Protein AF-0000000087538144 (afdb_homodimer)

Solvent-accessible surface area (backbone atoms only — not comparable to full-atom values): 20706 Å² total; per-residue (Å²): 132,79,60,41,32,42,17,38,38,58,40,60,42,31,46,41,68,61,26,48,51,53,46,23,69,74,68,68,32,46,71,41,39,55,68,50,50,49,52,52,27,51,76,72,69,47,42,82,84,35,46,52,56,60,66,37,35,56,66,58,67,66,58,47,47,51,61,67,60,55,84,59,80,84,60,66,57,67,59,54,50,52,52,50,53,56,56,67,72,45,36,27,34,35,54,37,78,58,40,38,71,72,38,64,86,40,91,45,40,50,22,33,33,27,26,48,50,67,68,57,15,31,54,45,38,22,67,75,68,70,44,91,43,69,66,58,33,45,50,51,35,52,51,53,40,49,30,40,34,47,24,34,32,74,74,70,67,42,67,62,65,35,35,87,80,29,44,30,31,41,40,36,65,69,41,52,57,67,53,52,36,50,52,52,52,50,48,51,53,53,49,56,58,58,76,105,134,81,60,41,31,42,17,36,39,58,41,62,39,29,47,40,67,60,26,47,53,52,44,22,68,74,69,69,33,45,72,41,40,57,68,50,48,48,52,51,27,51,74,70,70,46,41,82,82,33,46,51,56,58,65,37,35,55,66,59,64,65,58,47,47,52,62,67,61,55,86,59,80,82,60,65,58,67,60,55,51,52,53,49,53,55,56,70,71,46,36,26,36,35,54,38,78,58,39,39,71,72,39,63,86,40,91,44,38,50,21,34,34,28,27,46,48,67,69,56,16,33,54,44,36,22,66,75,68,70,43,90,43,71,66,60,33,45,50,51,35,52,50,52,40,49,30,41,34,48,24,35,30,72,75,70,68,43,67,62,64,36,35,86,79,29,44,32,30,41,41,37,65,69,41,52,57,67,53,52,36,51,52,54,52,50,49,50,52,52,50,56,58,58,74,105

Radius of gyration: 22.23 Å; Cα contacts (8 Å, |Δi|>4): 646; chains: 2; bounding box: 56×68×56 Å

pLDDT: mean 87.13, std 16.08, range [37.25, 98.94]

Secondary structure (DSSP, 8-state):
----EEEEEE-TTSSHHHHHHHHHHHH--EEE-HHHHHHHHHHHT-HHHHHHHHTT----HHHHHHHHH-SSS----HHHHHHHHHHHHS-EEEESTTHHHHTTT-TTEEEEEEE--HHHHHHHHHHHHT---HHHHHHHHHHHHHHHHHHHHHHHSPPTTBGGG-SEEEE-TTS-HHHHHHHHHHHHHHHHHHH-/----EEEEEE-TTSSHHHHHHHHHHHH--EEE-HHHHHHHHHHHT-HHHHHHHHTTPPP-HHHHHHHHH-SSS----HHHHHHHHHHHHS-EEEESTTHHHHTTT-TTEEEEEEE--HHHHHHHHHHHHT---HHHHHHHHHHHHHHHHHHHHHHHSPPTTBGGG-SEEEE-TTS-HHHHHHHHHHHHHHHHHHH-

Nearest PDB structures (foldseek):
  3hdt-assembly1_B  TM=8.682E-01  e=4.035E-13  [Clostridium] symbiosum ATCC 14940
  3fdi-assembly1_A  TM=9.093E-01  e=5.251E-12  Eubacterium ventriosum ATCC 27560
  3fdi-assembly1_B  TM=8.381E-01  e=1.819E-12  Eubacterium ventriosum ATCC 27560
  7l4a-assembly1_A  TM=6.113E-01  e=1.122E-06  Encephalitozoon cuniculi GB-M1
  3hpr-assembly2_B  TM=5.224E-01  e=5.620E-02  Escherichia coli K-12

Structure (mmCIF, N/CA/C/O backbone):
data_AF-0000000087538144-model_v1
#
loop_
_entity.id
_entity.type
_entity.pdbx_description
1 polymer 'Cytidylate kinase'
#
loop_
_atom_site.group_PDB
_atom_site.id
_atom_site.type_symbol
_atom_site.label_atom_id
_atom_site.label_alt_id
_atom_site.label_comp_id
_atom_site.label_asym_id
_atom_site.label_entity_id
_atom_site.label_seq_id
_atom_site.pdbx_PDB_ins_code
_atom_site.Cartn_x
_atom_site.Cartn_y
_atom_site.Cartn_z
_atom_site.occupancy
_atom_site.B_iso_or_equiv
_atom_site.auth_seq_id
_atom_site.auth_comp_id
_atom_site.auth_asym_id
_atom_site.auth_atom_id
_atom_site.pdbx_PDB_model_num
ATOM 1 N N . MET A 1 1 ? 9.414 -7.883 -25.781 1 41.5 1 MET A N 1
ATOM 2 C CA . MET A 1 1 ? 8.562 -7.406 -24.703 1 41.5 1 MET A CA 1
ATOM 3 C C . MET A 1 1 ? 8.922 -8.086 -23.391 1 41.5 1 MET A C 1
ATOM 5 O O . MET A 1 1 ? 8.953 -9.32 -23.312 1 41.5 1 MET A O 1
ATOM 9 N N . GLU A 1 2 ? 9.758 -7.48 -22.562 1 56.75 2 GLU A N 1
ATOM 10 C CA . GLU A 1 2 ? 10.492 -8.047 -21.438 1 56.75 2 GLU A CA 1
ATOM 11 C C . GLU A 1 2 ? 9.547 -8.734 -20.453 1 56.75 2 GLU A C 1
ATOM 13 O O . GLU A 1 2 ? 8.352 -8.438 -20.438 1 56.75 2 GLU A O 1
ATOM 18 N N . LYS A 1 3 ? 9.961 -9.961 -19.922 1 67.12 3 LYS A N 1
ATOM 19 C CA . LYS A 1 3 ? 9.266 -10.883 -19.031 1 67.12 3 LYS A CA 1
ATOM 20 C C . LYS A 1 3 ? 8.82 -10.188 -17.75 1 67.12 3 LYS A C 1
ATOM 22 O O . LYS A 1 3 ? 9.641 -9.633 -17.031 1 67.12 3 LYS A O 1
ATOM 27 N N . THR A 1 4 ? 7.484 -9.719 -17.812 1 91.44 4 THR A N 1
ATOM 28 C CA . THR A 1 4 ? 6.969 -9.07 -16.609 1 91.44 4 THR A CA 1
ATOM 29 C C . THR A 1 4 ? 6.129 -10.055 -15.789 1 91.44 4 THR A C 1
ATOM 31 O O . THR A 1 4 ? 5.332 -10.812 -16.344 1 91.44 4 THR A O 1
ATOM 34 N N . ILE A 1 5 ? 6.488 -10.203 -14.594 1 96.38 5 ILE A N 1
ATOM 35 C CA . ILE A 1 5 ? 5.727 -11 -13.633 1 96.38 5 ILE A CA 1
ATOM 36 C C . ILE A 1 5 ? 4.984 -10.07 -12.672 1 96.38 5 ILE A C 1
ATOM 38 O O . ILE A 1 5 ? 5.609 -9.281 -11.961 1 96.38 5 ILE A O 1
ATOM 42 N N . ILE A 1 6 ? 3.664 -10.18 -12.727 1 98 6 ILE A N 1
ATOM 43 C CA . ILE A 1 6 ? 2.846 -9.406 -11.805 1 98 6 ILE A CA 1
ATOM 44 C C . ILE A 1 6 ? 2.25 -10.328 -10.742 1 98 6 ILE A C 1
ATOM 46 O O . ILE A 1 6 ? 1.453 -11.219 -11.062 1 98 6 ILE A O 1
ATOM 50 N N . CYS A 1 7 ? 2.646 -10.156 -9.508 1 97.94 7 CYS A N 1
ATOM 51 C CA . CYS A 1 7 ? 2.141 -10.945 -8.391 1 97.94 7 CYS A CA 1
ATOM 52 C C . CYS A 1 7 ? 1.089 -10.172 -7.609 1 97.94 7 CYS A C 1
ATOM 54 O O . CYS A 1 7 ? 1.331 -9.031 -7.191 1 97.94 7 CYS A O 1
ATOM 56 N N . ILE A 1 8 ? -0.068 -10.805 -7.383 1 98.56 8 ILE A N 1
ATOM 57 C CA . ILE A 1 8 ? -1.158 -10.078 -6.734 1 98.56 8 ILE A CA 1
ATOM 58 C C . ILE A 1 8 ? -1.536 -10.773 -5.43 1 98.56 8 ILE A C 1
ATOM 60 O O . ILE A 1 8 ? -2.035 -11.906 -5.441 1 98.56 8 ILE A O 1
ATOM 64 N N . GLY A 1 9 ? -1.17 -10.156 -4.305 1 98.06 9 GLY A N 1
ATOM 65 C CA . GLY A 1 9 ? -1.832 -10.445 -3.045 1 98.06 9 GLY A CA 1
ATOM 66 C C . GLY A 1 9 ? -3.123 -9.672 -2.855 1 98.06 9 GLY A C 1
ATOM 67 O O . GLY A 1 9 ? -3.285 -8.578 -3.4 1 98.06 9 GLY A O 1
ATOM 68 N N . ARG A 1 10 ? -4.035 -10.273 -2.037 1 98.56 10 ARG A N 1
ATOM 69 C CA . ARG A 1 10 ? -5.328 -9.594 -1.997 1 98.56 10 ARG A CA 1
ATOM 70 C C . ARG A 1 10 ? -6.121 -10 -0.759 1 98.56 10 ARG A C 1
ATOM 72 O O . ARG A 1 10 ? -6.004 -11.133 -0.284 1 98.56 10 ARG A O 1
ATOM 79 N N . GLU A 1 11 ? -6.922 -9.125 -0.293 1 98.5 11 GLU A N 1
ATOM 80 C CA . GLU A 1 11 ? -7.98 -9.445 0.66 1 98.5 11 GLU A CA 1
ATOM 81 C C . GLU A 1 11 ? -9.156 -10.133 -0.032 1 98.5 11 GLU A C 1
ATOM 83 O O . GLU A 1 11 ? -9.508 -9.781 -1.161 1 98.5 11 GLU A O 1
ATOM 88 N N . TYR A 1 12 ? -9.75 -11.047 0.653 1 97.94 12 TYR A N 1
ATOM 89 C CA . TYR A 1 12 ? -10.914 -11.711 0.079 1 97.94 12 TYR A CA 1
ATOM 90 C C . TYR A 1 12 ? -12.055 -10.727 -0.152 1 97.94 12 TYR A C 1
ATOM 92 O O . TYR A 1 12 ? -12.43 -9.977 0.752 1 97.94 12 TYR A O 1
ATOM 100 N N . GLY A 1 13 ? -12.539 -10.641 -1.369 1 98.19 13 GLY A N 1
ATOM 101 C CA . GLY A 1 13 ? -13.641 -9.75 -1.702 1 98.19 13 GLY A CA 1
ATOM 102 C C . GLY A 1 13 ? -13.18 -8.398 -2.221 1 98.19 13 GLY A C 1
ATOM 103 O O . GLY A 1 13 ? -14 -7.566 -2.613 1 98.19 13 GLY A O 1
ATOM 104 N N . SER A 1 14 ? -11.859 -8.188 -2.291 1 98.62 14 SER A N 1
ATOM 105 C CA . SER A 1 14 ? -11.336 -6.887 -2.693 1 98.62 14 SER A CA 1
ATOM 106 C C . SER A 1 14 ? -11.305 -6.746 -4.211 1 98.62 14 SER A C 1
ATOM 108 O O . SER A 1 14 ? -11.133 -5.645 -4.738 1 98.62 14 SER A O 1
ATOM 110 N N . GLY A 1 15 ? -11.414 -7.859 -4.914 1 98.25 15 GLY A N 1
ATOM 111 C CA . GLY A 1 15 ? -11.422 -7.828 -6.367 1 98.25 15 GLY A CA 1
ATOM 112 C C . GLY A 1 15 ? -10.078 -8.188 -6.977 1 98.25 15 GLY A C 1
ATOM 113 O O . GLY A 1 15 ? -9.898 -8.086 -8.195 1 98.25 15 GLY A O 1
ATOM 114 N N . GLY A 1 16 ? -9.133 -8.672 -6.164 1 98.5 16 GLY A N 1
ATOM 115 C CA . GLY A 1 16 ? -7.801 -8.992 -6.656 1 98.5 16 GLY A CA 1
ATOM 116 C C . GLY A 1 16 ? -7.809 -10.008 -7.785 1 98.5 16 GLY A C 1
ATOM 117 O O . GLY A 1 16 ? -7.078 -9.859 -8.766 1 98.5 16 GLY A O 1
ATOM 118 N N . HIS A 1 17 ? -8.609 -11.008 -7.648 1 98.06 17 HIS A N 1
ATOM 119 C CA . HIS A 1 17 ? -8.703 -12.047 -8.672 1 98.06 17 HIS A CA 1
ATOM 120 C C . HIS A 1 17 ? -9.273 -11.484 -9.969 1 98.06 17 HIS A C 1
ATOM 122 O O . HIS A 1 17 ? -8.719 -11.727 -11.047 1 98.06 17 HIS A O 1
ATOM 128 N N . ALA A 1 18 ? -10.352 -10.711 -9.883 1 98.38 18 ALA A N 1
ATOM 129 C CA . ALA A 1 18 ? -10.969 -10.102 -11.055 1 98.38 18 ALA A CA 1
ATOM 130 C C . ALA A 1 18 ? -10.008 -9.148 -11.758 1 98.38 18 ALA A C 1
ATOM 132 O O . ALA A 1 18 ? -9.914 -9.148 -12.984 1 98.38 18 ALA A O 1
ATOM 133 N N . ILE A 1 19 ? -9.305 -8.375 -11 1 98.81 19 ILE A N 1
ATOM 134 C CA . ILE A 1 19 ? -8.328 -7.441 -11.547 1 98.81 19 ILE A CA 1
ATOM 135 C C . ILE A 1 19 ? -7.23 -8.219 -12.273 1 98.81 19 ILE A C 1
ATOM 137 O O . ILE A 1 19 ? -6.801 -7.82 -13.359 1 98.81 19 ILE A O 1
ATOM 141 N N . GLY A 1 20 ? -6.77 -9.352 -11.664 1 98.69 20 GLY A N 1
ATOM 142 C CA . GLY A 1 20 ? -5.805 -10.211 -12.336 1 98.69 20 GLY A CA 1
ATOM 143 C C . GLY A 1 20 ? -6.273 -10.688 -13.695 1 98.69 20 GLY A C 1
ATOM 144 O O . GLY A 1 20 ? -5.508 -10.688 -14.656 1 98.69 20 GLY A O 1
ATOM 145 N N . LYS A 1 21 ? -7.504 -11.047 -13.773 1 98.56 21 LYS A N 1
ATOM 146 C CA . LYS A 1 21 ? -8.078 -11.5 -15.039 1 98.56 21 LYS A CA 1
ATOM 147 C C . LYS A 1 21 ? -8.109 -10.367 -16.062 1 98.56 21 LYS A C 1
ATOM 149 O O . LYS A 1 21 ? -7.816 -10.586 -17.234 1 98.56 21 LYS A O 1
ATOM 154 N N . ILE A 1 22 ? -8.516 -9.219 -15.648 1 98.75 22 ILE A N 1
ATOM 155 C CA . ILE A 1 22 ? -8.547 -8.055 -16.516 1 98.75 22 ILE A CA 1
ATOM 156 C C . ILE A 1 22 ? -7.141 -7.781 -17.062 1 98.75 22 ILE A C 1
ATOM 158 O O . ILE A 1 22 ? -6.961 -7.559 -18.266 1 98.75 22 ILE A O 1
ATOM 162 N N . LEU A 1 23 ? -6.137 -7.836 -16.172 1 98.69 23 LEU A N 1
ATOM 163 C CA . LEU A 1 23 ? -4.754 -7.613 -16.578 1 98.69 23 LEU A CA 1
ATOM 164 C C . LEU A 1 23 ? -4.312 -8.641 -17.609 1 98.69 23 LEU A C 1
ATOM 166 O O . LEU A 1 23 ? -3.693 -8.297 -18.609 1 98.69 23 LEU A O 1
ATOM 170 N N . ALA A 1 24 ? -4.633 -9.898 -17.328 1 98.06 24 ALA A N 1
ATOM 171 C CA . ALA A 1 24 ? -4.258 -10.977 -18.234 1 98.06 24 ALA A CA 1
ATOM 172 C C . ALA A 1 24 ? -4.871 -10.773 -19.625 1 98.06 24 ALA A C 1
ATOM 174 O O . ALA A 1 24 ? -4.191 -10.914 -20.641 1 98.06 24 ALA A O 1
ATOM 175 N N . LYS A 1 25 ? -6.125 -10.406 -19.641 1 98.19 25 LYS A N 1
ATOM 176 C CA . LYS A 1 25 ? -6.836 -10.18 -20.906 1 98.19 25 LYS A CA 1
ATOM 177 C C . LYS A 1 25 ? -6.223 -9.008 -21.672 1 98.19 25 LYS A C 1
ATOM 179 O O . LYS A 1 25 ? -6.02 -9.094 -22.875 1 98.19 25 LYS A O 1
ATOM 184 N N . ARG A 1 26 ? -5.859 -8.016 -21 1 97.94 26 ARG A N 1
ATOM 185 C CA . ARG A 1 26 ? -5.383 -6.797 -21.656 1 97.94 26 ARG A CA 1
ATOM 186 C C . ARG A 1 26 ? -3.939 -6.957 -22.125 1 97.94 26 ARG A C 1
ATOM 188 O O . ARG A 1 26 ? -3.527 -6.328 -23.094 1 97.94 26 ARG A O 1
ATOM 195 N N . THR A 1 27 ? -3.176 -7.758 -21.469 1 97.25 27 THR A N 1
ATOM 196 C CA . THR A 1 27 ? -1.749 -7.84 -21.75 1 97.25 27 THR A CA 1
ATOM 197 C C . THR A 1 27 ? -1.432 -9.094 -22.562 1 97.25 27 THR A C 1
ATOM 199 O O . THR A 1 27 ? -0.364 -9.188 -23.172 1 97.25 27 THR A O 1
ATOM 202 N N . GLY A 1 28 ? -2.287 -10.047 -22.469 1 96.75 28 GLY A N 1
ATOM 203 C CA . GLY A 1 28 ? -2.006 -11.344 -23.078 1 96.75 28 GLY A CA 1
ATOM 204 C C . GLY A 1 28 ? -1.106 -12.211 -22.219 1 96.75 28 GLY A C 1
ATOM 205 O O . GLY A 1 28 ? -0.613 -13.242 -22.688 1 96.75 28 GLY A O 1
ATOM 206 N N . TYR A 1 29 ? -0.88 -11.844 -20.969 1 97.19 29 TYR A N 1
ATOM 207 C CA . TYR A 1 29 ? -0.028 -12.602 -20.062 1 97.19 29 TYR A CA 1
ATOM 208 C C . TYR A 1 29 ? -0.726 -13.875 -19.594 1 97.19 29 TYR A C 1
ATOM 210 O O . TYR A 1 29 ? -1.955 -13.922 -19.5 1 97.19 29 TYR A O 1
ATOM 218 N N . GLU A 1 30 ? 0.088 -14.867 -19.25 1 96.69 30 GLU A N 1
ATOM 219 C CA . GLU A 1 30 ? -0.471 -16.047 -18.609 1 96.69 30 GLU A CA 1
ATOM 220 C C . GLU A 1 30 ? -1.057 -15.703 -17.234 1 96.69 30 GLU A C 1
ATOM 222 O O . GLU A 1 30 ? -0.566 -14.797 -16.562 1 96.69 30 GLU A O 1
ATOM 227 N N . PHE A 1 31 ? -2.135 -16.438 -17 1 97.5 31 PHE A N 1
ATOM 228 C CA . PHE A 1 31 ? -2.826 -16.203 -15.734 1 97.5 31 PHE A CA 1
ATOM 229 C C . PHE A 1 31 ? -2.768 -17.438 -14.844 1 97.5 31 PHE A C 1
ATOM 231 O O . PHE A 1 31 ? -3.33 -18.469 -15.18 1 97.5 31 PHE A O 1
ATOM 238 N N . TYR A 1 32 ? -2.066 -17.312 -13.625 1 95.56 32 TYR A N 1
ATOM 239 C CA . TYR A 1 32 ? -1.903 -18.422 -12.703 1 95.56 32 TYR A CA 1
ATOM 240 C C . TYR A 1 32 ? -2.664 -18.172 -11.406 1 95.56 32 TYR A C 1
ATOM 242 O O . TYR A 1 32 ? -2.188 -17.453 -10.523 1 95.56 32 TYR A O 1
ATOM 250 N N . ASP A 1 33 ? -3.828 -18.797 -11.328 1 94.31 33 ASP A N 1
ATOM 251 C CA . ASP A 1 33 ? -4.59 -18.828 -10.086 1 94.31 33 ASP A CA 1
ATOM 252 C C . ASP A 1 33 ? -4.625 -20.219 -9.484 1 94.31 33 ASP A C 1
ATOM 254 O O . ASP A 1 33 ? -3.883 -21.109 -9.914 1 94.31 33 ASP A O 1
ATOM 258 N N . LYS A 1 34 ? -5.398 -20.359 -8.398 1 89.62 34 LYS A N 1
ATOM 259 C CA . LYS A 1 34 ? -5.496 -21.641 -7.703 1 89.62 34 LYS A CA 1
ATOM 260 C C . LYS A 1 34 ? -5.832 -22.766 -8.672 1 89.62 34 LYS A C 1
ATOM 262 O O . LYS A 1 34 ? -5.16 -23.797 -8.695 1 89.62 34 LYS A O 1
ATOM 267 N N . GLU A 1 35 ? -6.809 -22.547 -9.469 1 90.38 35 GLU A N 1
ATOM 268 C CA . GLU A 1 35 ? -7.289 -23.578 -10.391 1 90.38 35 GLU A CA 1
ATOM 269 C C . GLU A 1 35 ? -6.207 -23.984 -11.383 1 90.38 35 GLU A C 1
ATOM 271 O O . GLU A 1 35 ? -6.016 -25.172 -11.648 1 90.38 35 GLU A O 1
ATOM 276 N N . ARG A 1 36 ? -5.539 -22.984 -11.914 1 91.12 36 ARG A N 1
ATOM 277 C CA . ARG A 1 36 ? -4.488 -23.266 -12.883 1 91.12 36 ARG A CA 1
ATOM 278 C C . ARG A 1 36 ? -3.334 -24.031 -12.234 1 91.12 36 ARG A C 1
ATOM 280 O O . ARG A 1 36 ? -2.775 -24.953 -12.828 1 91.12 36 ARG A O 1
ATOM 287 N N . PHE A 1 37 ? -2.975 -23.656 -11.016 1 87 37 PHE A N 1
ATOM 288 C CA . PHE A 1 37 ? -1.899 -24.344 -10.305 1 87 37 PHE A CA 1
ATOM 289 C C . PHE A 1 37 ? -2.275 -25.781 -10.008 1 87 37 PHE A C 1
ATOM 291 O O . PHE A 1 37 ? -1.447 -26.688 -10.156 1 87 37 PHE A O 1
ATOM 298 N N . ILE A 1 38 ? -3.49 -26 -9.648 1 84.12 38 ILE A N 1
ATOM 299 C CA . ILE A 1 38 ? -3.973 -27.344 -9.367 1 84.12 38 ILE A CA 1
ATOM 300 C C . ILE A 1 38 ? -3.912 -28.188 -10.648 1 84.12 38 ILE A C 1
ATOM 302 O O . ILE A 1 38 ? -3.479 -29.328 -10.617 1 84.12 38 ILE A O 1
ATOM 306 N N . ALA A 1 39 ? -4.352 -27.609 -11.758 1 89 39 ALA A N 1
ATOM 307 C CA . ALA A 1 39 ? -4.336 -28.328 -13.039 1 89 39 ALA A CA 1
ATOM 308 C C . ALA A 1 39 ? -2.914 -28.719 -13.422 1 89 39 ALA A C 1
ATOM 310 O O . ALA A 1 39 ? -2.682 -29.844 -13.875 1 89 39 ALA A O 1
ATOM 311 N N . ILE A 1 40 ? -1.986 -27.828 -13.211 1 86.56 40 ILE A N 1
ATOM 312 C CA . ILE A 1 40 ? -0.589 -28.078 -13.547 1 86.56 40 ILE A CA 1
ATOM 313 C C . ILE A 1 40 ? -0.028 -29.156 -12.617 1 86.56 40 ILE A C 1
ATOM 315 O O . ILE A 1 40 ? 0.691 -30.047 -13.062 1 86.56 40 ILE A O 1
ATOM 319 N N . ALA A 1 41 ? -0.382 -29 -11.336 1 81.12 41 ALA A N 1
ATOM 320 C CA . ALA A 1 41 ? 0.061 -30 -10.359 1 81.12 41 ALA A CA 1
ATOM 321 C C . ALA A 1 41 ? -0.467 -31.391 -10.711 1 81.12 41 ALA A C 1
ATOM 323 O O . ALA A 1 41 ? 0.25 -32.375 -10.578 1 81.12 41 ALA A O 1
ATOM 324 N N . LYS A 1 42 ? -1.684 -31.484 -11.133 1 84.5 42 LYS A N 1
ATOM 325 C CA . LYS A 1 42 ? -2.295 -32.75 -11.555 1 84.5 42 LYS A CA 1
ATOM 326 C C . LYS A 1 42 ? -1.593 -33.312 -12.781 1 84.5 42 LYS A C 1
ATOM 328 O O . LYS A 1 42 ? -1.318 -34.531 -12.844 1 84.5 42 LYS A O 1
ATOM 333 N N . GLU A 1 43 ? -1.346 -32.438 -13.695 1 86.69 43 GLU A N 1
ATOM 334 C CA . GLU A 1 43 ? -0.66 -32.844 -14.914 1 86.69 43 GLU A CA 1
ATOM 335 C C . GLU A 1 43 ? 0.734 -33.375 -14.609 1 86.69 43 GLU A C 1
ATOM 337 O O . GLU A 1 43 ? 1.203 -34.312 -15.266 1 86.69 43 GLU A O 1
ATOM 342 N N . ARG A 1 44 ? 1.312 -32.844 -13.586 1 82.38 44 ARG A N 1
ATOM 343 C CA . ARG A 1 44 ? 2.682 -33.188 -13.242 1 82.38 44 ARG A CA 1
ATOM 344 C C . ARG A 1 44 ? 2.705 -34.312 -12.188 1 82.38 44 ARG A C 1
ATOM 346 O O . ARG A 1 44 ? 3.77 -34.812 -11.844 1 82.38 44 ARG A O 1
ATOM 353 N N . GLY A 1 45 ? 1.604 -34.656 -11.578 1 76 45 GLY A N 1
ATOM 354 C CA . GLY A 1 45 ? 1.479 -35.812 -10.688 1 76 45 GLY A CA 1
ATOM 355 C C . GLY A 1 45 ? 1.8 -35.469 -9.242 1 76 45 GLY A C 1
ATOM 356 O O . GLY A 1 45 ? 2.24 -36.344 -8.477 1 76 45 GLY A O 1
ATOM 357 N N . PHE A 1 46 ? 1.775 -34.219 -8.719 1 72.31 46 PHE A N 1
ATOM 358 C CA . PHE A 1 46 ? 2.125 -33.906 -7.344 1 72.31 46 PHE A CA 1
ATOM 359 C C . PHE A 1 46 ? 0.988 -33.156 -6.66 1 72.31 46 PHE A C 1
ATOM 361 O O . PHE A 1 46 ? 1.222 -32.344 -5.742 1 72.31 46 PHE A O 1
ATOM 368 N N . GLU A 1 47 ? -0.211 -33.375 -7.098 1 66.5 47 GLU A N 1
ATOM 369 C CA . GLU A 1 47 ? -1.373 -32.656 -6.586 1 66.5 47 GLU A CA 1
ATOM 370 C C . GLU A 1 47 ? -1.503 -32.812 -5.074 1 66.5 47 GLU A C 1
ATOM 372 O O . GLU A 1 47 ? -1.801 -31.859 -4.363 1 66.5 47 GLU A O 1
ATOM 377 N N . GLY A 1 48 ? -1.292 -33.969 -4.637 1 64.81 48 GLY A N 1
ATOM 378 C CA . GLY A 1 48 ? -1.46 -34.219 -3.215 1 64.81 48 GLY A CA 1
ATOM 379 C C . GLY A 1 48 ? -0.465 -33.469 -2.352 1 64.81 48 GLY A C 1
ATOM 380 O O . GLY A 1 48 ? -0.801 -33.031 -1.251 1 64.81 48 GLY A O 1
ATOM 381 N N . GLU A 1 49 ? 0.7 -33.219 -2.811 1 62.16 49 GLU A N 1
ATOM 382 C CA . GLU A 1 49 ? 1.797 -32.656 -2.043 1 62.16 49 GLU A CA 1
ATOM 383 C C . GLU A 1 49 ? 1.667 -31.125 -1.953 1 62.16 49 GLU A C 1
ATOM 385 O O . GLU A 1 49 ? 2.213 -30.5 -1.04 1 62.16 49 GLU A O 1
ATOM 390 N N . VAL A 1 50 ? 0.758 -30.609 -2.793 1 64.75 50 VAL A N 1
ATOM 391 C CA . VAL A 1 50 ? 0.83 -29.156 -2.912 1 64.75 50 VAL A CA 1
ATOM 392 C C . VAL A 1 50 ? -0.535 -28.547 -2.604 1 64.75 50 VAL A C 1
ATOM 394 O O . VAL A 1 50 ? -0.685 -27.312 -2.592 1 64.75 50 VAL A O 1
ATOM 397 N N . GLU A 1 51 ? -1.462 -29.328 -2.158 1 68.44 51 GLU A N 1
ATOM 398 C CA . GLU A 1 51 ? -2.842 -28.875 -2.043 1 68.44 51 GLU A CA 1
ATOM 399 C C . GLU A 1 51 ? -2.975 -27.781 -0.976 1 68.44 51 GLU A C 1
ATOM 401 O O . GLU A 1 51 ? -3.611 -26.75 -1.205 1 68.44 51 GLU A O 1
ATOM 406 N N . GLU A 1 52 ? -2.373 -28 0.12 1 67.94 52 GLU A N 1
ATOM 407 C CA . GLU A 1 52 ? -2.5 -27.047 1.211 1 67.94 52 GLU A CA 1
ATOM 408 C C . GLU A 1 52 ? -1.894 -25.688 0.831 1 67.94 52 GLU A C 1
ATOM 410 O O . GLU A 1 52 ? -2.467 -24.641 1.129 1 67.94 52 GLU A O 1
ATOM 415 N N . TYR A 1 53 ? -0.783 -25.844 0.199 1 71.12 53 TYR A N 1
ATOM 416 C CA . TYR A 1 53 ? -0.125 -24.625 -0.275 1 71.12 53 TYR A CA 1
ATOM 417 C C . TYR A 1 53 ? -0.988 -23.906 -1.303 1 71.12 53 TYR A C 1
ATOM 419 O O . TYR A 1 53 ? -1.166 -22.688 -1.228 1 71.12 53 TYR A O 1
ATOM 427 N N . LEU A 1 54 ? -1.604 -24.688 -2.057 1 71.38 54 LEU A N 1
ATOM 428 C CA . LEU A 1 54 ? -2.365 -24.109 -3.16 1 71.38 54 LEU A CA 1
ATOM 429 C C . LEU A 1 54 ? -3.656 -23.469 -2.654 1 71.38 54 LEU A C 1
ATOM 431 O O . LEU A 1 54 ? -4.172 -22.531 -3.27 1 71.38 54 LEU A O 1
ATOM 435 N N . GLU A 1 55 ? -4.027 -23.922 -1.499 1 74 55 GLU A N 1
ATOM 436 C CA . GLU A 1 55 ? -5.23 -23.359 -0.894 1 74 55 GLU A CA 1
ATOM 437 C C . GLU A 1 55 ? -4.895 -22.172 -0.004 1 74 55 GLU A C 1
ATOM 439 O O . GLU A 1 55 ? -5.793 -21.531 0.544 1 74 55 GLU A O 1
ATOM 444 N N . GLU A 1 56 ? -3.604 -21.797 0.012 1 76.12 56 GLU A N 1
ATOM 445 C CA . GLU A 1 56 ? -3.125 -20.734 0.88 1 76.12 56 GLU A CA 1
ATOM 446 C C . GLU A 1 56 ? -3.584 -20.938 2.32 1 76.12 56 GLU A C 1
ATOM 448 O O . GLU A 1 56 ? -4.086 -20.016 2.957 1 76.12 56 GLU A O 1
ATOM 453 N N . GLN A 1 57 ? -3.465 -22.203 2.742 1 75.88 57 GLN A N 1
ATOM 454 C CA . GLN A 1 57 ? -3.803 -22.594 4.105 1 75.88 57 GLN A CA 1
ATOM 455 C C . GLN A 1 57 ? -2.547 -22.844 4.938 1 75.88 57 GLN A C 1
ATOM 457 O O . GLN A 1 57 ? -1.518 -23.266 4.41 1 75.88 57 GLN A O 1
ATOM 462 N N . PRO A 1 58 ? -2.711 -22.422 6.238 1 72.06 58 PRO A N 1
ATOM 463 C CA . PRO A 1 58 ? -1.568 -22.719 7.105 1 72.06 58 PRO A CA 1
ATOM 464 C C . PRO A 1 58 ? -1.187 -24.188 7.09 1 72.06 58 PRO A C 1
ATOM 466 O O . PRO A 1 58 ? -2.039 -25.047 6.852 1 72.06 58 PRO A O 1
ATOM 469 N N . MET A 1 59 ? 0.121 -24.422 6.918 1 60.09 59 MET A N 1
ATOM 470 C CA . MET A 1 59 ? 0.59 -25.797 6.957 1 60.09 59 MET A CA 1
ATOM 471 C C . MET A 1 59 ? 0.308 -26.438 8.32 1 60.09 59 MET A C 1
ATOM 473 O O . MET A 1 59 ? 0.373 -25.75 9.344 1 60.09 59 MET A O 1
ATOM 477 N N . ASN A 1 60 ? -0.337 -27.469 8.281 1 57 60 ASN A N 1
ATOM 478 C CA . ASN A 1 60 ? -0.301 -28.234 9.523 1 57 60 ASN A CA 1
ATOM 479 C C . ASN A 1 60 ? 1.12 -28.344 10.07 1 57 60 ASN A C 1
ATOM 481 O O . ASN A 1 60 ? 2.082 -28.406 9.305 1 57 60 ASN A O 1
ATOM 485 N N . SER A 1 61 ? 1.42 -27.734 11.281 1 51.62 61 SER A N 1
ATOM 486 C CA . SER A 1 61 ? 2.693 -27.672 11.992 1 51.62 61 SER A CA 1
ATOM 487 C C . SER A 1 61 ? 3.59 -28.859 11.625 1 51.62 61 SER A C 1
ATOM 489 O O . SER A 1 61 ? 4.801 -28.688 11.453 1 51.62 61 SER A O 1
ATOM 491 N N . LEU A 1 62 ? 3.027 -29.938 11.633 1 48.44 62 LEU A N 1
ATOM 492 C CA . LEU A 1 62 ? 3.814 -31.156 11.477 1 48.44 62 LEU A CA 1
ATOM 493 C C . LEU A 1 62 ? 4.445 -31.219 10.086 1 48.44 62 LEU A C 1
ATOM 495 O O . LEU A 1 62 ? 5.621 -31.562 9.953 1 48.44 62 LEU A O 1
ATOM 499 N N . LEU A 1 63 ? 3.732 -30.891 9.172 1 48.91 63 LEU A N 1
ATOM 500 C CA . LEU A 1 63 ? 4.219 -31 7.805 1 48.91 63 LEU A CA 1
ATOM 501 C C . LEU A 1 63 ? 5.242 -29.922 7.496 1 48.91 63 LEU A C 1
ATOM 503 O O . LEU A 1 63 ? 6.223 -30.156 6.789 1 48.91 63 LEU A O 1
ATOM 507 N N . TYR A 1 64 ? 4.977 -28.734 8.094 1 50.97 64 TYR A N 1
ATOM 508 C CA . TYR A 1 64 ? 5.96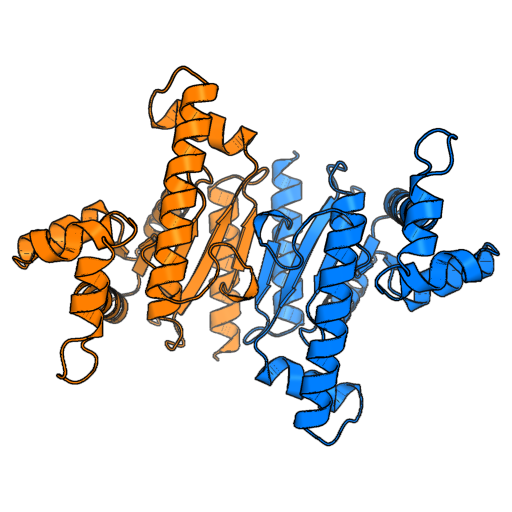1 -27.656 7.98 1 50.97 64 TYR A CA 1
ATOM 509 C C . TYR A 1 64 ? 7.301 -28.094 8.57 1 50.97 64 TYR A C 1
ATOM 511 O O . TYR A 1 64 ? 8.352 -27.844 7.977 1 50.97 64 TYR A O 1
ATOM 519 N N . SER A 1 65 ? 7.203 -28.625 9.797 1 47.53 65 SER A N 1
ATOM 520 C CA . SER A 1 65 ? 8.398 -29.141 10.461 1 47.53 65 SER A CA 1
ATOM 521 C C . SER A 1 65 ? 9.102 -30.188 9.602 1 47.53 65 SER A C 1
ATOM 523 O O . SER A 1 65 ? 10.328 -30.234 9.547 1 47.53 65 SER A O 1
ATOM 525 N N . ILE A 1 66 ? 8.414 -31.016 9.07 1 45.34 66 ILE A N 1
ATOM 526 C CA . ILE A 1 66 ? 8.984 -32.062 8.234 1 45.34 66 ILE A CA 1
ATOM 527 C C . ILE A 1 66 ? 9.617 -31.438 6.992 1 45.34 66 ILE A C 1
ATOM 529 O O . ILE A 1 66 ? 10.711 -31.828 6.582 1 45.34 66 ILE A O 1
ATOM 533 N N . ALA A 1 67 ? 8.945 -30.5 6.418 1 45.88 67 ALA A N 1
ATOM 534 C CA . ALA A 1 67 ? 9.453 -29.828 5.227 1 45.88 67 ALA A CA 1
ATOM 535 C C . ALA A 1 67 ? 10.719 -29.031 5.539 1 45.88 67 ALA A C 1
ATOM 537 O O . ALA A 1 67 ? 11.648 -28.984 4.73 1 45.88 67 ALA A O 1
ATOM 538 N N . MET A 1 68 ? 10.734 -28.391 6.742 1 47.78 68 MET A N 1
ATOM 539 C CA . MET A 1 68 ? 11.898 -27.609 7.156 1 47.78 68 MET A CA 1
ATOM 540 C C . MET A 1 68 ? 13.008 -28.516 7.676 1 47.78 68 MET A C 1
ATOM 542 O O . MET A 1 68 ? 14.18 -28.141 7.676 1 47.78 68 MET A O 1
ATOM 546 N N . ASN A 1 69 ? 12.758 -29.594 8.523 1 41.97 69 ASN A N 1
ATOM 547 C CA . ASN A 1 69 ? 13.773 -30.406 9.188 1 41.97 69 ASN A CA 1
ATOM 548 C C . ASN A 1 69 ? 14.477 -31.328 8.203 1 41.97 69 ASN A C 1
ATOM 550 O O . ASN A 1 69 ? 15.336 -32.125 8.594 1 41.97 69 ASN A O 1
ATOM 554 N N . TYR A 1 70 ? 13.914 -31.938 7.141 1 37.72 70 TYR A N 1
ATOM 555 C CA . TYR A 1 70 ? 14.797 -32.906 6.496 1 37.72 70 TYR A CA 1
ATOM 556 C C . TYR A 1 70 ? 16.141 -32.281 6.133 1 37.72 70 TYR A C 1
ATOM 558 O O . TYR A 1 70 ? 16.188 -31.109 5.754 1 37.72 70 TYR A O 1
ATOM 566 N N . SER A 1 71 ? 17.344 -32.781 6.602 1 38.03 71 SER A N 1
ATOM 567 C CA . SER A 1 71 ? 18.797 -32.688 6.457 1 38.03 71 SER A CA 1
ATOM 568 C C . SER A 1 71 ? 19.188 -32.281 5.043 1 38.03 71 SER A C 1
ATOM 570 O O . SER A 1 71 ? 20.359 -32.281 4.691 1 38.03 71 SER A O 1
ATOM 572 N N . ARG A 1 72 ? 18.469 -32.781 3.945 1 39.69 72 ARG A N 1
ATOM 573 C CA . ARG A 1 72 ? 19.016 -32.438 2.646 1 39.69 72 ARG A CA 1
ATOM 574 C C . ARG A 1 72 ? 19 -30.906 2.459 1 39.69 72 ARG A C 1
ATOM 576 O O . ARG A 1 72 ? 18.203 -30.203 3.078 1 39.69 72 ARG A O 1
ATOM 583 N N . PRO A 1 73 ? 19.984 -30.25 1.784 1 40.78 73 PRO A N 1
ATOM 584 C CA . PRO A 1 73 ? 19.969 -28.828 1.44 1 40.78 73 PRO A CA 1
ATOM 585 C C . PRO A 1 73 ? 18.547 -28.266 1.348 1 40.78 73 PRO A C 1
ATOM 587 O O . PRO A 1 73 ? 17.609 -29.016 1.052 1 40.78 73 PRO A O 1
ATOM 590 N N . LYS A 1 74 ? 18.031 -27.281 2.166 1 45.38 74 LYS A N 1
ATOM 591 C CA . LYS A 1 74 ? 16.75 -26.594 2.354 1 45.38 74 LYS A CA 1
ATOM 592 C C . LYS A 1 74 ? 15.914 -26.641 1.082 1 45.38 74 LYS A C 1
ATOM 594 O O . LYS A 1 74 ? 16.109 -25.844 0.168 1 45.38 74 LYS A O 1
ATOM 599 N N . LYS A 1 75 ? 15.562 -27.75 0.633 1 47.25 75 LYS A N 1
ATOM 600 C CA . LYS A 1 75 ? 14.688 -27.891 -0.526 1 47.25 75 LYS A CA 1
ATOM 601 C C . LYS A 1 75 ? 13.484 -26.953 -0.423 1 47.25 75 LYS A C 1
ATOM 603 O O . LYS A 1 75 ? 12.797 -26.938 0.601 1 47.25 75 LYS A O 1
ATOM 608 N N . LYS A 1 76 ? 13.508 -25.875 -1.136 1 57.25 76 LYS A N 1
ATOM 609 C CA . LYS A 1 76 ? 12.312 -25.062 -1.329 1 57.25 76 LYS A CA 1
ATOM 610 C C . LYS A 1 76 ? 11.062 -25.938 -1.449 1 57.25 76 LYS A C 1
ATOM 612 O O . LYS A 1 76 ? 11.086 -26.969 -2.133 1 57.25 76 LYS A O 1
ATOM 617 N N . PRO A 1 77 ? 10.117 -25.781 -0.48 1 63.38 77 PRO A N 1
ATOM 618 C CA . PRO A 1 77 ? 8.898 -26.547 -0.706 1 63.38 77 PRO A CA 1
ATOM 619 C C . PRO A 1 77 ? 8.484 -26.594 -2.176 1 63.38 77 PRO A C 1
ATOM 621 O O . PRO A 1 77 ? 8.695 -25.625 -2.906 1 63.38 77 PRO A O 1
ATOM 624 N N . PHE A 1 78 ? 8.219 -27.812 -2.66 1 64.12 78 PHE A N 1
ATOM 625 C CA . PHE A 1 78 ? 7.852 -28.109 -4.039 1 64.12 78 PHE A CA 1
ATOM 626 C C . PHE A 1 78 ? 6.941 -27.016 -4.605 1 64.12 78 PHE A C 1
ATOM 628 O O . PHE A 1 78 ? 7.156 -26.547 -5.723 1 64.12 78 PHE A O 1
ATOM 635 N N . PRO A 1 79 ? 6.043 -26.484 -3.791 1 72.12 79 PRO A N 1
ATOM 636 C CA . PRO A 1 79 ? 5.152 -25.469 -4.363 1 72.12 79 PRO A CA 1
ATOM 637 C C . PRO A 1 79 ? 5.879 -24.156 -4.703 1 72.12 79 PRO A C 1
ATOM 639 O O . PRO A 1 79 ? 5.547 -23.5 -5.688 1 72.12 79 PRO A O 1
ATOM 642 N N . PHE A 1 80 ? 6.875 -23.875 -4.059 1 78.88 80 PHE A N 1
ATOM 643 C CA . PHE A 1 80 ? 7.648 -22.672 -4.34 1 78.88 80 PHE A CA 1
ATOM 644 C C . PHE A 1 80 ? 8.406 -22.812 -5.656 1 78.88 80 PHE A C 1
ATOM 646 O O . PHE A 1 80 ? 8.438 -21.875 -6.461 1 78.88 80 PHE A O 1
ATOM 653 N N . GLU A 1 81 ? 8.867 -24.016 -5.836 1 80 81 GLU A N 1
ATOM 654 C CA . GLU A 1 81 ? 9.594 -24.281 -7.07 1 80 81 GLU A CA 1
ATOM 655 C C . GLU A 1 81 ? 8.68 -24.172 -8.289 1 80 81 GLU A C 1
ATOM 657 O O . GLU A 1 81 ? 9.094 -23.672 -9.336 1 80 81 GLU A O 1
ATOM 662 N N . LEU A 1 82 ? 7.527 -24.641 -8.109 1 81.25 82 LEU A N 1
ATOM 663 C CA . LEU A 1 82 ? 6.562 -24.578 -9.203 1 81.25 82 LEU A CA 1
ATOM 664 C C . LEU A 1 82 ? 6.25 -23.125 -9.57 1 81.25 82 LEU A C 1
ATOM 666 O O . LEU A 1 82 ? 6.246 -22.781 -10.75 1 81.25 82 LEU A O 1
ATOM 670 N N . VAL A 1 83 ? 6.035 -22.266 -8.609 1 85 83 VAL A N 1
ATOM 671 C CA . VAL A 1 83 ? 5.727 -20.859 -8.836 1 85 83 VAL A CA 1
ATOM 672 C C . VAL A 1 83 ? 6.898 -20.188 -9.539 1 85 83 VAL A C 1
ATOM 674 O O . VAL A 1 83 ? 6.715 -19.484 -10.531 1 85 83 VAL A O 1
ATOM 677 N N . GLU A 1 84 ? 8.039 -20.453 -9.078 1 87 84 GLU A N 1
ATOM 678 C CA . GLU A 1 84 ? 9.242 -19.844 -9.633 1 87 84 GLU A CA 1
ATOM 679 C C . GLU A 1 84 ? 9.469 -20.297 -11.078 1 87 84 GLU A C 1
ATOM 681 O O . GLU A 1 84 ? 9.836 -19.484 -11.938 1 87 84 GLU A O 1
ATOM 686 N N . GLU A 1 85 ? 9.242 -21.594 -11.281 1 86.12 85 GLU A N 1
ATOM 687 C CA . GLU A 1 85 ? 9.414 -22.156 -12.617 1 86.12 85 GLU A CA 1
ATOM 688 C C . GLU A 1 85 ? 8.445 -21.516 -13.609 1 86.12 85 GLU A C 1
ATOM 690 O O . GLU A 1 85 ? 8.852 -21.094 -14.695 1 86.12 85 GLU A O 1
ATOM 695 N N . LEU A 1 86 ? 7.246 -21.453 -13.242 1 85.81 86 LEU A N 1
ATOM 696 C CA . LEU A 1 86 ? 6.215 -20.922 -14.133 1 85.81 86 LEU A CA 1
ATOM 697 C C . LEU A 1 86 ? 6.418 -19.422 -14.367 1 85.81 86 LEU A C 1
ATOM 699 O O . LEU A 1 86 ? 6.223 -18.938 -15.484 1 85.81 86 LEU A O 1
ATOM 703 N N . ALA A 1 87 ? 6.824 -18.734 -13.32 1 88 87 ALA A N 1
ATOM 704 C CA . ALA A 1 87 ? 7.074 -17.297 -13.414 1 88 87 ALA A CA 1
ATOM 705 C C . ALA A 1 87 ? 8.234 -17 -14.359 1 88 87 ALA A C 1
ATOM 707 O O . ALA A 1 87 ? 8.297 -15.93 -14.969 1 88 87 ALA A O 1
ATOM 708 N N . ALA A 1 88 ? 9.109 -17.938 -14.562 1 87.25 88 ALA A N 1
ATOM 709 C CA . ALA A 1 88 ? 10.32 -17.75 -15.359 1 87.25 88 ALA A CA 1
ATOM 710 C C . ALA A 1 88 ? 10.062 -18.047 -16.828 1 87.25 88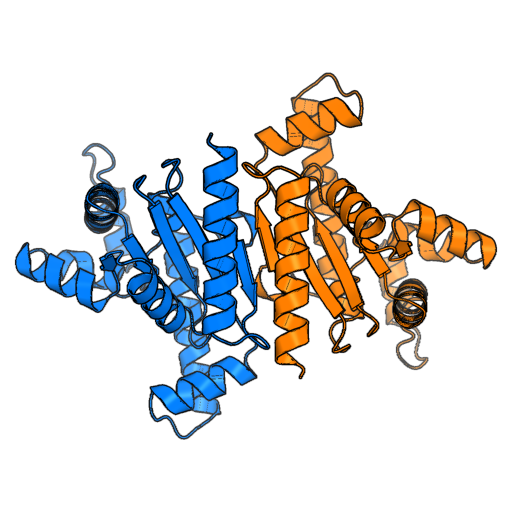 ALA A C 1
ATOM 712 O O . ALA A 1 88 ? 10.852 -17.672 -17.703 1 87.25 88 ALA A O 1
ATOM 713 N N . GLU A 1 89 ? 8.992 -18.688 -17.141 1 87.56 89 GLU A N 1
ATOM 714 C CA . GLU A 1 89 ? 8.758 -19.203 -18.484 1 87.56 89 GLU A CA 1
ATOM 715 C C . GLU A 1 89 ? 8.219 -18.109 -19.406 1 87.56 89 GLU A C 1
ATOM 717 O O . GLU A 1 89 ? 8.672 -17.953 -20.531 1 87.56 89 GLU A O 1
ATOM 722 N N . LYS A 1 90 ? 7.195 -17.359 -19 1 90.94 90 LYS A N 1
ATOM 723 C CA . LYS A 1 90 ? 6.508 -16.328 -19.781 1 90.94 90 LYS A CA 1
ATOM 724 C C . LYS A 1 90 ? 5.98 -15.219 -18.891 1 90.94 90 LYS A C 1
ATOM 726 O O . LYS A 1 90 ? 5.828 -15.406 -17.672 1 90.94 90 LYS A O 1
ATOM 731 N N . PRO A 1 91 ? 5.789 -14.055 -19.547 1 95.5 91 PRO A N 1
ATOM 732 C CA . PRO A 1 91 ? 5.09 -13.031 -18.766 1 95.5 91 PRO A CA 1
ATOM 733 C C . PRO A 1 91 ? 3.773 -13.539 -18.172 1 95.5 91 PRO A C 1
ATOM 735 O O . PRO A 1 91 ? 3.023 -14.25 -18.844 1 95.5 91 PRO A O 1
ATOM 738 N N . CYS A 1 92 ? 3.568 -13.188 -16.906 1 97.06 92 CYS A N 1
ATOM 739 C CA . CYS A 1 92 ? 2.41 -13.82 -16.281 1 97.06 92 CYS A CA 1
ATOM 740 C C . CYS A 1 92 ? 1.906 -12.984 -15.117 1 97.06 92 CYS A C 1
ATOM 742 O O . CYS A 1 92 ? 2.59 -12.062 -14.664 1 97.06 92 CYS A O 1
ATOM 744 N N . ILE A 1 93 ? 0.668 -13.234 -14.773 1 98.06 93 ILE A N 1
ATOM 745 C CA . ILE A 1 93 ? 0.015 -12.766 -13.562 1 98.06 93 ILE A CA 1
ATOM 746 C C . ILE A 1 93 ? -0.191 -13.93 -12.594 1 98.06 93 ILE A C 1
ATOM 748 O O . ILE A 1 93 ? -0.78 -14.945 -12.961 1 98.06 93 ILE A O 1
ATOM 752 N N . ILE A 1 94 ? 0.331 -13.797 -11.391 1 96.94 94 ILE A N 1
ATOM 753 C CA . ILE A 1 94 ? 0.193 -14.844 -10.391 1 96.94 94 ILE A CA 1
ATOM 754 C C . ILE A 1 94 ? -0.644 -14.336 -9.219 1 96.94 94 ILE A C 1
ATOM 756 O O . ILE A 1 94 ? -0.348 -13.289 -8.648 1 96.94 94 ILE A O 1
ATOM 760 N N . ILE A 1 95 ? -1.703 -15.07 -8.883 1 97.25 95 ILE A N 1
ATOM 761 C CA . ILE A 1 95 ? -2.586 -14.695 -7.781 1 97.25 95 ILE A CA 1
ATOM 762 C C . ILE A 1 95 ? -2.168 -15.422 -6.508 1 97.25 95 ILE A C 1
ATOM 764 O O . ILE A 1 95 ? -2.258 -16.656 -6.434 1 97.25 95 ILE A O 1
ATOM 768 N N . GLY A 1 96 ? -1.776 -14.648 -5.562 1 94.56 96 GLY A N 1
ATOM 769 C CA . GLY A 1 96 ? -1.53 -15.195 -4.238 1 94.56 96 GLY A CA 1
ATOM 770 C C . GLY A 1 96 ? -0.323 -16.109 -4.191 1 94.56 96 GLY A C 1
ATOM 771 O O . GLY A 1 96 ? 0.672 -15.875 -4.879 1 94.56 96 GLY A O 1
ATOM 772 N N . ARG A 1 97 ? -0.235 -16.891 -2.99 1 89.12 97 ARG A N 1
ATOM 773 C CA . ARG A 1 97 ? 0.715 -17.984 -2.814 1 89.12 97 ARG A CA 1
ATOM 774 C C . ARG A 1 97 ? 2.131 -17.453 -2.621 1 89.12 97 ARG A C 1
ATOM 776 O O . ARG A 1 97 ? 3.096 -18.047 -3.107 1 89.12 97 ARG A O 1
ATOM 783 N N . CYS A 1 98 ? 2.219 -16.281 -2.098 1 89.88 98 CYS A N 1
ATOM 784 C CA . CYS A 1 98 ? 3.482 -15.641 -1.747 1 89.88 98 CYS A CA 1
ATOM 785 C C . CYS A 1 98 ? 4.344 -15.422 -2.984 1 89.88 98 CYS A C 1
ATOM 787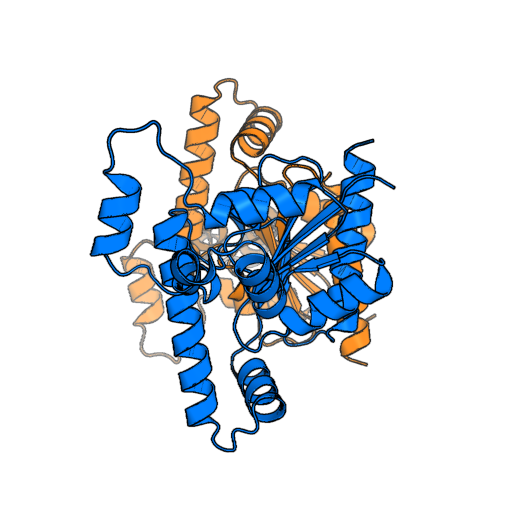 O O . CYS A 1 98 ? 5.574 -15.422 -2.896 1 89.88 98 CYS A O 1
ATOM 789 N N . ALA A 1 99 ? 3.684 -15.297 -4.074 1 92.5 99 ALA A N 1
ATOM 790 C CA . ALA A 1 99 ? 4.402 -15.18 -5.34 1 92.5 99 ALA A CA 1
ATOM 791 C C . ALA A 1 99 ? 5.324 -13.961 -5.34 1 92.5 99 ALA A C 1
ATOM 793 O O . ALA A 1 99 ? 6.434 -14.016 -5.871 1 92.5 99 ALA A O 1
ATOM 794 N N . GLY A 1 100 ? 4.836 -12.875 -4.781 1 93.25 100 GLY A N 1
ATOM 795 C CA . GLY A 1 100 ? 5.68 -11.695 -4.699 1 93.25 100 GLY A CA 1
ATOM 796 C C . GLY A 1 100 ? 6.973 -11.938 -3.939 1 93.25 100 GLY A C 1
ATOM 797 O O . GLY A 1 100 ? 8.023 -11.414 -4.312 1 93.25 100 GLY A O 1
ATOM 798 N N . TYR A 1 101 ? 6.859 -12.664 -2.863 1 93.38 101 TYR A N 1
ATOM 799 C CA . TYR A 1 101 ? 8.039 -13.031 -2.08 1 93.38 101 TYR A CA 1
ATOM 800 C C . TYR A 1 101 ? 8.961 -13.938 -2.883 1 93.38 101 TYR A C 1
ATOM 802 O O . TYR A 1 101 ? 10.18 -13.742 -2.883 1 93.38 101 TYR A O 1
ATOM 810 N N . LEU A 1 102 ? 8.398 -14.859 -3.59 1 91.19 102 LEU A N 1
ATOM 811 C CA . LEU A 1 102 ? 9.164 -15.867 -4.316 1 91.19 102 LEU A CA 1
ATOM 812 C C . LEU A 1 102 ? 9.867 -15.242 -5.52 1 91.19 102 LEU A C 1
ATOM 814 O O . LEU A 1 102 ? 10.922 -15.719 -5.941 1 91.19 102 LEU A O 1
ATOM 818 N N . THR A 1 103 ? 9.344 -14.18 -6.066 1 92.69 103 THR A N 1
ATOM 819 C CA . THR A 1 103 ? 9.891 -13.578 -7.281 1 92.69 103 THR A CA 1
ATOM 820 C C . THR A 1 103 ? 10.609 -12.273 -6.961 1 92.69 103 THR A C 1
ATOM 822 O O . THR A 1 103 ? 10.969 -11.516 -7.867 1 92.69 103 THR A O 1
ATOM 825 N N . ARG A 1 104 ? 10.898 -11.969 -5.703 1 90.56 104 ARG A N 1
ATOM 826 C CA . ARG A 1 104 ? 11.328 -10.648 -5.246 1 90.56 104 ARG A CA 1
ATOM 827 C C . ARG A 1 104 ? 12.727 -10.312 -5.77 1 90.56 104 ARG A C 1
ATOM 829 O O . ARG A 1 104 ? 13.109 -9.148 -5.82 1 90.56 104 ARG A O 1
ATOM 836 N N . GLU A 1 105 ? 13.445 -11.328 -6.203 1 87.5 105 GLU A N 1
ATOM 837 C CA . GLU A 1 105 ? 14.805 -11.102 -6.68 1 87.5 105 GLU A CA 1
ATOM 838 C C . GLU A 1 105 ? 14.844 -10.93 -8.195 1 87.5 105 GLU A C 1
ATOM 840 O O . GLU A 1 105 ? 15.898 -10.68 -8.773 1 87.5 105 GLU A O 1
ATOM 845 N N . GLN A 1 106 ? 13.711 -11.062 -8.781 1 88.5 106 GLN A N 1
ATOM 846 C CA . GLN A 1 106 ? 13.633 -10.875 -10.227 1 88.5 106 GLN A CA 1
ATOM 847 C C . GLN A 1 106 ? 13.328 -9.422 -10.578 1 88.5 106 GLN A C 1
ATOM 849 O O . GLN A 1 106 ? 12.32 -8.867 -10.141 1 88.5 106 GLN A O 1
ATOM 854 N N . ASP A 1 107 ? 14.094 -8.875 -11.406 1 86.62 107 ASP A N 1
ATOM 855 C CA . ASP A 1 107 ? 14 -7.461 -11.758 1 86.62 107 ASP A CA 1
ATOM 856 C C . ASP A 1 107 ? 12.734 -7.172 -12.555 1 86.62 107 ASP A C 1
ATOM 858 O O . ASP A 1 107 ? 12.273 -6.031 -12.602 1 86.62 107 ASP A O 1
ATOM 862 N N . ASN A 1 108 ? 12.195 -8.211 -13.133 1 91.88 108 ASN A N 1
ATOM 863 C CA . ASN A 1 108 ? 11.023 -8.023 -13.984 1 91.88 108 ASN A CA 1
ATOM 864 C C . ASN A 1 108 ? 9.734 -8.414 -13.266 1 91.88 108 ASN A C 1
ATOM 866 O O . ASN A 1 108 ? 8.719 -8.68 -13.906 1 91.88 108 ASN A O 1
ATOM 870 N N . ALA A 1 109 ? 9.828 -8.531 -12.008 1 95.06 109 ALA A N 1
ATOM 871 C CA . ALA A 1 109 ? 8.656 -8.891 -11.211 1 95.06 109 ALA A CA 1
ATOM 872 C C . ALA A 1 109 ? 8.273 -7.77 -10.25 1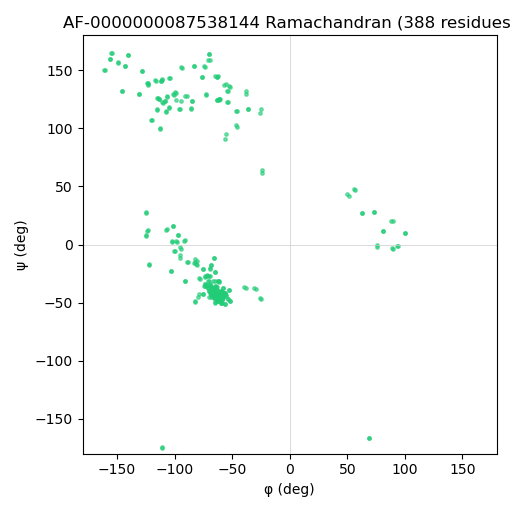 95.06 109 ALA A C 1
ATOM 874 O O . ALA A 1 109 ? 9.141 -7.07 -9.727 1 95.06 109 ALA A O 1
ATOM 875 N N . PHE A 1 110 ? 7.008 -7.578 -10.109 1 96.62 110 PHE A N 1
ATOM 876 C CA . PHE A 1 110 ? 6.562 -6.703 -9.031 1 96.62 110 PHE A CA 1
ATOM 877 C C . PHE A 1 110 ? 5.273 -7.227 -8.406 1 96.62 110 PHE A C 1
ATOM 879 O O . PHE A 1 110 ? 4.547 -8.008 -9.031 1 96.62 110 PHE A O 1
ATOM 886 N N . SER A 1 111 ? 5.102 -6.871 -7.18 1 97.69 111 SER A N 1
ATOM 887 C CA . SER A 1 111 ? 3.967 -7.352 -6.398 1 97.69 111 SER A CA 1
ATOM 888 C C . SER A 1 111 ? 2.992 -6.223 -6.086 1 97.69 111 SER A C 1
ATOM 890 O O . SER A 1 111 ? 3.408 -5.09 -5.828 1 97.69 111 SER A O 1
ATOM 892 N N . VAL A 1 112 ? 1.732 -6.547 -6.156 1 98.69 112 VAL A N 1
ATOM 893 C CA . VAL A 1 112 ? 0.637 -5.633 -5.852 1 98.69 112 VAL A CA 1
ATOM 894 C C . VAL A 1 112 ? -0.25 -6.238 -4.766 1 98.69 112 VAL A C 1
ATOM 896 O O . VAL A 1 112 ? -0.51 -7.441 -4.766 1 98.69 112 VAL A O 1
ATOM 899 N N . PHE A 1 113 ? -0.692 -5.414 -3.816 1 98.88 113 PHE A N 1
ATOM 900 C CA . PHE A 1 113 ? -1.67 -5.844 -2.824 1 98.88 113 PHE A CA 1
ATOM 901 C C . PHE A 1 113 ? -2.986 -5.098 -3.004 1 98.88 113 PHE A C 1
ATOM 903 O O . PHE A 1 113 ? -3.01 -3.865 -3.018 1 98.88 113 PHE A O 1
ATOM 910 N N . ILE A 1 114 ? -4.055 -5.855 -3.145 1 98.94 114 ILE A N 1
ATOM 911 C CA . ILE A 1 114 ? -5.375 -5.281 -3.363 1 98.94 114 ILE A CA 1
ATOM 912 C C . ILE A 1 114 ? -6.219 -5.422 -2.098 1 98.94 114 ILE A C 1
ATOM 914 O O . ILE A 1 114 ? -6.32 -6.516 -1.534 1 98.94 114 ILE A O 1
ATOM 918 N N . HIS A 1 115 ? -6.766 -4.324 -1.631 1 98.88 115 HIS A N 1
ATOM 919 C CA . HIS A 1 115 ? -7.613 -4.34 -0.444 1 98.88 115 HIS A CA 1
ATOM 920 C C . HIS A 1 115 ? -8.812 -3.406 -0.609 1 98.88 115 HIS A C 1
ATOM 922 O O . HIS A 1 115 ? -8.852 -2.6 -1.54 1 98.88 115 HIS A O 1
ATOM 928 N N . ALA A 1 116 ? -9.812 -3.57 0.217 1 98.69 116 ALA A N 1
ATOM 929 C CA . ALA A 1 116 ? -11.016 -2.734 0.23 1 98.69 116 ALA A CA 1
ATOM 930 C C . ALA A 1 116 ? -11.672 -2.748 1.605 1 98.69 116 ALA A C 1
ATOM 932 O O . ALA A 1 116 ? -11.367 -3.598 2.443 1 98.69 116 ALA A O 1
ATOM 933 N N . ASP A 1 117 ? -12.555 -1.812 1.824 1 97.75 117 ASP A N 1
ATOM 934 C CA . ASP A 1 117 ? -13.25 -1.817 3.105 1 97.75 117 ASP A CA 1
ATOM 935 C C . ASP A 1 117 ? -14.219 -2.996 3.201 1 97.75 117 ASP A C 1
ATOM 937 O O . ASP A 1 117 ? -14.508 -3.652 2.197 1 97.75 117 ASP A O 1
ATOM 941 N N . MET A 1 118 ? -14.625 -3.26 4.387 1 98.12 118 MET A N 1
ATOM 942 C CA . MET A 1 118 ? -15.398 -4.465 4.668 1 98.12 118 MET A CA 1
ATOM 943 C C . MET A 1 118 ? -16.734 -4.43 3.943 1 98.12 118 MET A C 1
ATOM 945 O O . MET A 1 118 ? -17.188 -5.449 3.42 1 98.12 118 MET A O 1
ATOM 949 N N . ASP A 1 119 ? -17.406 -3.316 3.838 1 97.88 119 ASP A N 1
ATOM 950 C CA . ASP A 1 119 ? -18.703 -3.227 3.189 1 97.88 119 ASP A CA 1
ATOM 951 C C . ASP A 1 119 ? -18.609 -3.59 1.71 1 97.88 119 ASP A C 1
ATOM 953 O O . ASP A 1 119 ? -19.438 -4.352 1.2 1 97.88 119 ASP A O 1
ATOM 957 N N . LYS A 1 120 ? -17.641 -3.008 1.032 1 97.56 120 LYS A N 1
ATOM 958 C CA . LYS A 1 120 ? -17.422 -3.332 -0.373 1 97.56 120 LYS A CA 1
ATOM 959 C C . LYS A 1 120 ? -17.125 -4.816 -0.552 1 97.56 120 LYS A C 1
ATOM 961 O O . LYS A 1 120 ? -17.625 -5.449 -1.481 1 97.56 120 LYS A O 1
ATOM 966 N N . ARG A 1 121 ? -16.359 -5.387 0.305 1 98.5 121 ARG A N 1
ATOM 967 C CA . ARG A 1 121 ? -15.961 -6.789 0.211 1 98.5 121 ARG A CA 1
ATOM 968 C C . ARG A 1 121 ? -17.141 -7.711 0.461 1 98.5 121 ARG A C 1
ATOM 970 O O . ARG A 1 121 ? -17.328 -8.695 -0.256 1 98.5 121 ARG A O 1
ATOM 977 N N . I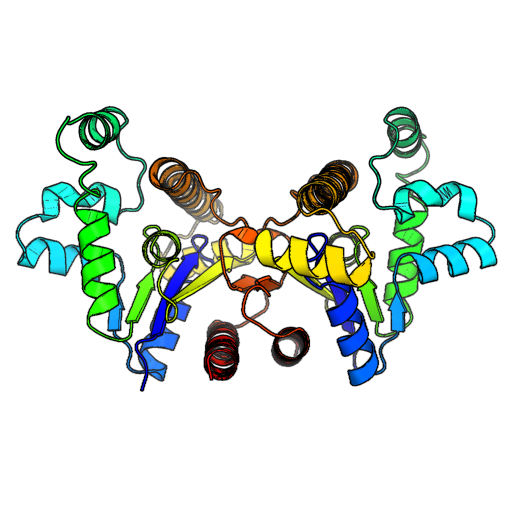LE A 1 122 ? -17.938 -7.359 1.449 1 98.5 122 ILE A N 1
ATOM 978 C CA . ILE A 1 122 ? -19.125 -8.148 1.751 1 98.5 122 ILE A CA 1
ATOM 979 C C . ILE A 1 122 ? -20.062 -8.156 0.545 1 98.5 122 ILE A C 1
ATOM 981 O O . ILE A 1 122 ? -20.547 -9.211 0.132 1 98.5 122 ILE A O 1
ATOM 985 N N . ALA A 1 123 ? -20.281 -7 -0.002 1 97.69 123 ALA A N 1
ATOM 986 C CA . ALA A 1 123 ? -21.156 -6.895 -1.166 1 97.69 123 ALA A CA 1
ATOM 987 C C . ALA A 1 123 ? -20.641 -7.746 -2.32 1 97.69 123 ALA A C 1
ATOM 989 O O . ALA A 1 123 ? -21.406 -8.453 -2.975 1 97.69 123 ALA A O 1
ATOM 990 N N . ALA A 1 124 ? -19.375 -7.68 -2.604 1 97.62 124 ALA A N 1
ATOM 991 C CA . ALA A 1 124 ? -18.766 -8.438 -3.688 1 97.62 124 ALA A CA 1
ATOM 992 C C . ALA A 1 124 ? -18.906 -9.945 -3.453 1 97.62 124 ALA A C 1
ATOM 994 O O . ALA A 1 124 ? -19.25 -10.688 -4.371 1 97.62 124 ALA A O 1
ATOM 995 N N . VAL A 1 125 ? -18.656 -10.391 -2.209 1 97.44 125 VAL A N 1
ATOM 996 C CA . VAL A 1 125 ? -18.656 -11.812 -1.861 1 97.44 125 VAL A CA 1
ATOM 997 C C . VAL A 1 125 ? -20.094 -12.344 -1.911 1 97.44 125 VAL A C 1
ATOM 999 O O . VAL A 1 125 ? -20.328 -13.453 -2.389 1 97.44 125 VAL A O 1
ATOM 1002 N N . MET A 1 126 ? -21.016 -11.523 -1.431 1 97.62 126 MET A N 1
ATOM 1003 C CA . MET A 1 126 ? -22.422 -11.938 -1.493 1 97.62 126 MET A CA 1
ATOM 1004 C C . MET A 1 126 ? -22.859 -12.141 -2.938 1 97.62 126 MET A C 1
ATOM 1006 O O . MET A 1 126 ? -23.531 -13.133 -3.25 1 97.62 126 MET A O 1
ATOM 1010 N N . ALA A 1 127 ? -22.484 -11.258 -3.787 1 96.06 127 ALA A N 1
ATOM 1011 C CA . ALA A 1 127 ? -22.859 -11.328 -5.195 1 96.06 127 ALA A CA 1
ATOM 1012 C C . ALA A 1 127 ? -22.188 -12.5 -5.895 1 96.06 127 ALA A C 1
ATOM 1014 O O . ALA A 1 127 ? -22.828 -13.273 -6.605 1 96.06 127 ALA A O 1
ATOM 1015 N N . ARG A 1 128 ? -20.922 -12.711 -5.684 1 92.88 128 ARG A N 1
ATOM 1016 C CA . ARG A 1 128 ? -20.109 -13.695 -6.391 1 92.88 128 ARG A CA 1
ATOM 1017 C C . ARG A 1 128 ? -20.406 -15.109 -5.895 1 92.88 128 ARG A C 1
ATOM 1019 O O . ARG A 1 128 ? -20.516 -16.047 -6.691 1 92.88 128 ARG A O 1
ATOM 1026 N N . ASP A 1 129 ? -20.531 -15.195 -4.555 1 90.81 129 ASP A N 1
ATOM 1027 C CA . ASP A 1 129 ? -20.641 -16.516 -3.957 1 90.81 129 ASP A CA 1
ATOM 1028 C C . ASP A 1 129 ? -22.094 -16.875 -3.672 1 90.81 129 ASP A C 1
ATOM 1030 O O . ASP A 1 129 ? -22.375 -17.938 -3.098 1 90.81 129 ASP A O 1
ATOM 1034 N N . HIS A 1 130 ? -22.984 -16.031 -4.027 1 92.81 130 HIS A N 1
ATOM 1035 C CA . HIS A 1 130 ? -24.422 -16.234 -3.84 1 92.81 130 HIS A CA 1
ATOM 1036 C C . HIS A 1 130 ? -24.75 -16.5 -2.375 1 92.81 130 HIS A C 1
ATOM 1038 O O . HIS A 1 130 ? -25.438 -17.469 -2.057 1 92.81 130 HIS A O 1
ATOM 1044 N N . ILE A 1 131 ? -24.219 -15.695 -1.544 1 93.19 131 ILE A N 1
ATOM 1045 C CA . ILE A 1 131 ? -24.5 -15.719 -0.111 1 93.19 131 ILE A CA 1
ATOM 1046 C C . ILE A 1 131 ? -25.531 -14.648 0.239 1 93.19 131 ILE A C 1
ATOM 1048 O O . ILE A 1 131 ? -25.359 -13.484 -0.119 1 93.19 131 ILE A O 1
ATOM 1052 N N . ASN A 1 132 ? -26.531 -14.992 0.945 1 92.69 132 ASN A N 1
ATOM 1053 C CA . ASN A 1 132 ? -27.625 -14.07 1.186 1 92.69 132 ASN A CA 1
ATOM 1054 C C . ASN A 1 132 ? -27.516 -13.414 2.559 1 92.69 132 ASN A C 1
ATOM 1056 O O . ASN A 1 132 ? -28.328 -12.539 2.896 1 92.69 132 ASN A O 1
ATOM 1060 N N . SER A 1 133 ? -26.578 -13.836 3.318 1 96.25 133 SER A N 1
ATOM 1061 C CA . SER A 1 133 ? -26.391 -13.289 4.66 1 96.25 133 SER A CA 1
ATOM 1062 C C . SER A 1 133 ? -25.125 -12.453 4.75 1 96.25 133 SER A C 1
ATOM 1064 O O . SER A 1 133 ? -24.031 -12.953 4.5 1 96.25 133 SER A O 1
ATOM 1066 N N . ARG A 1 134 ? -25.344 -11.203 5.133 1 96.94 134 ARG A N 1
ATOM 1067 C CA . ARG A 1 134 ? -24.203 -10.312 5.32 1 96.94 134 ARG A CA 1
ATOM 1068 C C . ARG A 1 134 ? -23.234 -10.875 6.355 1 96.94 134 ARG A C 1
ATOM 1070 O O . ARG A 1 134 ? -22.016 -10.82 6.172 1 96.94 134 ARG A O 1
ATOM 1077 N N . LEU A 1 135 ? -23.781 -11.383 7.359 1 97.44 135 LEU A N 1
ATOM 1078 C CA . LEU A 1 135 ? -22.984 -11.938 8.445 1 97.44 135 LEU A CA 1
ATOM 1079 C C . LEU A 1 135 ? -22.172 -13.141 7.965 1 97.44 135 LEU A C 1
ATOM 1081 O O . LEU A 1 135 ? -21 -13.281 8.312 1 97.44 135 LEU A O 1
ATOM 1085 N N . LYS A 1 136 ? -22.812 -13.984 7.223 1 97 136 LYS A N 1
ATOM 1086 C CA . LYS A 1 136 ? -22.109 -15.148 6.688 1 97 136 LYS A CA 1
ATOM 1087 C C . LYS A 1 136 ? -20.984 -14.734 5.75 1 97 136 LYS A C 1
ATOM 1089 O O . LYS A 1 136 ? -19.891 -15.305 5.789 1 97 136 LYS A O 1
ATOM 1094 N N . ALA A 1 137 ? -21.234 -13.789 4.957 1 97.75 137 ALA A N 1
ATOM 1095 C CA . ALA A 1 137 ? -20.203 -13.266 4.051 1 97.75 137 ALA A CA 1
ATOM 1096 C C . ALA A 1 137 ? -19.031 -12.688 4.824 1 97.75 137 ALA A C 1
ATOM 1098 O O . ALA A 1 137 ? -17.875 -12.961 4.5 1 97.75 137 ALA A O 1
ATOM 1099 N N . LYS A 1 138 ? -19.328 -11.898 5.809 1 98.19 138 LYS A N 1
ATOM 1100 C CA . LYS A 1 138 ? -18.297 -11.297 6.641 1 98.19 138 LYS A CA 1
ATOM 1101 C C . LYS A 1 138 ? -17.438 -12.367 7.301 1 98.19 138 LYS A C 1
ATOM 1103 O O . LYS A 1 138 ? -16.203 -12.258 7.312 1 98.19 138 LYS A O 1
ATOM 1108 N N . ARG A 1 139 ? -18.031 -13.375 7.805 1 97.31 139 ARG A N 1
ATOM 1109 C CA . ARG A 1 139 ? -17.312 -14.461 8.461 1 97.31 139 ARG A CA 1
ATOM 1110 C C . ARG A 1 139 ? -16.406 -15.188 7.477 1 97.31 139 ARG A C 1
ATOM 1112 O O . ARG A 1 139 ? -15.266 -15.516 7.809 1 97.31 139 ARG A O 1
ATOM 1119 N N . LYS A 1 140 ? -16.938 -15.43 6.328 1 96.88 140 LYS A N 1
ATOM 1120 C CA . LYS A 1 140 ? -16.141 -16.078 5.289 1 96.88 140 LYS A CA 1
ATOM 1121 C C . LYS A 1 140 ? -14.906 -15.25 4.934 1 96.88 140 LYS A C 1
ATOM 1123 O O . LYS A 1 140 ? -13.805 -15.773 4.82 1 96.88 140 LYS A O 1
ATOM 1128 N N . ILE A 1 141 ? -15.086 -13.945 4.793 1 98 141 ILE A N 1
ATOM 1129 C CA . ILE A 1 141 ? -14.008 -13.016 4.484 1 98 141 ILE A CA 1
ATOM 1130 C C . ILE A 1 141 ? -12.945 -13.078 5.578 1 98 141 ILE A C 1
ATOM 1132 O O . ILE A 1 141 ? -11.758 -13.25 5.293 1 98 141 ILE A O 1
ATOM 1136 N N . GLU A 1 142 ? -13.375 -12.984 6.793 1 97.88 142 GLU A N 1
ATOM 1137 C CA . GLU A 1 142 ? -12.461 -12.977 7.93 1 97.88 142 GLU A CA 1
ATOM 1138 C C . GLU A 1 142 ? -11.695 -14.289 8.031 1 97.88 142 GLU A C 1
ATOM 1140 O O . GLU A 1 142 ? -10.492 -14.289 8.32 1 97.88 142 GLU A O 1
ATOM 1145 N N . GLU A 1 143 ? -12.359 -15.352 7.777 1 96.25 143 GLU A N 1
ATOM 1146 C CA . GLU A 1 143 ? -11.734 -16.672 7.836 1 96.25 143 GLU A CA 1
ATOM 1147 C C . GLU A 1 143 ? -10.656 -16.812 6.762 1 96.25 143 GLU A C 1
ATOM 1149 O O . GLU A 1 143 ? -9.539 -17.234 7.055 1 96.25 143 GLU A O 1
ATOM 1154 N N . ILE A 1 144 ? -10.992 -16.484 5.566 1 95.75 144 ILE A N 1
ATOM 1155 C CA . ILE A 1 144 ? -10.062 -16.625 4.453 1 95.75 144 ILE A CA 1
ATOM 1156 C C . ILE A 1 144 ? -8.875 -15.688 4.656 1 95.75 144 ILE A C 1
ATOM 1158 O O . ILE A 1 144 ? -7.719 -16.078 4.461 1 95.75 144 ILE A O 1
ATOM 1162 N N . ASP A 1 145 ? -9.156 -14.445 5.047 1 97.19 145 ASP A N 1
ATOM 1163 C CA . ASP A 1 145 ? -8.086 -13.484 5.289 1 97.19 145 ASP A CA 1
ATOM 1164 C C . ASP A 1 145 ? -7.148 -13.961 6.391 1 97.19 145 ASP A C 1
ATOM 1166 O O . ASP A 1 145 ? -5.93 -13.797 6.293 1 97.19 145 ASP A O 1
ATOM 1170 N N . GLU A 1 146 ? -7.719 -14.508 7.43 1 96.38 146 GLU A N 1
ATOM 1171 C CA . GLU A 1 146 ? -6.902 -15.039 8.516 1 96.38 146 GLU A CA 1
ATOM 1172 C C . GLU A 1 146 ? -6.004 -16.172 8.039 1 96.38 146 GLU A C 1
ATOM 1174 O O . GLU A 1 146 ? -4.832 -16.25 8.414 1 96.38 146 GLU A O 1
ATOM 1179 N N . LYS A 1 147 ? -6.523 -17.047 7.285 1 92.94 147 LYS A N 1
ATOM 1180 C CA . LYS A 1 147 ? -5.75 -18.156 6.727 1 92.94 147 LYS A CA 1
ATOM 1181 C C . LYS A 1 147 ? -4.617 -17.641 5.844 1 92.94 147 LYS A C 1
ATOM 1183 O O . LYS A 1 147 ? -3.482 -18.109 5.941 1 92.94 147 LYS A O 1
ATOM 1188 N N . ARG A 1 148 ? -4.898 -16.625 5.02 1 94.31 148 ARG A N 1
ATOM 1189 C CA . ARG A 1 148 ? -3.889 -16.047 4.148 1 94.31 148 ARG A CA 1
ATOM 1190 C C . ARG A 1 148 ? -2.803 -15.344 4.957 1 94.31 148 ARG A C 1
ATOM 1192 O O . ARG A 1 148 ? -1.619 -15.43 4.625 1 94.31 148 ARG A O 1
ATOM 1199 N N . SER A 1 149 ? -3.262 -14.648 5.953 1 95.69 149 SER A N 1
ATOM 1200 C CA . SER A 1 149 ? -2.316 -13.969 6.836 1 95.69 149 SER A CA 1
ATOM 1201 C C . SER A 1 149 ? -1.388 -14.969 7.52 1 95.69 149 SER A C 1
ATOM 1203 O O . SER A 1 149 ? -0.167 -14.797 7.512 1 95.69 149 SER A O 1
ATOM 1205 N N . THR A 1 150 ? -1.929 -16.016 8.07 1 92.38 150 THR A N 1
ATOM 1206 C CA . THR A 1 150 ? -1.155 -17.047 8.75 1 92.38 150 THR A CA 1
ATOM 1207 C C . THR A 1 150 ? -0.229 -17.766 7.766 1 92.38 150 THR A C 1
ATOM 1209 O O . THR A 1 150 ? 0.944 -18 8.062 1 92.38 150 THR A O 1
ATOM 1212 N N . PHE A 1 151 ? -0.765 -18.047 6.641 1 88.12 151 PHE A N 1
ATOM 1213 C CA . PHE A 1 151 ? -0.006 -18.688 5.57 1 88.12 151 PHE A CA 1
ATOM 1214 C C . PHE A 1 151 ? 1.229 -17.859 5.223 1 88.12 151 PHE A C 1
ATOM 1216 O O . PHE A 1 151 ? 2.342 -18.391 5.184 1 88.12 151 PHE A O 1
ATOM 1223 N N . ARG A 1 152 ? 1.024 -16.625 4.984 1 90.19 152 ARG A N 1
ATOM 1224 C CA . ARG A 1 152 ? 2.125 -15.742 4.621 1 90.19 152 ARG A CA 1
ATOM 1225 C C . ARG A 1 152 ? 3.166 -15.68 5.73 1 90.19 152 ARG A C 1
ATOM 1227 O O . ARG A 1 152 ? 4.367 -15.742 5.465 1 90.19 152 ARG A O 1
ATOM 1234 N N . LYS A 1 153 ? 2.703 -15.508 6.922 1 91.31 153 LYS A N 1
ATOM 1235 C CA . LYS A 1 153 ? 3.607 -15.422 8.062 1 91.31 153 LYS A CA 1
ATOM 1236 C C . LYS A 1 153 ? 4.434 -16.703 8.203 1 91.31 153 LYS A C 1
ATOM 1238 O O . LYS A 1 153 ? 5.648 -16.641 8.414 1 91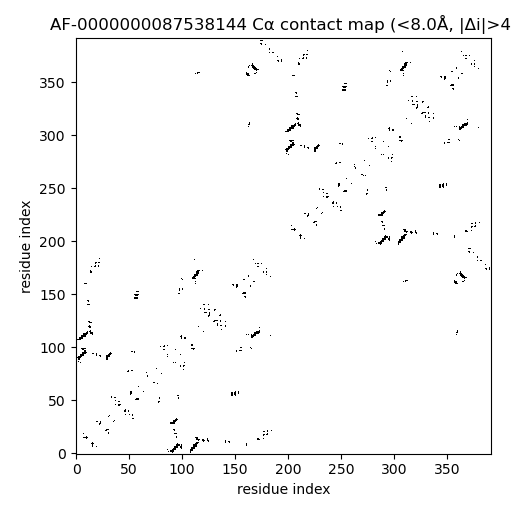.31 153 LYS A O 1
ATOM 1243 N N . GLU A 1 154 ? 3.854 -17.781 8.102 1 86 154 GLU A N 1
ATOM 1244 C CA . GLU A 1 154 ? 4.508 -19.078 8.273 1 86 154 GLU A CA 1
ATOM 1245 C C . GLU A 1 154 ? 5.531 -19.328 7.172 1 86 154 GLU A C 1
ATOM 1247 O O . GLU A 1 154 ? 6.617 -19.859 7.434 1 86 154 GLU A O 1
ATOM 1252 N N . PHE A 1 155 ? 5.215 -18.922 5.992 1 85.06 155 PHE A N 1
ATOM 1253 C CA . PHE A 1 155 ? 6.035 -19.297 4.848 1 85.06 155 PHE A CA 1
ATOM 1254 C C . PHE A 1 155 ? 7.121 -18.266 4.594 1 85.06 155 PHE A C 1
ATOM 1256 O O . PHE A 1 155 ? 8.211 -18.594 4.129 1 85.06 155 PHE A O 1
ATOM 1263 N N . THR A 1 156 ? 6.863 -17.016 4.891 1 89.12 156 THR A N 1
ATOM 1264 C CA . THR A 1 156 ? 7.793 -15.969 4.492 1 89.12 156 THR A CA 1
ATOM 1265 C C . THR A 1 156 ? 8.273 -15.18 5.711 1 89.12 156 THR A C 1
ATOM 1267 O O . THR A 1 156 ? 9.281 -14.469 5.637 1 89.12 156 THR A O 1
ATOM 1270 N N . GLY A 1 157 ? 7.555 -15.305 6.828 1 91.5 157 GLY A N 1
ATOM 1271 C CA . GLY A 1 157 ? 7.852 -14.469 7.98 1 91.5 157 GLY A CA 1
ATOM 1272 C C . GLY A 1 157 ? 7.355 -13.047 7.828 1 91.5 157 GLY A C 1
ATOM 1273 O O . GLY A 1 157 ? 7.508 -12.227 8.734 1 91.5 157 GLY A O 1
ATOM 1274 N N . GLU A 1 158 ? 6.777 -12.727 6.719 1 94.44 158 GLU A N 1
ATOM 1275 C CA . GLU A 1 158 ? 6.305 -11.375 6.438 1 94.44 158 GLU A CA 1
ATOM 1276 C C . GLU A 1 158 ? 4.836 -11.211 6.82 1 94.44 158 GLU A C 1
ATOM 1278 O O . GLU A 1 158 ? 4.074 -12.18 6.805 1 94.44 158 GLU A O 1
ATOM 1283 N N . GLU A 1 159 ? 4.473 -10.016 7.145 1 95.62 159 GLU A N 1
ATOM 1284 C CA . GLU A 1 159 ? 3.09 -9.711 7.492 1 95.62 159 GLU A CA 1
ATOM 1285 C C . GLU A 1 159 ? 2.254 -9.438 6.246 1 95.62 159 GLU A C 1
ATOM 1287 O O . GLU A 1 159 ? 2.582 -8.555 5.449 1 95.62 159 GLU A O 1
ATOM 1292 N N . TRP A 1 160 ? 1.194 -10.211 6.129 1 96.69 160 TRP A N 1
ATOM 1293 C CA . TRP A 1 160 ? 0.264 -10.086 5.012 1 96.69 160 TRP A CA 1
ATOM 1294 C C . TRP A 1 160 ? -0.378 -8.703 4.992 1 96.69 160 TRP A C 1
ATOM 1296 O O . TRP A 1 160 ? -0.854 -8.211 6.02 1 96.69 160 TRP A O 1
ATOM 1306 N N . GLY A 1 161 ? -0.275 -7.977 3.854 1 97.81 161 GLY A N 1
ATOM 1307 C CA . GLY A 1 161 ? -0.955 -6.699 3.701 1 97.81 161 GLY A CA 1
ATOM 1308 C C . GLY A 1 161 ? -0.126 -5.523 4.18 1 97.81 161 GLY A C 1
ATOM 1309 O O . GLY A 1 161 ? -0.547 -4.371 4.055 1 97.81 161 GLY A O 1
ATOM 1310 N N . GLN A 1 162 ? 1.064 -5.797 4.734 1 98.19 162 GLN A N 1
ATOM 1311 C CA . GLN A 1 162 ? 1.972 -4.711 5.094 1 98.19 162 GLN A CA 1
ATOM 1312 C C . GLN A 1 162 ? 2.6 -4.086 3.854 1 98.19 162 GLN A C 1
ATOM 1314 O O . GLN A 1 162 ? 3.213 -4.781 3.043 1 98.19 162 GLN A O 1
ATOM 1319 N N . SER A 1 163 ? 2.543 -2.783 3.713 1 98.31 163 SER A N 1
ATOM 1320 C CA . SER A 1 163 ? 2.906 -2.076 2.49 1 98.31 163 SER A CA 1
ATOM 1321 C C . SER A 1 163 ? 4.344 -2.373 2.084 1 98.31 163 SER A C 1
ATOM 1323 O O . SER A 1 163 ? 4.645 -2.521 0.897 1 98.31 163 SER A O 1
ATOM 1325 N N . LYS A 1 164 ? 5.223 -2.494 3.051 1 97.5 164 LYS A N 1
ATOM 1326 C CA . LYS A 1 164 ? 6.652 -2.568 2.775 1 97.5 164 LYS A CA 1
ATOM 1327 C C . LYS A 1 164 ? 7 -3.844 2.012 1 97.5 164 LYS A C 1
ATOM 1329 O O . LYS A 1 164 ? 8.102 -3.975 1.48 1 97.5 164 LYS A O 1
ATOM 1334 N N . TYR A 1 165 ? 6.07 -4.766 1.93 1 97.38 165 TYR A N 1
ATOM 1335 C CA . TYR A 1 165 ? 6.375 -6.039 1.283 1 97.38 165 TYR A CA 1
ATOM 1336 C C . TYR A 1 165 ? 5.805 -6.082 -0.129 1 97.38 165 TYR A C 1
ATOM 1338 O O . TYR A 1 165 ? 5.898 -7.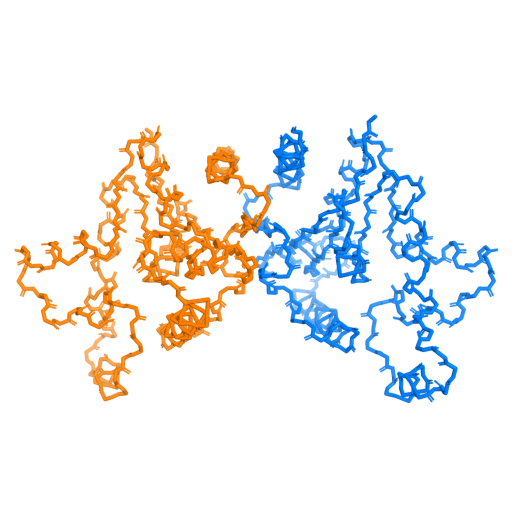105 -0.812 1 97.38 165 TYR A O 1
ATOM 1346 N N . TYR A 1 166 ? 5.199 -5.031 -0.595 1 98.06 166 TYR A N 1
ATOM 1347 C CA . TYR A 1 166 ? 4.605 -4.941 -1.924 1 98.06 166 TYR A CA 1
ATOM 1348 C C . TYR A 1 166 ? 5.094 -3.695 -2.656 1 98.06 166 TYR A C 1
ATOM 1350 O O . TYR A 1 166 ? 5.363 -2.666 -2.031 1 98.06 166 TYR A O 1
ATOM 1358 N N . ASN A 1 167 ? 5.168 -3.781 -3.947 1 97.94 167 ASN A N 1
ATOM 1359 C CA . ASN A 1 167 ? 5.574 -2.621 -4.734 1 97.94 167 ASN A CA 1
ATOM 1360 C C . ASN A 1 167 ? 4.461 -1.578 -4.809 1 97.94 167 ASN A C 1
ATOM 1362 O O . ASN A 1 167 ? 4.734 -0.378 -4.871 1 97.94 167 ASN A O 1
ATOM 1366 N N . LEU A 1 168 ? 3.307 -2.09 -4.824 1 98.62 168 LEU A N 1
ATOM 1367 C CA . LEU A 1 168 ? 2.111 -1.267 -4.957 1 98.62 168 LEU A CA 1
ATOM 1368 C C . LEU A 1 168 ? 0.95 -1.861 -4.168 1 98.62 168 LEU A C 1
ATOM 1370 O O . LEU A 1 168 ? 0.734 -3.076 -4.191 1 98.62 168 LEU A O 1
ATOM 1374 N N . SER A 1 169 ? 0.259 -1.06 -3.396 1 98.88 169 SER A N 1
ATOM 1375 C CA . SER A 1 169 ? -0.996 -1.464 -2.768 1 98.88 169 SER A CA 1
ATOM 1376 C C . SER A 1 169 ? -2.133 -0.523 -3.15 1 98.88 169 SER A C 1
ATOM 1378 O O . SER A 1 169 ? -1.95 0.695 -3.195 1 98.88 169 SER A O 1
ATOM 1380 N N . ILE A 1 170 ? -3.301 -1.061 -3.439 1 98.88 170 ILE A N 1
ATOM 1381 C CA . ILE A 1 170 ? -4.406 -0.275 -3.982 1 98.88 170 ILE A CA 1
ATOM 1382 C C . ILE A 1 170 ? -5.68 -0.565 -3.193 1 98.88 170 ILE A C 1
ATOM 1384 O O . ILE A 1 170 ? -6.035 -1.728 -2.979 1 98.88 170 ILE A O 1
ATOM 1388 N N . ASP A 1 171 ? -6.301 0.491 -2.771 1 98.56 171 ASP A N 1
ATOM 1389 C CA . ASP A 1 171 ? -7.641 0.421 -2.197 1 98.56 171 ASP A CA 1
ATOM 1390 C C . ASP A 1 171 ? -8.711 0.471 -3.289 1 98.56 171 ASP A C 1
ATOM 1392 O O . ASP A 1 171 ? -8.859 1.487 -3.969 1 98.56 171 ASP A O 1
ATOM 1396 N N . THR A 1 172 ? -9.477 -0.551 -3.422 1 98.31 172 THR A N 1
ATOM 1397 C CA . THR A 1 172 ? -10.453 -0.61 -4.5 1 98.31 172 THR A CA 1
ATOM 1398 C C . THR A 1 172 ? -11.828 -0.184 -4.008 1 98.31 172 THR A C 1
ATOM 1400 O O . THR A 1 172 ? -12.828 -0.354 -4.711 1 98.31 172 THR A O 1
ATOM 1403 N N . THR A 1 173 ? -11.93 0.329 -2.785 1 97.06 173 THR A N 1
ATOM 1404 C CA . THR A 1 173 ? -13.211 0.703 -2.199 1 97.06 173 THR A CA 1
ATOM 1405 C C . THR A 1 173 ? -13.977 1.64 -3.127 1 97.06 173 THR A C 1
ATOM 1407 O O . THR A 1 173 ? -15.18 1.475 -3.326 1 97.06 173 THR A O 1
ATOM 1410 N N . HIS A 1 174 ? -13.234 2.561 -3.756 1 94 174 HIS A N 1
ATOM 1411 C CA . HIS A 1 174 ? -13.922 3.555 -4.574 1 94 174 HIS A CA 1
ATOM 1412 C C . HIS A 1 174 ? -13.414 3.535 -6.012 1 94 174 HIS A C 1
ATOM 1414 O O . HIS A 1 174 ? -13.641 4.48 -6.766 1 94 174 HIS A O 1
ATOM 1420 N N . LEU A 1 175 ? -12.68 2.551 -6.363 1 96.69 175 LEU A N 1
ATOM 1421 C CA . LEU A 1 175 ? -12.188 2.355 -7.723 1 96.69 175 LEU A CA 1
ATOM 1422 C C . LEU A 1 175 ? -12.852 1.144 -8.367 1 96.69 175 LEU A C 1
ATOM 1424 O O . LEU A 1 175 ? -13.07 0.124 -7.711 1 96.69 175 LEU A O 1
ATOM 1428 N N . SER A 1 176 ? -13.148 1.257 -9.656 1 97.44 176 SER A N 1
ATOM 1429 C CA . SER A 1 176 ? -13.531 0.062 -10.398 1 97.44 176 SER A CA 1
ATOM 1430 C C . SER A 1 176 ? -12.344 -0.868 -10.609 1 97.44 176 SER A C 1
ATOM 1432 O O . SER A 1 176 ? -11.188 -0.443 -10.5 1 97.44 176 SER A O 1
ATOM 1434 N N . TYR A 1 177 ? -12.688 -2.104 -10.859 1 98.31 177 TYR A N 1
ATOM 1435 C CA . TYR A 1 177 ? -11.625 -3.066 -11.125 1 98.31 177 TYR A CA 1
ATOM 1436 C C . TYR A 1 177 ? -10.836 -2.674 -12.367 1 98.31 177 TYR A C 1
ATOM 1438 O O . TYR A 1 177 ? -9.625 -2.9 -12.438 1 98.31 177 TYR A O 1
ATOM 1446 N N . GLN A 1 178 ? -11.516 -2.031 -13.344 1 98.5 178 GLN A N 1
ATOM 1447 C CA . GLN A 1 178 ? -10.844 -1.536 -14.539 1 98.5 178 GLN A CA 1
ATOM 1448 C C . GLN A 1 178 ? -9.859 -0.426 -14.203 1 98.5 178 GLN A C 1
ATOM 1450 O O . GLN A 1 178 ? -8.734 -0.411 -14.711 1 98.5 178 GLN A O 1
ATOM 1455 N N . GLN A 1 179 ? -10.25 0.416 -13.328 1 98.31 179 GLN A N 1
ATOM 1456 C CA . GLN A 1 179 ? -9.391 1.519 -12.914 1 98.31 179 GLN A CA 1
ATOM 1457 C C . GLN A 1 179 ? -8.18 1.008 -12.133 1 98.31 179 GLN A C 1
ATOM 1459 O O . GLN A 1 179 ? -7.066 1.512 -12.305 1 98.31 179 GLN A O 1
ATOM 1464 N N . ALA A 1 180 ? -8.43 0.057 -11.266 1 98.69 180 ALA A N 1
ATOM 1465 C CA . ALA A 1 180 ? -7.309 -0.544 -10.555 1 98.69 180 ALA A CA 1
ATOM 1466 C C . ALA A 1 180 ? -6.316 -1.181 -11.523 1 98.69 180 ALA A C 1
ATOM 1468 O O . ALA A 1 180 ? -5.102 -1.038 -11.359 1 98.69 180 ALA A O 1
ATOM 1469 N N . ALA A 1 181 ? -6.828 -1.86 -12.555 1 98.81 181 ALA A N 1
ATOM 1470 C CA . ALA A 1 181 ? -5.969 -2.449 -13.578 1 98.81 181 ALA A CA 1
ATOM 1471 C C . ALA A 1 181 ? -5.188 -1.373 -14.32 1 98.81 181 ALA A C 1
ATOM 1473 O O . ALA A 1 181 ? -4.008 -1.557 -14.633 1 98.81 181 ALA A O 1
ATOM 1474 N N . ASP A 1 182 ? -5.859 -0.245 -14.602 1 98.56 182 ASP A N 1
ATOM 1475 C CA . ASP A 1 182 ? -5.184 0.884 -15.227 1 98.56 182 ASP A CA 1
ATOM 1476 C C . ASP A 1 182 ? -3.988 1.342 -14.398 1 98.56 182 ASP A C 1
ATOM 1478 O O . ASP A 1 182 ? -2.91 1.6 -14.938 1 98.56 182 ASP A O 1
ATOM 1482 N N . LEU A 1 183 ? -4.195 1.414 -13.156 1 98.44 183 LEU A N 1
ATOM 1483 C CA . LEU A 1 183 ? -3.15 1.871 -12.25 1 98.44 183 LEU A CA 1
ATOM 1484 C C . LEU A 1 183 ? -1.974 0.901 -12.242 1 98.44 183 LEU A C 1
ATOM 1486 O O . LEU A 1 183 ? -0.815 1.322 -12.281 1 98.44 183 LEU A O 1
ATOM 1490 N N . ILE A 1 184 ? -2.232 -0.375 -12.203 1 98.56 184 ILE A N 1
ATOM 1491 C CA . ILE A 1 184 ? -1.192 -1.398 -12.18 1 98.56 184 ILE A CA 1
ATOM 1492 C C . ILE A 1 184 ? -0.394 -1.354 -13.477 1 98.56 184 ILE A C 1
ATOM 1494 O O . ILE A 1 184 ? 0.837 -1.426 -13.461 1 98.56 184 ILE A O 1
ATOM 1498 N N . LEU A 1 185 ? -1.072 -1.196 -14.57 1 98.12 185 LEU A N 1
ATOM 1499 C CA . LEU A 1 185 ? -0.39 -1.146 -15.859 1 98.12 185 LEU A CA 1
ATOM 1500 C C . LEU A 1 185 ? 0.433 0.132 -15.984 1 98.12 185 LEU A C 1
ATOM 1502 O O . LEU A 1 185 ? 1.497 0.131 -16.609 1 98.12 185 LEU A O 1
ATOM 1506 N N . TYR A 1 186 ? -0.071 1.224 -15.445 1 98 186 TYR A N 1
ATOM 1507 C CA . TYR A 1 186 ? 0.711 2.455 -15.43 1 98 186 TYR A CA 1
ATOM 1508 C C . TYR A 1 186 ? 1.978 2.285 -14.602 1 98 186 TYR A C 1
ATOM 1510 O O . TYR A 1 186 ? 3.057 2.727 -15 1 98 186 TYR A O 1
ATOM 1518 N N . TYR A 1 187 ? 1.843 1.624 -13.453 1 97.75 187 TYR A N 1
ATOM 1519 C CA . TYR A 1 187 ? 3.021 1.315 -12.648 1 97.75 187 TYR A CA 1
ATOM 1520 C C . TYR A 1 187 ? 4.02 0.483 -13.445 1 97.75 187 TYR A C 1
ATOM 1522 O O . TYR A 1 187 ? 5.227 0.742 -13.406 1 97.75 187 TYR A O 1
ATOM 1530 N N . LYS A 1 188 ? 3.494 -0.513 -14.078 1 96.62 188 LYS A N 1
ATOM 1531 C CA . LYS A 1 188 ? 4.348 -1.361 -14.906 1 96.62 188 LYS A CA 1
ATOM 1532 C C . LYS A 1 188 ? 5.145 -0.53 -15.906 1 96.62 188 LYS A C 1
ATOM 1534 O O . LYS A 1 188 ? 6.352 -0.737 -16.078 1 96.62 188 LYS A O 1
ATOM 1539 N N . LYS A 1 189 ? 4.465 0.362 -16.562 1 95.81 189 LYS A N 1
ATOM 1540 C CA . LYS A 1 189 ? 5.109 1.223 -17.547 1 95.81 189 LYS A CA 1
ATOM 1541 C C . LYS A 1 189 ? 6.227 2.049 -16.906 1 95.81 189 LYS A C 1
ATOM 1543 O O . LYS A 1 189 ? 7.324 2.146 -17.453 1 95.81 189 LYS A O 1
ATOM 1548 N N . LEU A 1 190 ? 5.969 2.635 -15.766 1 95 190 LEU A N 1
ATOM 1549 C CA . LEU A 1 190 ? 6.953 3.453 -15.062 1 95 190 LEU A CA 1
ATOM 1550 C C . LEU A 1 190 ? 8.156 2.619 -14.648 1 95 190 LEU A C 1
ATOM 1552 O O . LEU A 1 190 ? 9.305 3.066 -14.781 1 95 190 LEU A O 1
ATOM 1556 N N . ALA A 1 191 ? 7.871 1.4 -14.148 1 91.5 191 ALA A N 1
ATOM 1557 C CA . ALA A 1 191 ? 8.938 0.508 -13.695 1 91.5 191 ALA A CA 1
ATOM 1558 C C . ALA A 1 191 ? 9.836 0.089 -14.859 1 91.5 191 ALA A C 1
ATOM 1560 O O . ALA A 1 191 ? 11.047 -0.06 -14.688 1 91.5 191 ALA A O 1
ATOM 1561 N N . GLU A 1 192 ? 9.242 -0.099 -16.031 1 90.5 192 GLU A N 1
ATOM 1562 C CA . GLU A 1 192 ? 10 -0.472 -17.219 1 90.5 192 GLU A CA 1
ATOM 1563 C C . GLU A 1 192 ? 10.891 0.679 -17.688 1 90.5 192 GLU A C 1
ATOM 1565 O O . GLU A 1 192 ? 12 0.455 -18.172 1 90.5 192 GLU A O 1
ATOM 1570 N N . GLU A 1 193 ? 10.398 1.863 -17.516 1 88.25 193 GLU A N 1
ATOM 1571 C CA . GLU A 1 193 ? 11.164 3.047 -17.891 1 88.25 193 GLU A CA 1
ATOM 1572 C C . GLU A 1 193 ? 12.352 3.26 -16.953 1 88.25 193 GLU A C 1
ATOM 1574 O O . GLU A 1 193 ? 13.391 3.771 -17.375 1 88.25 193 GLU A O 1
ATOM 1579 N N . ALA A 1 194 ? 12.188 2.863 -15.719 1 83 194 ALA A N 1
ATOM 1580 C CA . ALA A 1 194 ? 13.234 3.039 -14.711 1 83 194 ALA A CA 1
ATOM 1581 C C . ALA A 1 194 ? 14.383 2.057 -14.93 1 83 194 ALA A C 1
ATOM 1583 O O . ALA A 1 194 ? 15.516 2.322 -14.539 1 83 194 ALA A O 1
ATOM 1584 N N . GLN A 1 195 ? 14.133 0.925 -15.508 1 76 195 GLN A N 1
ATOM 1585 C CA . GLN A 1 195 ? 15.141 -0.1 -15.766 1 76 195 GLN A CA 1
ATOM 1586 C C . GLN A 1 195 ? 15.945 0.217 -17.016 1 76 195 GLN A C 1
ATOM 1588 O O . GLN A 1 195 ? 17.016 -0.358 -17.25 1 76 195 GLN A O 1
ATOM 1593 N N . LYS A 1 196 ? 15.43 1.082 -17.844 1 70.5 196 LYS A N 1
ATOM 1594 C CA . LYS A 1 196 ? 16.172 1.488 -19.047 1 70.5 196 LYS A CA 1
ATOM 1595 C C . LYS A 1 196 ? 17.125 2.631 -18.734 1 70.5 196 LYS A C 1
ATOM 1597 O O . LYS A 1 196 ? 18.219 2.697 -19.297 1 70.5 196 LYS A O 1
ATOM 1602 N N . MET B 1 1 ? -12.492 23.312 -9.797 1 40.81 1 MET B N 1
ATOM 1603 C CA . MET B 1 1 ? -11.461 22.281 -9.633 1 40.81 1 MET B CA 1
ATOM 1604 C C . MET B 1 1 ? -11.461 21.719 -8.219 1 40.81 1 MET B C 1
ATOM 1606 O O . MET B 1 1 ? -11.344 22.484 -7.25 1 40.81 1 MET B O 1
ATOM 1610 N N . GLU B 1 2 ? -12.195 20.625 -7.941 1 56.16 2 GLU B N 1
ATOM 1611 C CA . GLU B 1 2 ? -12.688 20.094 -6.672 1 56.16 2 GLU B CA 1
ATOM 1612 C C . GLU B 1 2 ? -11.547 19.844 -5.691 1 56.16 2 GLU B C 1
ATOM 1614 O O . GLU B 1 2 ? -10.391 19.719 -6.098 1 56.16 2 GLU B O 1
ATOM 1619 N N . LYS B 1 3 ? -11.75 20.234 -4.332 1 67.31 3 LYS B N 1
ATOM 1620 C CA . LYS B 1 3 ? -10.859 20.25 -3.178 1 67.31 3 LYS B CA 1
ATOM 1621 C C . LYS B 1 3 ? -10.266 18.859 -2.922 1 67.31 3 LYS B C 1
ATOM 1623 O O . LYS B 1 3 ? -10.992 17.922 -2.633 1 67.31 3 LYS B O 1
ATOM 1628 N N . THR B 1 4 ? -9.039 18.672 -3.594 1 91.38 4 THR B N 1
ATOM 1629 C CA . THR B 1 4 ? -8.383 17.391 -3.371 1 91.38 4 THR B CA 1
ATOM 1630 C C . THR B 1 4 ? -7.367 17.484 -2.24 1 91.38 4 THR B C 1
ATOM 1632 O O . THR B 1 4 ? -6.621 18.469 -2.156 1 91.38 4 THR B O 1
ATOM 1635 N N . ILE B 1 5 ? -7.52 16.688 -1.288 1 96.38 5 ILE B N 1
ATOM 1636 C CA . ILE B 1 5 ? -6.566 16.562 -0.191 1 96.38 5 ILE B CA 1
ATOM 1637 C C . ILE B 1 5 ? -5.754 15.273 -0.356 1 96.38 5 ILE B C 1
ATOM 1639 O O . ILE B 1 5 ? -6.312 14.172 -0.385 1 96.38 5 ILE B O 1
ATOM 1643 N N . ILE B 1 6 ? -4.445 15.484 -0.512 1 98 6 ILE B N 1
ATOM 1644 C CA . ILE B 1 6 ? -3.549 14.336 -0.602 1 98 6 ILE B CA 1
ATOM 1645 C C . ILE B 1 6 ? -2.74 14.219 0.688 1 98 6 ILE B C 1
ATOM 1647 O O . ILE B 1 6 ? -1.946 15.102 1.017 1 98 6 ILE B O 1
ATOM 1651 N N . CYS B 1 7 ? -2.963 13.156 1.42 1 97.94 7 CYS B N 1
ATOM 1652 C CA . CYS B 1 7 ? -2.238 12.898 2.658 1 97.94 7 CYS B CA 1
ATOM 1653 C C . CYS B 1 7 ? -1.135 11.867 2.438 1 97.94 7 CYS B C 1
ATOM 1655 O O . CYS B 1 7 ? -1.387 10.789 1.905 1 97.94 7 CYS B O 1
ATOM 1657 N N . ILE B 1 8 ? 0.083 12.203 2.879 1 98.56 8 ILE B N 1
ATOM 1658 C CA . ILE B 1 8 ? 1.207 11.312 2.602 1 98.56 8 ILE B CA 1
ATOM 1659 C C . ILE B 1 8 ? 1.828 10.844 3.914 1 98.56 8 ILE B C 1
ATOM 1661 O O . ILE B 1 8 ? 2.398 11.641 4.66 1 98.56 8 ILE B O 1
ATOM 1665 N N . GLY B 1 9 ? 1.597 9.578 4.246 1 98 9 GLY B N 1
ATOM 1666 C CA . GLY B 1 9 ? 2.461 8.883 5.188 1 98 9 GLY B CA 1
ATOM 1667 C C . GLY B 1 9 ? 3.709 8.312 4.543 1 98 9 GLY B C 1
ATOM 1668 O O . GLY B 1 9 ? 3.709 7.996 3.352 1 98 9 GLY B O 1
ATOM 1669 N N . ARG B 1 10 ? 4.781 8.164 5.387 1 98.5 10 ARG B N 1
ATOM 1670 C CA . ARG B 1 10 ? 6.012 7.766 4.715 1 98.5 10 ARG B CA 1
ATOM 1671 C C . ARG B 1 10 ? 7.012 7.18 5.707 1 98.5 10 ARG B C 1
ATOM 1673 O O . ARG B 1 10 ? 7.055 7.586 6.867 1 98.5 10 ARG B O 1
ATOM 1680 N N . GLU B 1 11 ? 7.805 6.305 5.246 1 98.56 11 GLU B N 1
ATOM 1681 C CA . GLU B 1 11 ? 9.016 5.887 5.949 1 98.56 11 GLU B CA 1
ATOM 1682 C C . GLU B 1 11 ? 10.117 6.938 5.816 1 98.56 11 GLU B C 1
ATOM 1684 O O . GLU B 1 11 ? 10.266 7.562 4.766 1 98.56 11 GLU B O 1
ATOM 1689 N N . TYR B 1 12 ? 10.875 7.094 6.852 1 97.88 12 TYR B N 1
ATOM 1690 C CA . TYR B 1 12 ? 11.977 8.047 6.789 1 97.88 12 TYR B CA 1
ATOM 1691 C C . TYR B 1 12 ? 12.992 7.637 5.734 1 97.88 12 TYR B C 1
ATOM 1693 O O . TYR B 1 12 ? 13.453 6.488 5.719 1 97.88 12 TYR B O 1
ATOM 1701 N N . GLY B 1 13 ? 13.289 8.508 4.801 1 98.19 13 GLY B N 1
ATOM 1702 C CA . GLY B 1 13 ? 14.258 8.234 3.756 1 98.19 13 GLY B CA 1
ATOM 1703 C C . GLY B 1 13 ? 13.633 7.68 2.49 1 98.19 13 GLY B C 1
ATOM 1704 O O . GLY B 1 13 ? 14.32 7.477 1.487 1 98.19 13 GLY B O 1
ATOM 1705 N N . SER B 1 14 ? 12.312 7.48 2.486 1 98.62 14 SER B N 1
ATOM 1706 C CA . SER B 1 14 ? 11.641 6.875 1.34 1 98.62 14 SER B CA 1
ATOM 1707 C C . SER B 1 14 ? 11.375 7.902 0.248 1 98.62 14 SER B C 1
ATOM 1709 O O . SER B 1 14 ? 11.055 7.543 -0.886 1 98.62 14 SER B O 1
ATOM 1711 N N . GLY B 1 15 ? 11.445 9.172 0.592 1 98.31 15 GLY B N 1
ATOM 1712 C CA . GLY B 1 15 ? 11.234 10.227 -0.385 1 98.31 15 GLY B CA 1
ATOM 1713 C C . GLY B 1 15 ? 9.844 10.828 -0.316 1 98.31 15 GLY B C 1
ATOM 1714 O O . GLY B 1 15 ? 9.469 11.648 -1.16 1 98.31 15 GLY B O 1
ATOM 1715 N N . GLY B 1 16 ? 9.07 10.484 0.722 1 98.5 16 GLY B N 1
ATOM 1716 C CA . GLY B 1 16 ? 7.703 10.977 0.835 1 98.5 16 GLY B CA 1
ATOM 1717 C C . GLY B 1 16 ? 7.609 12.484 0.846 1 98.5 16 GLY B C 1
ATOM 1718 O O . GLY B 1 16 ? 6.73 13.062 0.201 1 98.5 16 GLY B O 1
ATOM 1719 N N . HIS B 1 17 ? 8.484 13.109 1.558 1 98 17 HIS B N 1
ATOM 1720 C CA . HIS B 1 17 ? 8.492 14.562 1.639 1 98 17 HIS B CA 1
ATOM 1721 C C . HIS B 1 17 ? 8.812 15.195 0.287 1 98 17 HIS B C 1
ATOM 1723 O O . HIS B 1 17 ? 8.125 16.109 -0.158 1 98 17 HIS B O 1
ATOM 1729 N N . ALA B 1 18 ? 9.844 14.688 -0.387 1 98.38 18 ALA B N 1
ATOM 1730 C CA . ALA B 1 18 ? 10.242 15.18 -1.701 1 98.38 18 ALA B CA 1
ATOM 1731 C C . ALA B 1 18 ? 9.117 15 -2.721 1 98.38 18 ALA B C 1
ATOM 1733 O O . ALA B 1 18 ? 8.844 15.898 -3.516 1 98.38 18 ALA B O 1
ATOM 1734 N N . ILE B 1 19 ? 8.484 13.867 -2.686 1 98.81 19 ILE B N 1
ATOM 1735 C CA . ILE B 1 19 ? 7.371 13.578 -3.584 1 98.81 19 ILE B CA 1
ATOM 1736 C C . ILE B 1 19 ? 6.234 14.562 -3.328 1 98.81 19 ILE B C 1
ATOM 1738 O O . ILE B 1 19 ? 5.617 15.07 -4.27 1 98.81 19 ILE B O 1
ATOM 1742 N N . GLY B 1 20 ? 5.945 14.844 -2.025 1 98.69 20 GLY B N 1
ATOM 1743 C CA . GLY B 1 20 ? 4.949 15.844 -1.683 1 98.69 20 GLY B CA 1
ATOM 1744 C C . GLY B 1 20 ? 5.242 17.203 -2.289 1 98.69 20 GLY B C 1
ATOM 1745 O O . GLY B 1 20 ? 4.34 17.859 -2.809 1 98.69 20 GLY B O 1
ATOM 1746 N N . LYS B 1 21 ? 6.469 17.594 -2.264 1 98.56 21 LYS B N 1
ATOM 1747 C CA . LYS B 1 21 ? 6.871 18.875 -2.84 1 98.56 21 LYS B CA 1
ATOM 1748 C C . LYS B 1 21 ? 6.676 18.875 -4.355 1 98.56 21 LYS B C 1
ATOM 1750 O O . LYS B 1 21 ? 6.223 19.875 -4.926 1 98.56 21 LYS B O 1
ATOM 1755 N N . ILE B 1 22 ? 7.059 17.812 -4.996 1 98.75 22 ILE B N 1
ATOM 1756 C CA . ILE B 1 22 ? 6.875 17.688 -6.438 1 98.75 22 ILE B CA 1
ATOM 1757 C C . ILE B 1 22 ? 5.395 17.812 -6.781 1 98.75 22 ILE B C 1
ATOM 1759 O O . ILE B 1 22 ? 5.02 18.531 -7.707 1 98.75 22 ILE B O 1
ATOM 1763 N N . LEU B 1 23 ? 4.539 17.125 -6.004 1 98.69 23 LEU B N 1
ATOM 1764 C CA . LEU B 1 23 ? 3.1 17.172 -6.223 1 98.69 23 LEU B CA 1
ATOM 1765 C C . LEU B 1 23 ? 2.578 18.594 -6.07 1 98.69 23 LEU B C 1
ATOM 1767 O O . LEU B 1 23 ? 1.792 19.062 -6.895 1 98.69 23 LEU B O 1
ATOM 1771 N N . ALA B 1 24 ? 3.023 19.25 -5.02 1 98.06 24 ALA B N 1
ATOM 1772 C CA . ALA B 1 24 ? 2.586 20.625 -4.758 1 98.06 24 ALA B CA 1
ATOM 1773 C C . ALA B 1 24 ? 2.969 21.547 -5.91 1 98.06 24 ALA B C 1
ATOM 1775 O O . ALA B 1 24 ? 2.15 22.359 -6.371 1 98.06 24 ALA B O 1
ATOM 1776 N N . LYS B 1 25 ? 4.18 21.406 -6.383 1 98.19 25 LYS B N 1
ATOM 1777 C CA . LYS B 1 25 ? 4.672 22.234 -7.484 1 98.19 25 LYS B CA 1
ATOM 1778 C C . LYS B 1 25 ? 3.875 21.984 -8.758 1 98.19 25 LYS B C 1
ATOM 1780 O O . LYS B 1 25 ? 3.496 22.922 -9.461 1 98.19 25 LYS B O 1
ATOM 1785 N N . ARG B 1 26 ? 3.547 20.797 -9.008 1 97.94 26 ARG B N 1
ATOM 1786 C CA . ARG B 1 26 ? 2.895 20.422 -10.258 1 97.94 26 ARG B CA 1
ATOM 1787 C C . ARG B 1 26 ? 1.412 20.781 -10.234 1 97.94 26 ARG B C 1
ATOM 1789 O O . ARG B 1 26 ? 0.816 21.062 -11.273 1 97.94 26 ARG B O 1
ATOM 1796 N N . THR B 1 27 ? 0.814 20.781 -9.094 1 97.25 27 THR B N 1
ATOM 1797 C CA . THR B 1 27 ? -0.632 20.953 -9.008 1 97.25 27 THR B CA 1
ATOM 1798 C C . THR B 1 27 ? -0.984 22.375 -8.562 1 97.25 27 THR B C 1
ATOM 1800 O O . THR B 1 27 ? -2.123 22.812 -8.727 1 97.25 27 THR B O 1
ATOM 1803 N N . GLY B 1 28 ? -0.059 23.016 -7.922 1 96.69 28 GLY B N 1
ATOM 1804 C CA . GLY B 1 28 ? -0.339 24.297 -7.32 1 96.69 28 GLY B CA 1
ATOM 1805 C C . GLY B 1 28 ? -1.038 24.188 -5.977 1 96.69 28 GLY B C 1
ATOM 1806 O O . GLY B 1 28 ? -1.52 25.188 -5.438 1 96.69 28 GLY B O 1
ATOM 1807 N N . TYR B 1 29 ? -1.099 22.984 -5.395 1 97.12 29 TYR B N 1
ATOM 1808 C CA . TYR B 1 29 ? -1.75 22.766 -4.105 1 97.12 29 TYR B CA 1
ATOM 1809 C C . TYR B 1 29 ? -0.905 23.312 -2.965 1 97.12 29 TYR B C 1
ATOM 1811 O O . TYR B 1 29 ? 0.324 23.375 -3.062 1 97.12 29 TYR B O 1
ATOM 1819 N N . GLU B 1 30 ? -1.595 23.688 -1.889 1 96.62 30 GLU B N 1
ATOM 1820 C CA . GLU B 1 30 ? -0.866 24.031 -0.673 1 96.62 30 GLU B CA 1
ATOM 1821 C C . GLU B 1 30 ? -0.105 22.844 -0.12 1 96.62 30 GLU B C 1
ATOM 1823 O O . GLU B 1 30 ? -0.549 21.703 -0.261 1 96.62 30 GLU B O 1
ATOM 1828 N N . PHE B 1 31 ? 1.049 23.219 0.417 1 97.38 31 PHE B N 1
ATOM 1829 C CA . PHE B 1 31 ? 1.905 22.172 0.966 1 97.38 31 PHE B CA 1
ATOM 1830 C C . PHE B 1 31 ? 2.064 22.344 2.473 1 97.38 31 PHE B C 1
ATOM 1832 O O . PHE B 1 31 ? 2.631 23.328 2.936 1 97.38 31 PHE B O 1
ATOM 1839 N N . TYR B 1 32 ? 1.55 21.312 3.289 1 95.44 32 TYR B N 1
ATOM 1840 C CA . TYR B 1 32 ? 1.602 21.359 4.746 1 95.44 32 TYR B CA 1
ATOM 1841 C C . TYR B 1 32 ? 2.531 20.297 5.301 1 95.44 32 TYR B C 1
ATOM 1843 O O . TYR B 1 32 ? 2.145 19.125 5.414 1 95.44 32 TYR B O 1
ATOM 1851 N N . ASP B 1 33 ? 3.732 20.734 5.633 1 94.25 33 ASP B N 1
ATOM 1852 C CA . ASP B 1 33 ? 4.672 19.875 6.348 1 94.25 33 ASP B CA 1
ATOM 1853 C C . ASP B 1 33 ? 4.895 20.375 7.773 1 94.25 33 ASP B C 1
ATOM 1855 O O . ASP B 1 33 ? 4.16 21.234 8.258 1 94.25 33 ASP B O 1
ATOM 1859 N N . LYS B 1 34 ? 5.832 19.719 8.469 1 89.62 34 LYS B N 1
ATOM 1860 C CA . LYS B 1 34 ? 6.121 20.062 9.852 1 89.62 34 LYS B CA 1
ATOM 1861 C C . LYS B 1 34 ? 6.383 21.562 10 1 89.62 34 LYS B C 1
ATOM 1863 O O . LYS B 1 34 ? 5.785 22.219 10.852 1 89.62 34 LYS B O 1
ATOM 1868 N N . GLU B 1 35 ? 7.207 22.078 9.164 1 90.31 35 GLU B N 1
ATOM 1869 C CA . GLU B 1 35 ? 7.617 23.484 9.25 1 90.31 35 GLU B CA 1
ATOM 1870 C C . GLU B 1 35 ? 6.426 24.406 9.07 1 90.31 35 GLU B C 1
ATOM 1872 O O . GLU B 1 35 ? 6.277 25.391 9.805 1 90.31 35 GLU B O 1
ATOM 1877 N N . ARG B 1 36 ? 5.617 24.094 8.086 1 90.94 36 ARG B N 1
ATOM 1878 C CA . ARG B 1 36 ? 4.449 24.922 7.824 1 90.94 36 ARG B CA 1
ATOM 1879 C C . ARG B 1 36 ? 3.467 24.875 8.984 1 90.94 36 ARG B C 1
ATOM 1881 O O . ARG B 1 36 ? 2.887 25.891 9.367 1 90.94 36 ARG B O 1
ATOM 1888 N N . PHE B 1 37 ? 3.27 23.703 9.562 1 86.94 37 PHE B N 1
ATOM 1889 C CA . PHE B 1 37 ? 2.369 23.547 10.703 1 86.94 37 PHE B CA 1
ATOM 1890 C C . PHE B 1 37 ? 2.885 24.328 11.906 1 86.94 37 PHE B C 1
ATOM 1892 O O . PHE B 1 37 ? 2.109 24.984 12.609 1 86.94 37 PHE B O 1
ATOM 1899 N N . ILE B 1 38 ? 4.156 24.281 12.117 1 84.06 38 ILE B N 1
ATOM 1900 C CA . ILE B 1 38 ? 4.766 25.016 13.219 1 84.06 38 ILE B CA 1
ATOM 1901 C C . ILE B 1 38 ? 4.57 26.516 13.008 1 84.06 38 ILE B C 1
ATOM 1903 O O . ILE B 1 38 ? 4.227 27.25 13.945 1 84.06 38 ILE B O 1
ATOM 1907 N N . ALA B 1 39 ? 4.789 26.984 11.797 1 88.88 39 ALA B N 1
ATOM 1908 C CA . ALA B 1 39 ? 4.625 28.406 11.477 1 88.88 39 ALA B CA 1
ATOM 1909 C C . ALA B 1 39 ? 3.193 28.859 11.742 1 88.88 39 ALA B C 1
ATOM 1911 O O . ALA B 1 39 ? 2.973 29.938 12.312 1 88.88 39 ALA B O 1
ATOM 1912 N N . ILE B 1 40 ? 2.25 28.031 11.352 1 86.38 40 ILE B N 1
ATOM 1913 C CA . ILE B 1 40 ? 0.839 28.359 11.539 1 86.38 40 ILE B CA 1
ATOM 1914 C C . ILE B 1 40 ? 0.502 28.359 13.031 1 86.38 40 ILE B C 1
ATOM 1916 O O . ILE B 1 40 ? -0.216 29.234 13.516 1 86.38 40 ILE B O 1
ATOM 1920 N N . ALA B 1 41 ? 1.042 27.344 13.703 1 81.06 41 ALA B N 1
ATOM 1921 C CA . ALA B 1 41 ? 0.825 27.25 15.141 1 81.06 41 ALA B CA 1
ATOM 1922 C C . ALA B 1 41 ? 1.387 28.484 15.859 1 81.06 41 ALA B C 1
ATOM 1924 O O . ALA B 1 41 ? 0.771 29 16.797 1 81.06 41 ALA B O 1
ATOM 1925 N N . LYS B 1 42 ? 2.533 28.953 15.469 1 84.5 42 LYS B N 1
ATOM 1926 C CA . LYS B 1 42 ? 3.16 30.141 16.031 1 84.5 42 LYS B CA 1
ATOM 1927 C C . LYS B 1 42 ? 2.32 31.391 15.75 1 84.5 42 LYS B C 1
ATOM 1929 O O . LYS B 1 42 ? 2.123 32.219 16.641 1 84.5 42 LYS B O 1
ATOM 1934 N N . GLU B 1 43 ? 1.87 31.438 14.539 1 86.56 43 GLU B N 1
ATOM 1935 C CA . GLU B 1 43 ? 1.034 32.562 14.148 1 86.56 43 GLU B CA 1
ATOM 1936 C C . GLU B 1 43 ? -0.253 32.625 14.969 1 86.56 43 GLU B C 1
ATOM 1938 O O . GLU B 1 43 ? -0.751 33.688 15.297 1 86.56 43 GLU B O 1
ATOM 1943 N N . ARG B 1 44 ? -0.706 31.438 15.328 1 82.25 44 ARG B N 1
ATOM 1944 C CA . ARG B 1 44 ? -1.977 31.344 16.031 1 82.25 44 ARG B CA 1
ATOM 1945 C C . ARG B 1 44 ? -1.758 31.297 17.547 1 82.25 44 ARG B C 1
ATOM 1947 O O . ARG B 1 44 ? -2.719 31.328 18.312 1 82.25 44 ARG B O 1
ATOM 1954 N N . GLY B 1 45 ? -0.562 31.172 18.031 1 75.94 45 GLY B N 1
ATOM 1955 C CA . GLY B 1 45 ? -0.219 31.281 19.438 1 75.94 45 GLY B CA 1
ATOM 1956 C C . GLY B 1 45 ? -0.338 29.969 20.188 1 75.94 45 GLY B C 1
ATOM 1957 O O . GLY B 1 45 ? -0.595 29.953 21.391 1 75.94 45 GLY B O 1
ATOM 1958 N N . PHE B 1 46 ? -0.326 28.75 19.594 1 72.06 46 PHE B N 1
ATOM 1959 C CA . PHE B 1 46 ? -0.48 27.484 20.312 1 72.06 46 PHE B CA 1
ATOM 1960 C C . PHE B 1 46 ? 0.688 26.547 20.016 1 72.06 46 PHE B C 1
ATOM 1962 O O . PHE B 1 46 ? 0.541 25.328 20.078 1 72.06 46 PHE B O 1
ATOM 1969 N N . GLU B 1 47 ? 1.817 27.125 19.719 1 66.25 47 GLU B N 1
ATOM 1970 C CA . GLU B 1 47 ? 2.988 26.344 19.344 1 66.25 47 GLU B CA 1
ATOM 1971 C C . GLU B 1 47 ? 3.357 25.344 20.438 1 66.25 47 GLU B C 1
ATOM 1973 O O . GLU B 1 47 ? 3.688 24.188 20.141 1 66.25 47 GLU B O 1
ATOM 1978 N N . GLY B 1 48 ? 3.291 25.75 21.594 1 64.62 48 GLY B N 1
ATOM 1979 C CA . GLY B 1 48 ? 3.693 24.875 22.688 1 64.62 48 GLY B CA 1
ATOM 1980 C C . GLY B 1 48 ? 2.791 23.672 22.859 1 64.62 48 GLY B C 1
ATOM 1981 O O . GLY B 1 48 ? 3.258 22.578 23.188 1 64.62 48 GLY B O 1
ATOM 1982 N N . GLU B 1 49 ? 1.554 23.766 22.562 1 61.91 49 GLU B N 1
ATOM 1983 C CA . GLU B 1 49 ? 0.547 22.75 22.797 1 61.91 49 GLU B CA 1
ATOM 1984 C C . GLU B 1 49 ? 0.58 21.672 21.719 1 61.91 49 GLU B C 1
ATOM 1986 O O . GLU B 1 49 ? 0.137 20.547 21.953 1 61.91 49 GLU B O 1
ATOM 1991 N N . VAL B 1 50 ? 1.294 22 20.641 1 64.5 50 VAL B N 1
ATOM 1992 C CA . VAL B 1 50 ? 1.11 21.109 19.516 1 64.5 50 VAL B CA 1
ATOM 1993 C C . VAL B 1 50 ? 2.463 20.562 19.047 1 64.5 50 VAL B C 1
ATOM 1995 O O . VAL B 1 50 ? 2.535 19.766 18.109 1 64.5 50 VAL B O 1
ATOM 1998 N N . GLU B 1 51 ? 3.5 20.828 19.797 1 67.81 51 GLU B N 1
ATOM 1999 C CA . GLU B 1 51 ? 4.848 20.531 19.328 1 67.81 51 GLU B CA 1
ATOM 2000 C C . GLU B 1 51 ? 5.07 19.031 19.203 1 67.81 51 GLU B C 1
ATOM 2002 O O . GLU B 1 51 ? 5.594 18.562 18.188 1 67.81 51 GLU B O 1
ATOM 2007 N N . GLU B 1 52 ? 4.656 18.312 20.156 1 67.75 52 GLU B N 1
ATOM 2008 C CA . GLU B 1 52 ? 4.879 16.875 20.141 1 67.75 52 GLU B CA 1
ATOM 2009 C C . GLU B 1 52 ? 4.133 16.219 18.984 1 67.75 52 GLU B C 1
ATOM 2011 O O . GLU B 1 52 ? 4.668 15.336 18.312 1 67.75 52 GLU B O 1
ATOM 2016 N N . TYR B 1 53 ? 2.957 16.734 18.844 1 70.88 53 TYR B N 1
ATOM 2017 C CA . TYR B 1 53 ? 2.154 16.219 17.734 1 70.88 53 TYR B CA 1
ATOM 2018 C C . TYR B 1 53 ? 2.805 16.562 16.406 1 70.88 53 TYR B C 1
ATOM 2020 O O . TYR B 1 53 ? 2.904 15.703 15.523 1 70.88 53 TYR B O 1
ATOM 2028 N N . LEU B 1 54 ? 3.354 17.672 16.391 1 71.19 54 LEU B N 1
ATOM 2029 C CA . LEU B 1 54 ? 3.904 18.156 15.117 1 71.19 54 LEU B CA 1
ATOM 2030 C C . LEU B 1 54 ? 5.211 17.438 14.789 1 71.19 54 LEU B C 1
ATOM 2032 O O . LEU B 1 54 ? 5.57 17.312 13.617 1 71.19 54 LEU B O 1
ATOM 2036 N N . GLU B 1 55 ? 5.777 16.906 15.836 1 73.56 55 GLU B N 1
ATOM 2037 C CA . GLU B 1 55 ? 7.02 16.172 15.641 1 73.56 55 GLU B CA 1
ATOM 2038 C C . GLU B 1 55 ? 6.742 14.688 15.398 1 73.56 55 GLU B C 1
ATOM 2040 O O . GLU B 1 55 ? 7.668 13.906 15.156 1 73.56 55 GLU B O 1
ATOM 2045 N N . GLU B 1 56 ? 5.441 14.344 15.336 1 75.69 56 GLU B N 1
ATOM 2046 C CA . GLU B 1 56 ? 5.031 12.945 15.18 1 75.69 56 GLU B CA 1
ATOM 2047 C C . GLU B 1 56 ? 5.711 12.055 16.219 1 75.69 56 GLU B C 1
ATOM 2049 O O . GLU B 1 56 ? 6.238 10.992 15.875 1 75.69 56 GLU B O 1
ATOM 2054 N N . GLN B 1 57 ? 5.754 12.586 17.438 1 75.62 57 GLN B N 1
ATOM 2055 C CA . GLN B 1 57 ? 6.316 11.859 18.578 1 75.62 57 GLN B CA 1
ATOM 2056 C C . GLN B 1 57 ? 5.211 11.32 19.484 1 75.62 57 GLN B C 1
ATOM 2058 O O . GLN B 1 57 ? 4.148 11.93 19.609 1 75.62 57 GLN B O 1
ATOM 2063 N N . PRO B 1 58 ? 5.543 10.086 20 1 71.88 58 PRO B N 1
ATOM 2064 C CA . PRO B 1 58 ? 4.566 9.578 20.969 1 71.88 58 PRO B CA 1
ATOM 2065 C C . PRO B 1 58 ? 4.285 10.555 22.094 1 71.88 58 PRO B C 1
ATOM 2067 O O . PRO B 1 58 ? 5.148 11.359 22.453 1 71.88 58 PRO B O 1
ATOM 2070 N N . MET B 1 59 ? 2.984 10.75 22.344 1 60.06 59 MET B N 1
ATOM 2071 C CA . MET B 1 59 ? 2.621 11.617 23.469 1 60.06 59 MET B CA 1
ATOM 2072 C C . MET B 1 59 ? 3.154 11.062 24.781 1 60.06 59 MET B C 1
ATOM 2074 O O . MET B 1 59 ? 3.199 9.844 24.969 1 60.06 59 MET B O 1
ATOM 2078 N N . ASN B 1 60 ? 3.844 11.828 25.422 1 57.09 60 ASN B N 1
ATOM 2079 C CA . ASN B 1 60 ? 4.047 11.422 26.812 1 57.09 60 ASN B CA 1
ATOM 2080 C C . ASN B 1 60 ? 2.738 11 27.469 1 57.09 60 ASN B C 1
ATOM 2082 O O . ASN B 1 60 ? 1.677 11.539 27.156 1 57.09 60 ASN B O 1
ATOM 2086 N N . SER B 1 61 ? 2.58 9.672 27.859 1 51.75 61 SER B N 1
ATOM 2087 C CA . SER B 1 61 ? 1.426 9.016 28.469 1 51.75 61 SER B CA 1
ATOM 2088 C C . SER B 1 61 ? 0.557 10.016 29.219 1 51.75 61 SER B C 1
ATOM 2090 O O . SER B 1 61 ? -0.672 9.945 29.172 1 51.75 61 SER B O 1
ATOM 2092 N N . LEU B 1 62 ? 1.169 10.773 29.953 1 48.66 62 LEU B N 1
ATOM 2093 C CA . LEU B 1 62 ? 0.435 11.641 30.859 1 48.66 62 LEU B CA 1
ATOM 2094 C C . LEU B 1 62 ? -0.397 12.656 30.094 1 48.66 62 LEU B C 1
ATOM 2096 O O . LEU B 1 62 ? -1.562 12.891 30.422 1 48.66 62 LEU B O 1
ATOM 2100 N N . LEU B 1 63 ? 0.169 13.156 29.125 1 49.09 63 LEU B N 1
ATOM 2101 C CA . LEU B 1 63 ? -0.518 14.211 28.391 1 49.09 63 LEU B CA 1
ATOM 2102 C C . LEU B 1 63 ? -1.635 13.633 27.531 1 49.09 63 LEU B C 1
ATOM 2104 O O . LEU B 1 63 ? -2.697 14.25 27.391 1 49.09 63 LEU B O 1
ATOM 2108 N N . TYR B 1 64 ? -1.354 12.422 27 1 51.16 64 TYR B N 1
ATOM 2109 C CA . TYR B 1 64 ? -2.404 11.711 26.281 1 51.16 64 TYR B CA 1
ATOM 2110 C C . TYR B 1 64 ? -3.611 11.461 27.188 1 51.16 64 TYR B C 1
ATOM 2112 O O . TYR B 1 64 ? -4.754 11.656 26.766 1 51.16 64 TYR B O 1
ATOM 2120 N N . SER B 1 65 ? -3.291 10.914 28.375 1 47.75 65 SER B N 1
ATOM 2121 C CA . SER B 1 65 ? -4.34 10.68 29.359 1 47.75 65 SER B CA 1
ATOM 2122 C C . SER B 1 65 ? -5.105 11.961 29.672 1 47.75 65 SER B C 1
ATOM 2124 O O . SER B 1 65 ? -6.324 11.938 29.844 1 47.75 65 SER B O 1
ATOM 2126 N N . ILE B 1 66 ? -4.453 12.961 29.828 1 45.31 66 ILE B N 1
ATOM 2127 C CA . ILE B 1 66 ? -5.09 14.242 30.125 1 45.31 66 ILE B CA 1
ATOM 2128 C C . ILE B 1 66 ? -5.945 14.68 28.953 1 45.31 66 ILE B C 1
ATOM 2130 O O . ILE B 1 66 ? -7.062 15.164 29.125 1 45.31 66 ILE B O 1
ATOM 2134 N N . ALA B 1 67 ? -5.426 14.516 27.766 1 46 67 ALA B N 1
ATOM 2135 C CA . ALA B 1 67 ? -6.148 14.891 26.547 1 46 67 ALA B CA 1
ATOM 2136 C C . ALA B 1 67 ? -7.395 14.031 26.359 1 46 67 ALA B C 1
ATOM 2138 O O . ALA B 1 67 ? -8.438 14.523 25.938 1 46 67 ALA B O 1
ATOM 2139 N N . MET B 1 68 ? -7.262 12.727 26.688 1 48.25 68 MET B N 1
ATOM 2140 C CA . MET B 1 68 ? -8.383 11.805 26.547 1 48.25 68 MET B CA 1
ATOM 2141 C C . MET B 1 68 ? -9.352 11.945 27.719 1 48.25 68 MET B C 1
ATOM 2143 O O . MET B 1 68 ? -10.531 11.609 27.609 1 48.25 68 MET B O 1
ATOM 2147 N N . ASN B 1 69 ? -8.922 12.023 29.031 1 42.22 69 ASN B N 1
ATOM 2148 C CA . ASN B 1 69 ? -9.781 11.992 30.219 1 42.22 69 ASN B CA 1
ATOM 2149 C C . ASN B 1 69 ? -10.57 13.289 30.359 1 42.22 69 ASN B C 1
ATOM 2151 O O . ASN B 1 69 ? -11.281 13.477 31.344 1 42.22 69 ASN B O 1
ATOM 2155 N N . TYR B 1 70 ? -10.164 14.531 30.031 1 37.25 70 TYR B N 1
ATOM 2156 C CA . TYR B 1 70 ? -11.078 15.578 30.453 1 37.25 70 TYR B CA 1
ATOM 2157 C C . TYR B 1 70 ? -12.484 15.328 29.938 1 37.25 70 TYR B C 1
ATOM 2159 O O . TYR B 1 70 ? -12.656 14.836 28.812 1 37.25 70 TYR B O 1
ATOM 2167 N N . SER B 1 71 ? -13.602 15.227 30.797 1 38.06 71 SER B N 1
ATOM 2168 C CA . SER B 1 71 ? -15.062 15.148 30.828 1 38.06 71 SER B CA 1
ATOM 2169 C C . SER B 1 71 ? -15.688 15.891 29.672 1 38.06 71 SER B C 1
ATOM 2171 O O . SER B 1 71 ? -16.906 16.047 29.594 1 38.06 71 SER B O 1
ATOM 2173 N N . ARG B 1 72 ? -15.125 17.078 29.234 1 39.34 72 ARG B N 1
ATOM 2174 C CA . ARG B 1 72 ? -15.891 17.781 28.203 1 39.34 72 ARG B CA 1
ATOM 2175 C C . ARG B 1 72 ? -15.984 16.953 26.922 1 39.34 72 ARG B C 1
ATOM 2177 O O . ARG B 1 72 ? -15.133 16.094 26.672 1 39.34 72 ARG B O 1
ATOM 2184 N N . PRO B 1 73 ? -17.094 16.938 26.125 1 41.47 73 PRO B N 1
ATOM 2185 C CA . PRO B 1 73 ? -17.188 16.266 24.844 1 41.47 73 PRO B CA 1
ATOM 2186 C C . PRO B 1 73 ? -15.836 16.094 24.156 1 41.47 73 PRO B C 1
ATOM 2188 O O . PRO B 1 73 ? -14.945 16.922 24.328 1 41.47 73 PRO B O 1
ATOM 2191 N N . LYS B 1 74 ? -15.227 14.883 23.938 1 46.06 74 LYS B N 1
ATOM 2192 C CA . LYS B 1 74 ? -13.953 14.398 23.406 1 46.06 74 LYS B CA 1
ATOM 2193 C C . LYS B 1 74 ? -13.32 15.43 22.469 1 46.06 74 LYS B C 1
ATOM 2195 O O . LYS B 1 74 ? -13.695 15.531 21.297 1 46.06 74 LYS B O 1
ATOM 2200 N N . LYS B 1 75 ? -12.969 16.547 22.938 1 47.53 75 LYS B N 1
ATOM 2201 C CA . LYS B 1 75 ? -12.273 17.562 22.156 1 47.53 75 LYS B CA 1
ATOM 2202 C C . LYS B 1 75 ? -11.133 16.953 21.344 1 47.53 75 LYS B C 1
ATOM 2204 O O . LYS B 1 75 ? -10.305 16.219 21.891 1 47.53 75 LYS B O 1
ATOM 2209 N N . LYS B 1 76 ? -11.352 16.75 20.125 1 57.47 76 LYS B N 1
ATOM 2210 C CA . LYS B 1 76 ? -10.258 16.438 19.219 1 57.47 76 LYS B CA 1
ATOM 2211 C C . LYS B 1 76 ? -8.992 17.203 19.594 1 57.47 76 LYS B C 1
ATOM 2213 O O . LYS B 1 76 ? -9.047 18.391 19.906 1 57.47 76 LYS B O 1
ATOM 2218 N N . PRO B 1 77 ? -7.914 16.422 19.984 1 63.38 77 PRO B N 1
ATOM 2219 C CA . PRO B 1 77 ? -6.695 17.203 20.234 1 63.38 77 PRO B CA 1
ATOM 2220 C C . PRO B 1 77 ? -6.508 18.344 19.25 1 63.38 77 PRO B C 1
ATOM 2222 O O . PRO B 1 77 ? -6.883 18.219 18.078 1 63.38 77 PRO B O 1
ATOM 2225 N N . PHE B 1 78 ? -6.215 19.531 19.797 1 64.25 78 PHE B N 1
ATOM 2226 C CA . PHE B 1 78 ? -6.051 20.781 19.062 1 64.25 78 PHE B CA 1
ATOM 2227 C C . PHE B 1 78 ? -5.316 20.547 17.75 1 64.25 78 PHE B C 1
ATOM 2229 O O . PHE B 1 78 ? -5.734 21.031 16.703 1 64.25 78 PHE B O 1
ATOM 2236 N N . PRO B 1 79 ? -4.332 19.625 17.734 1 71.94 79 PRO B N 1
ATOM 2237 C CA . PRO B 1 79 ? -3.613 19.438 16.484 1 71.94 79 PRO B CA 1
ATOM 2238 C C . PRO B 1 79 ? -4.469 18.766 15.406 1 71.94 79 PRO B C 1
ATOM 2240 O O . PRO B 1 79 ? -4.332 19.078 14.219 1 71.94 79 PRO B O 1
ATOM 2243 N N . PHE B 1 80 ? -5.375 18.031 15.766 1 78.75 80 PHE B N 1
ATOM 2244 C CA . PHE B 1 80 ? -6.262 17.375 14.812 1 78.75 80 PHE B CA 1
ATOM 2245 C C . PHE B 1 80 ? -7.203 18.391 14.164 1 78.75 80 PHE B C 1
ATOM 2247 O O . PHE B 1 80 ? -7.422 18.359 12.953 1 78.75 80 PHE B O 1
ATOM 2254 N N . GLU B 1 81 ? -7.602 19.297 15 1 79.5 81 GLU B N 1
ATOM 2255 C CA . GLU B 1 81 ? -8.492 20.344 14.5 1 79.5 81 GLU B CA 1
ATOM 2256 C C . GLU B 1 81 ? -7.781 21.234 13.484 1 79.5 81 GLU B C 1
ATOM 2258 O O . GLU B 1 81 ? -8.383 21.641 12.484 1 79.5 81 GLU B O 1
ATOM 2263 N N . LEU B 1 82 ? -6.578 21.484 13.773 1 81 82 LEU B N 1
ATOM 2264 C CA . LEU B 1 82 ? -5.793 22.328 12.875 1 81 82 LEU B CA 1
ATOM 2265 C C . LEU B 1 82 ? -5.641 21.656 11.508 1 81 82 LEU B C 1
ATOM 2267 O O . LEU B 1 82 ? -5.844 22.297 10.477 1 81 82 LEU B O 1
ATOM 2271 N N . VAL B 1 83 ? -5.34 20.375 11.469 1 84.88 83 VAL B N 1
ATOM 2272 C CA . VAL B 1 83 ? -5.164 19.625 10.234 1 84.88 83 VAL B CA 1
ATOM 2273 C C . VAL B 1 83 ? -6.473 19.609 9.445 1 84.88 83 VAL B C 1
ATOM 2275 O O . VAL B 1 83 ? -6.492 19.875 8.25 1 84.88 83 VAL B O 1
ATOM 2278 N N . GLU B 1 84 ? -7.512 19.375 10.133 1 86.94 84 GLU B N 1
ATOM 2279 C CA . GLU B 1 84 ? -8.82 19.297 9.5 1 86.94 84 GLU B CA 1
ATOM 2280 C C . GLU B 1 84 ? -9.234 20.641 8.914 1 86.94 84 GLU B C 1
ATOM 2282 O O . GLU B 1 84 ? -9.773 20.703 7.809 1 86.94 84 GLU B O 1
ATOM 2287 N N . GLU B 1 85 ? -8.953 21.672 9.703 1 85.94 85 GLU B N 1
ATOM 2288 C CA . GLU B 1 85 ? -9.289 23.031 9.266 1 85.94 85 GLU B CA 1
ATOM 2289 C C . GLU B 1 85 ? -8.523 23.406 8 1 85.94 85 GLU B C 1
ATOM 2291 O O . GLU B 1 85 ? -9.117 23.891 7.031 1 85.94 85 GLU B O 1
ATOM 2296 N N . LEU B 1 86 ? -7.289 23.172 8.023 1 85.62 86 LEU B N 1
ATOM 2297 C CA . LEU B 1 86 ? -6.441 23.547 6.891 1 85.62 86 LEU B CA 1
ATOM 2298 C C . LEU B 1 86 ? -6.781 22.703 5.66 1 85.62 86 LEU B C 1
ATOM 2300 O O . LEU B 1 86 ? -6.789 23.219 4.539 1 85.62 86 LEU B O 1
ATOM 2304 N N . ALA B 1 87 ? -7.07 21.438 5.891 1 87.94 87 ALA B N 1
ATOM 2305 C CA . ALA B 1 87 ? -7.426 20.531 4.801 1 87.94 87 ALA B CA 1
ATOM 2306 C C . ALA B 1 87 ? -8.734 20.953 4.141 1 87.94 87 ALA B C 1
ATOM 2308 O O . ALA B 1 87 ? -8.961 20.688 2.959 1 87.94 87 ALA B O 1
ATOM 2309 N N . ALA B 1 88 ? -9.562 21.672 4.828 1 87.06 88 ALA B N 1
ATOM 2310 C CA . ALA B 1 88 ? -10.891 22.047 4.344 1 87.06 88 ALA B CA 1
ATOM 2311 C C . ALA B 1 88 ? -10.844 23.359 3.562 1 87.06 88 ALA B C 1
ATOM 2313 O O . ALA B 1 88 ? -11.789 23.703 2.844 1 87.06 88 ALA B O 1
ATOM 2314 N N . GLU B 1 89 ? -9.789 24.078 3.674 1 87.38 89 GLU B N 1
ATOM 2315 C CA . GLU B 1 89 ? -9.727 25.438 3.127 1 87.38 89 GLU B CA 1
ATOM 2316 C C . GLU B 1 89 ? -9.406 25.422 1.636 1 87.38 89 GLU B C 1
ATOM 2318 O O . GLU B 1 89 ? -10.039 26.125 0.849 1 87.38 89 GLU B O 1
ATOM 2323 N N . LYS B 1 90 ? -8.391 24.688 1.196 1 90.75 90 LYS B N 1
ATOM 2324 C CA . LYS B 1 90 ? -7.902 24.625 -0.178 1 90.75 90 LYS B CA 1
ATOM 2325 C C . LYS B 1 90 ? -7.32 23.25 -0.493 1 90.75 90 LYS B C 1
ATOM 2327 O O . LYS B 1 90 ? -6.977 22.484 0.417 1 90.75 90 LYS B O 1
ATOM 2332 N N . PRO B 1 91 ? -7.316 22.953 -1.814 1 95.5 91 PRO B N 1
ATOM 2333 C CA . PRO B 1 91 ? -6.574 21.75 -2.162 1 95.5 91 PRO B CA 1
ATOM 2334 C C . PRO B 1 91 ? -5.152 21.734 -1.602 1 95.5 91 PRO B C 1
ATOM 2336 O O . PRO B 1 91 ? -4.473 22.766 -1.631 1 95.5 91 PRO B O 1
ATOM 2339 N N . CYS B 1 92 ? -4.789 20.594 -1.058 1 97 92 CYS B N 1
ATOM 2340 C CA . CYS B 1 92 ? -3.508 20.625 -0.36 1 97 92 CYS B CA 1
ATOM 2341 C C . CYS B 1 92 ? -2.887 19.234 -0.281 1 97 92 CYS B C 1
ATOM 2343 O O . CYS B 1 92 ? -3.553 18.25 -0.563 1 97 92 CYS B O 1
ATOM 2345 N N . ILE B 1 93 ? -1.599 19.25 -0.054 1 98 93 ILE B N 1
ATOM 2346 C CA . ILE B 1 93 ? -0.801 18.078 0.294 1 98 93 ILE B CA 1
ATOM 2347 C C . ILE B 1 93 ? -0.374 18.156 1.758 1 98 93 ILE B C 1
ATOM 2349 O O . ILE B 1 93 ? 0.219 19.156 2.182 1 98 93 ILE B O 1
ATOM 2353 N N . ILE B 1 94 ? -0.72 17.141 2.527 1 96.81 94 ILE B N 1
ATOM 2354 C CA . ILE B 1 94 ? -0.362 17.109 3.941 1 96.81 94 ILE B CA 1
ATOM 2355 C C . ILE B 1 94 ? 0.606 15.969 4.207 1 96.81 94 ILE B C 1
ATOM 2357 O O . ILE B 1 94 ? 0.331 14.82 3.846 1 96.81 94 ILE B O 1
ATOM 2361 N N . ILE B 1 95 ? 1.748 16.281 4.812 1 97.19 95 ILE B N 1
ATOM 2362 C CA . ILE B 1 95 ? 2.76 15.273 5.117 1 97.19 95 ILE B CA 1
ATOM 2363 C C . ILE B 1 95 ? 2.594 14.789 6.555 1 97.19 95 ILE B C 1
ATOM 2365 O O . ILE B 1 95 ? 2.783 15.562 7.5 1 97.19 95 ILE B O 1
ATOM 2369 N N . GLY B 1 96 ? 2.295 13.547 6.66 1 94.5 96 GLY B N 1
ATOM 2370 C CA . GLY B 1 96 ? 2.291 12.922 7.977 1 94.5 96 GLY B CA 1
ATOM 2371 C C . GLY B 1 96 ? 1.169 13.414 8.867 1 94.5 96 GLY B C 1
ATOM 2372 O O . GLY B 1 96 ? 0.067 13.695 8.391 1 94.5 96 GLY B O 1
ATOM 2373 N N . ARG B 1 97 ? 1.328 13.055 10.242 1 88.88 97 ARG B N 1
ATOM 2374 C CA . ARG B 1 97 ? 0.491 13.594 11.312 1 88.88 97 ARG B CA 1
ATOM 2375 C C . ARG B 1 97 ? -0.911 12.992 11.258 1 88.88 97 ARG B C 1
ATOM 2377 O O . ARG B 1 97 ? -1.896 13.688 11.531 1 88.88 97 ARG B O 1
ATOM 2384 N N . CYS B 1 98 ? -0.993 11.812 10.75 1 89.75 98 CYS B N 1
ATOM 2385 C CA . CYS B 1 98 ? -2.229 11.039 10.703 1 89.75 98 CYS B CA 1
ATOM 2386 C C . CYS B 1 98 ? -3.281 11.75 9.859 1 89.75 98 CYS B C 1
ATOM 2388 O O . CYS B 1 98 ? -4.48 11.602 10.102 1 89.75 98 CYS B O 1
ATOM 2390 N N . ALA B 1 99 ? -2.803 12.516 8.945 1 92.38 99 ALA B N 1
ATOM 2391 C CA . ALA B 1 99 ? -3.711 13.32 8.141 1 92.38 99 ALA B CA 1
ATOM 2392 C C . ALA B 1 99 ? -4.699 12.445 7.379 1 92.38 99 ALA B C 1
ATOM 2394 O O . ALA B 1 99 ? -5.875 12.797 7.238 1 92.38 99 ALA B O 1
ATOM 2395 N N . GLY B 1 100 ? -4.219 11.336 6.871 1 93.19 100 GLY B N 1
ATOM 2396 C CA . GLY B 1 100 ? -5.121 10.422 6.18 1 93.19 100 GLY B CA 1
ATOM 2397 C C . GLY B 1 100 ? -6.262 9.938 7.051 1 93.19 100 GLY B C 1
ATOM 2398 O O . GLY B 1 100 ? -7.391 9.789 6.582 1 93.19 100 GLY B O 1
ATOM 2399 N N . TYR B 1 101 ? -5.93 9.633 8.273 1 93.31 101 TYR B N 1
ATOM 2400 C CA . TYR B 1 101 ? -6.941 9.219 9.234 1 93.31 101 TYR B CA 1
ATOM 2401 C C . TYR B 1 101 ? -7.918 10.352 9.516 1 93.31 101 TYR B C 1
ATOM 2403 O O . TYR B 1 101 ? -9.133 10.141 9.562 1 93.31 101 TYR B O 1
ATOM 2411 N N . LEU B 1 102 ? -7.406 11.539 9.656 1 91.12 102 LEU B N 1
ATOM 2412 C CA . LEU B 1 102 ? -8.211 12.695 10.039 1 91.12 102 LEU B CA 1
ATOM 2413 C C . LEU B 1 102 ? -9.125 13.125 8.898 1 91.12 102 LEU B C 1
ATOM 2415 O O . LEU B 1 102 ? -10.203 13.68 9.133 1 91.12 102 LEU B O 1
ATOM 2419 N N . THR B 1 103 ? -8.766 12.852 7.672 1 92.5 103 THR B N 1
ATOM 2420 C CA . THR B 1 103 ? -9.523 13.312 6.516 1 92.5 103 THR B CA 1
ATOM 2421 C C . THR B 1 103 ? -10.273 12.148 5.867 1 92.5 103 THR B C 1
ATOM 2423 O O . THR B 1 103 ? -10.812 12.289 4.766 1 92.5 103 THR B O 1
ATOM 2426 N N . ARG B 1 104 ? -10.383 10.992 6.508 1 90.44 104 ARG B N 1
ATOM 2427 C CA . ARG B 1 104 ? -10.828 9.742 5.902 1 90.44 104 ARG B CA 1
ATOM 2428 C C . ARG B 1 104 ? -12.305 9.812 5.523 1 90.44 104 ARG B C 1
ATOM 2430 O O . ARG B 1 104 ? -12.773 9.039 4.68 1 90.44 104 ARG B O 1
ATOM 2437 N N . GLU B 1 105 ? -13.023 10.758 6.094 1 87.38 105 GLU B N 1
ATOM 2438 C CA . GLU B 1 105 ? -14.453 10.867 5.824 1 87.38 105 GLU B CA 1
ATOM 2439 C C . GLU B 1 105 ? -14.727 11.859 4.703 1 87.38 105 GLU B C 1
ATOM 2441 O O . GLU B 1 105 ? -15.875 12.047 4.301 1 87.38 105 GLU B O 1
ATOM 2446 N N . GLN B 1 106 ? -13.695 12.469 4.25 1 88.44 106 GLN B N 1
ATOM 2447 C CA . GLN B 1 106 ? -13.844 13.414 3.154 1 88.44 106 GLN B CA 1
ATOM 2448 C C . GLN B 1 106 ? -13.703 12.727 1.803 1 88.44 106 GLN B C 1
ATOM 2450 O O . GLN B 1 106 ? -12.68 12.094 1.524 1 88.44 106 GLN B O 1
ATOM 2455 N N . ASP B 1 107 ? -14.625 12.922 0.966 1 86.56 107 ASP B N 1
ATOM 2456 C CA . ASP B 1 107 ? -14.68 12.242 -0.323 1 86.56 107 ASP B CA 1
ATOM 2457 C C . ASP B 1 107 ? -13.57 12.719 -1.251 1 86.56 107 ASP B C 1
ATOM 2459 O O . ASP B 1 107 ? -13.195 12.023 -2.197 1 86.56 107 ASP B O 1
ATOM 2463 N N . ASN B 1 108 ? -13.055 13.891 -0.947 1 91.81 108 ASN B N 1
ATOM 2464 C CA . ASN B 1 108 ? -12.047 14.469 -1.825 1 91.81 108 ASN B CA 1
ATOM 2465 C C . ASN B 1 108 ? -10.641 14.289 -1.263 1 91.81 108 ASN B C 1
ATOM 2467 O O . ASN B 1 108 ? -9.711 15.008 -1.644 1 91.81 108 ASN B O 1
ATOM 2471 N N . ALA B 1 109 ? -10.531 13.422 -0.333 1 95.06 109 ALA B N 1
ATOM 2472 C CA . ALA B 1 109 ? -9.227 13.164 0.278 1 95.06 109 ALA B CA 1
ATOM 2473 C C . ALA B 1 109 ? -8.789 11.727 0.023 1 95.06 109 ALA B C 1
ATOM 2475 O O . ALA B 1 109 ? -9.609 10.812 -0.016 1 95.06 109 ALA B O 1
ATOM 2476 N N . PHE B 1 110 ? -7.523 11.57 -0.22 1 96.62 110 PHE B N 1
ATOM 2477 C CA . PHE B 1 110 ? -6.977 10.219 -0.229 1 96.62 110 PHE B CA 1
ATOM 2478 C C . PHE B 1 110 ? -5.578 10.195 0.372 1 96.62 110 PHE B C 1
ATOM 2480 O O . PHE B 1 110 ? -4.906 11.227 0.433 1 96.62 110 PHE B O 1
ATOM 2487 N N . SER B 1 111 ? -5.254 9.062 0.891 1 97.62 111 SER B N 1
ATOM 2488 C CA . SER B 1 111 ? -3.982 8.891 1.587 1 97.62 111 SER B CA 1
ATOM 2489 C C . SER B 1 111 ? -3.049 7.965 0.81 1 97.62 111 SER B C 1
ATOM 2491 O O . SER B 1 111 ? -3.496 6.992 0.204 1 97.62 111 SER B O 1
ATOM 2493 N N . VAL B 1 112 ? -1.796 8.32 0.814 1 98.69 112 VAL B N 1
ATOM 2494 C CA . VAL B 1 112 ? -0.729 7.562 0.172 1 98.69 112 VAL B CA 1
ATOM 2495 C C . VAL B 1 112 ? 0.349 7.215 1.196 1 98.69 112 VAL B C 1
ATOM 2497 O O . VAL B 1 112 ? 0.688 8.039 2.051 1 98.69 112 VAL B O 1
ATOM 2500 N N . PHE B 1 113 ? 0.868 5.996 1.137 1 98.88 113 PHE B N 1
ATOM 2501 C CA . PHE B 1 113 ? 2.012 5.617 1.958 1 98.88 113 PHE B CA 1
ATOM 2502 C C . PHE B 1 113 ? 3.232 5.336 1.09 1 98.88 113 PHE B C 1
ATOM 2504 O O . PHE B 1 113 ? 3.168 4.523 0.164 1 98.88 113 PHE B O 1
ATOM 2511 N N . ILE B 1 114 ? 4.316 6.02 1.399 1 98.94 114 ILE B N 1
ATOM 2512 C CA . ILE B 1 114 ? 5.551 5.883 0.631 1 98.94 114 ILE B CA 1
ATOM 2513 C C . ILE B 1 114 ? 6.578 5.098 1.44 1 98.94 114 ILE B C 1
ATOM 2515 O O . ILE B 1 114 ? 6.836 5.414 2.604 1 98.94 114 ILE B O 1
ATOM 2519 N N . HIS B 1 115 ? 7.125 4.059 0.846 1 98.88 115 HIS B N 1
ATOM 2520 C CA . HIS B 1 115 ? 8.141 3.25 1.507 1 98.88 115 HIS B CA 1
ATOM 2521 C C . HIS B 1 115 ? 9.234 2.83 0.527 1 98.88 115 HIS B C 1
ATOM 2523 O O . HIS B 1 115 ? 9.078 2.979 -0.687 1 98.88 115 HIS B O 1
ATOM 2529 N N . ALA B 1 116 ? 10.359 2.404 1.036 1 98.69 116 ALA B N 1
ATOM 2530 C CA . ALA B 1 116 ? 11.484 1.912 0.245 1 98.69 116 ALA B CA 1
ATOM 2531 C C . ALA B 1 116 ? 12.352 0.949 1.057 1 98.69 116 ALA B C 1
ATOM 2533 O O . ALA B 1 116 ? 12.227 0.878 2.281 1 98.69 116 ALA B O 1
ATOM 2534 N N . ASP B 1 117 ? 13.188 0.223 0.367 1 97.81 117 ASP B N 1
ATOM 2535 C CA . ASP B 1 117 ? 14.07 -0.673 1.106 1 97.81 117 ASP B CA 1
ATOM 2536 C C . ASP B 1 117 ? 15.117 0.113 1.894 1 97.81 117 ASP B C 1
ATOM 2538 O O . ASP B 1 117 ? 15.289 1.314 1.68 1 97.81 117 ASP B O 1
ATOM 2542 N N . MET B 1 118 ? 15.719 -0.562 2.807 1 98.12 118 MET B N 1
ATOM 2543 C CA . MET B 1 118 ? 16.609 0.088 3.766 1 98.12 118 MET B CA 1
ATOM 2544 C C . MET B 1 118 ? 17.812 0.693 3.062 1 98.12 118 MET B C 1
ATOM 2546 O O . MET B 1 118 ? 18.25 1.794 3.404 1 98.12 118 MET B O 1
ATOM 2550 N N . ASP B 1 119 ? 18.375 0.072 2.064 1 97.88 119 ASP B N 1
ATOM 2551 C CA . ASP B 1 119 ? 19.562 0.578 1.376 1 97.88 119 ASP B CA 1
ATOM 2552 C C . ASP B 1 119 ? 19.266 1.911 0.69 1 97.88 119 ASP B C 1
ATOM 2554 O O . ASP B 1 119 ? 20.047 2.855 0.798 1 97.88 119 ASP B O 1
ATOM 2558 N N . LYS B 1 120 ? 18.188 1.958 -0.044 1 97.56 120 LYS B N 1
ATOM 2559 C CA . LYS B 1 120 ? 17.766 3.201 -0.689 1 97.56 120 LYS B CA 1
ATOM 2560 C C . LYS B 1 120 ? 17.547 4.305 0.338 1 97.56 120 LYS B C 1
ATOM 2562 O O . LYS B 1 120 ? 17.953 5.453 0.12 1 97.56 120 LYS B O 1
ATOM 2567 N N . ARG B 1 121 ? 16.938 3.998 1.44 1 98.56 121 ARG B N 1
ATOM 2568 C CA . ARG B 1 121 ? 16.641 4.98 2.475 1 98.56 121 ARG B CA 1
ATOM 2569 C C . ARG B 1 121 ? 17.906 5.492 3.143 1 98.56 121 ARG B C 1
ATOM 2571 O O . ARG B 1 121 ? 18.047 6.695 3.369 1 98.56 121 ARG B O 1
ATOM 2578 N N . ILE B 1 122 ? 18.812 4.586 3.412 1 98.5 122 ILE B N 1
ATOM 2579 C CA . ILE B 1 122 ? 20.078 4.969 4.016 1 98.5 122 ILE B CA 1
ATOM 2580 C C . ILE B 1 122 ? 20.828 5.93 3.088 1 98.5 122 ILE B C 1
ATOM 2582 O O . ILE B 1 122 ? 21.312 6.977 3.525 1 98.5 122 ILE B O 1
ATOM 2586 N N . ALA B 1 123 ? 20.891 5.582 1.844 1 97.75 123 ALA B N 1
ATOM 2587 C CA . ALA B 1 123 ? 21.562 6.434 0.869 1 97.75 123 ALA B CA 1
ATOM 2588 C C . ALA B 1 123 ? 20.938 7.824 0.82 1 97.75 123 ALA B C 1
ATOM 2590 O O . ALA B 1 123 ? 21.641 8.836 0.8 1 97.75 123 ALA B O 1
ATOM 2591 N N . ALA B 1 124 ? 19.656 7.891 0.773 1 97.62 124 ALA B N 1
ATOM 2592 C CA . ALA B 1 124 ? 18.922 9.156 0.717 1 97.62 124 ALA B CA 1
ATOM 2593 C C . ALA B 1 124 ? 19.203 10 1.959 1 97.62 124 ALA B C 1
ATOM 2595 O O . ALA B 1 124 ? 19.438 11.203 1.858 1 97.62 124 ALA B O 1
ATOM 2596 N N . VAL B 1 125 ? 19.172 9.367 3.146 1 97.44 125 VAL B N 1
ATOM 2597 C CA . VAL B 1 125 ? 19.328 10.062 4.422 1 97.44 125 VAL B CA 1
ATOM 2598 C C . VAL B 1 125 ? 20.766 10.555 4.566 1 97.44 125 VAL B C 1
ATOM 2600 O O . VAL B 1 125 ? 21 11.664 5.039 1 97.44 125 VAL B O 1
ATOM 2603 N N . MET B 1 126 ? 21.688 9.719 4.137 1 97.62 126 MET B N 1
ATOM 2604 C CA . MET B 1 126 ? 23.094 10.133 4.188 1 97.62 126 MET B CA 1
ATOM 2605 C C . MET B 1 126 ? 23.328 11.375 3.326 1 97.62 126 MET B C 1
ATOM 2607 O O . MET B 1 126 ? 24 12.312 3.75 1 97.62 126 MET B O 1
ATOM 2611 N N . ALA B 1 127 ? 22.75 11.391 2.184 1 96.06 127 ALA B N 1
ATOM 2612 C CA . ALA B 1 127 ? 22.922 12.5 1.25 1 96.06 127 ALA B CA 1
ATOM 2613 C C . ALA B 1 127 ? 22.219 13.758 1.763 1 96.06 127 ALA B C 1
ATOM 2615 O O . ALA B 1 127 ? 22.797 14.844 1.763 1 96.06 127 ALA B O 1
ATOM 2616 N N . ARG B 1 128 ? 21.031 13.648 2.24 1 92.88 128 ARG B N 1
ATOM 2617 C CA . ARG B 1 128 ? 20.188 14.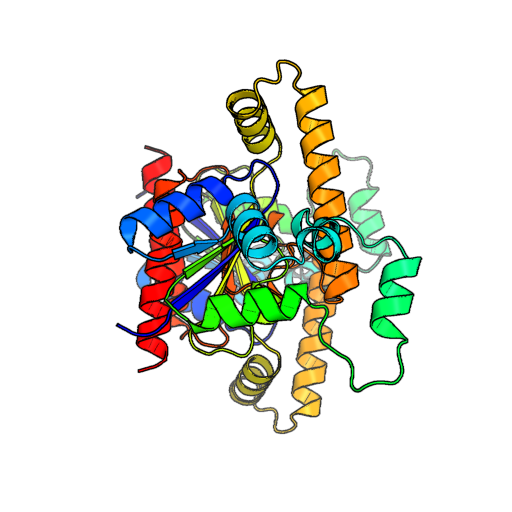773 2.623 1 92.88 128 ARG B CA 1
ATOM 2618 C C . ARG B 1 128 ? 20.641 15.375 3.951 1 92.88 128 ARG B C 1
ATOM 2620 O O . ARG B 1 128 ? 20.688 16.594 4.105 1 92.88 128 ARG B O 1
ATOM 2627 N N . ASP B 1 129 ? 20.969 14.445 4.883 1 90.62 129 ASP B N 1
ATOM 2628 C CA . ASP B 1 129 ? 21.25 14.906 6.242 1 90.62 129 ASP B CA 1
ATOM 2629 C C . ASP B 1 129 ? 22.75 15.031 6.48 1 90.62 129 ASP B C 1
ATOM 2631 O O . ASP B 1 129 ? 23.188 15.32 7.594 1 90.62 129 ASP B O 1
ATOM 2635 N N . HIS B 1 130 ? 23.531 14.789 5.484 1 92.75 130 HIS B N 1
ATOM 2636 C CA . HIS B 1 130 ? 24.984 14.898 5.551 1 92.75 130 HIS B CA 1
ATOM 2637 C C . HIS B 1 130 ? 25.547 14.008 6.656 1 92.75 130 HIS B C 1
ATOM 2639 O O . HIS B 1 130 ? 26.328 14.477 7.492 1 92.75 130 HIS B O 1
ATOM 2645 N N . ILE B 1 131 ? 25.094 12.82 6.672 1 93.06 131 ILE B N 1
ATOM 2646 C CA . ILE B 1 131 ? 25.594 11.797 7.59 1 93.06 131 ILE B CA 1
ATOM 2647 C C . ILE B 1 131 ? 26.594 10.898 6.871 1 93.06 131 ILE B C 1
ATOM 2649 O O . ILE B 1 131 ? 26.312 10.367 5.793 1 93.06 131 ILE B O 1
ATOM 2653 N N . ASN B 1 132 ? 27.703 10.664 7.449 1 92.56 132 ASN B N 1
ATOM 2654 C CA . ASN B 1 132 ? 28.781 9.945 6.758 1 92.56 132 ASN B CA 1
ATOM 2655 C C . ASN B 1 132 ? 28.844 8.484 7.188 1 92.56 132 ASN B C 1
ATOM 2657 O O . ASN B 1 132 ? 29.625 7.707 6.645 1 92.56 132 ASN B O 1
ATOM 2661 N N . SER B 1 133 ? 28.047 8.133 8.133 1 96.19 133 SER B N 1
ATOM 2662 C CA . SER B 1 133 ? 28.031 6.758 8.625 1 96.19 133 SER B CA 1
ATOM 2663 C C . SER B 1 133 ? 26.734 6.047 8.258 1 96.19 133 SER B C 1
ATOM 2665 O O . SER B 1 133 ? 25.656 6.496 8.633 1 96.19 133 SER B O 1
ATOM 2667 N N . ARG B 1 134 ? 26.938 4.938 7.559 1 96.94 134 ARG B N 1
ATOM 2668 C CA . ARG B 1 134 ? 25.781 4.125 7.195 1 96.94 134 ARG B CA 1
ATOM 2669 C C . ARG B 1 134 ? 25.016 3.67 8.438 1 96.94 134 ARG B C 1
ATOM 2671 O O . ARG B 1 134 ? 23.781 3.68 8.461 1 96.94 134 ARG B O 1
ATOM 2678 N N . LEU B 1 135 ? 25.75 3.312 9.391 1 97.44 135 LEU B N 1
ATOM 2679 C CA . LEU B 1 135 ? 25.156 2.824 10.633 1 97.44 135 LEU B CA 1
ATOM 2680 C C . LEU B 1 135 ? 24.359 3.926 11.328 1 97.44 135 LEU B C 1
ATOM 2682 O O . LEU B 1 135 ? 23.266 3.682 11.836 1 97.44 135 LEU B O 1
ATOM 2686 N N . LYS B 1 136 ? 24.922 5.086 11.359 1 96.94 136 LYS B N 1
ATOM 2687 C CA . LYS B 1 136 ? 24.234 6.215 11.977 1 96.94 136 LYS B CA 1
ATOM 2688 C C . LYS B 1 136 ? 22.953 6.551 11.227 1 96.94 136 LYS B C 1
ATOM 2690 O O . LYS B 1 136 ? 21.922 6.832 11.836 1 96.94 136 LYS B O 1
ATOM 2695 N N . ALA B 1 137 ? 23.016 6.512 9.969 1 97.75 137 ALA B N 1
ATOM 2696 C CA . ALA B 1 137 ? 21.844 6.766 9.148 1 97.75 137 ALA B CA 1
ATOM 2697 C C . ALA B 1 137 ? 20.75 5.723 9.406 1 97.75 137 ALA B C 1
ATOM 2699 O O . ALA B 1 137 ? 19.578 6.066 9.57 1 97.75 137 ALA B O 1
ATOM 2700 N N . LYS B 1 138 ? 21.156 4.492 9.422 1 98.19 138 LYS B N 1
ATOM 2701 C CA . LYS B 1 138 ? 20.219 3.4 9.68 1 98.19 138 LYS B CA 1
ATOM 2702 C C . LYS B 1 138 ? 19.531 3.574 11.039 1 98.19 138 LYS B C 1
ATOM 2704 O O . LYS B 1 138 ? 18.312 3.41 11.148 1 98.19 138 LYS B O 1
ATOM 2709 N N . ARG B 1 139 ? 20.281 3.926 12.023 1 97.31 139 ARG B N 1
ATOM 2710 C CA . ARG B 1 139 ? 19.75 4.125 13.359 1 97.31 139 ARG B CA 1
ATOM 2711 C C . ARG B 1 139 ? 18.734 5.27 13.383 1 97.31 139 ARG B C 1
ATOM 2713 O O . ARG B 1 139 ? 17.688 5.172 14.023 1 97.31 139 ARG B O 1
ATOM 2720 N N . LYS B 1 140 ? 19.109 6.324 12.734 1 96.88 140 LYS B N 1
ATOM 2721 C CA . LYS B 1 140 ? 18.203 7.473 12.648 1 96.88 140 LYS B CA 1
ATOM 2722 C C . LYS B 1 140 ? 16.891 7.09 11.984 1 96.88 140 LYS B C 1
ATOM 2724 O O . LYS B 1 140 ? 15.812 7.453 12.469 1 96.88 140 LYS B O 1
ATOM 2729 N N . ILE B 1 141 ? 16.938 6.332 10.906 1 98 141 ILE B N 1
ATOM 2730 C CA . ILE B 1 141 ? 15.766 5.863 10.18 1 98 141 ILE B CA 1
ATOM 2731 C C . ILE B 1 141 ? 14.891 5.027 11.109 1 98 141 ILE B C 1
ATOM 2733 O O . ILE B 1 141 ? 13.688 5.27 11.227 1 98 141 ILE B O 1
ATOM 2737 N N . GLU B 1 142 ? 15.5 4.09 11.773 1 97.88 142 GLU B N 1
ATOM 2738 C CA . GLU B 1 142 ? 14.766 3.18 12.648 1 97.88 142 GLU B CA 1
ATOM 2739 C C . GLU B 1 142 ? 14.117 3.934 13.805 1 97.88 142 GLU B C 1
ATOM 2741 O O . GLU B 1 142 ? 12.977 3.639 14.18 1 97.88 142 GLU B O 1
ATOM 2746 N N . GLU B 1 143 ? 14.812 4.883 14.32 1 96.12 143 GLU B N 1
ATOM 2747 C CA . GLU B 1 143 ? 14.289 5.68 15.43 1 96.12 143 GLU B CA 1
ATOM 2748 C C . GLU B 1 143 ? 13.078 6.496 15 1 96.12 143 GLU B C 1
ATOM 2750 O O . GLU B 1 143 ? 12.047 6.484 15.672 1 96.12 143 GLU B O 1
ATOM 2755 N N . ILE B 1 144 ? 13.195 7.18 13.922 1 95.69 144 ILE B N 1
ATOM 2756 C CA . ILE B 1 144 ? 12.117 8.031 13.43 1 95.69 144 ILE B CA 1
ATOM 2757 C C . ILE B 1 144 ? 10.914 7.172 13.047 1 95.69 144 ILE B C 1
ATOM 2759 O O . ILE B 1 144 ? 9.773 7.504 13.383 1 95.69 144 ILE B O 1
ATOM 2763 N N . ASP B 1 145 ? 11.164 6.074 12.352 1 97.19 145 ASP B N 1
ATOM 2764 C CA . ASP B 1 145 ? 10.078 5.176 11.953 1 97.19 145 ASP B CA 1
ATOM 2765 C C . ASP B 1 145 ? 9.359 4.621 13.18 1 97.19 145 ASP B C 1
ATOM 2767 O O . ASP B 1 145 ? 8.133 4.5 13.18 1 97.19 145 ASP B O 1
ATOM 2771 N N . GLU B 1 146 ? 10.125 4.258 14.164 1 96.31 146 GLU B N 1
ATOM 2772 C CA . GLU B 1 146 ? 9.523 3.75 15.398 1 96.31 146 GLU B CA 1
ATOM 2773 C C . GLU B 1 146 ? 8.641 4.805 16.062 1 96.31 146 GLU B C 1
ATOM 2775 O O . GLU B 1 146 ? 7.547 4.496 16.531 1 96.31 146 GLU B O 1
ATOM 2780 N N . LYS B 1 147 ? 9.094 5.992 16.141 1 92.75 147 LYS B N 1
ATOM 2781 C CA . LYS B 1 147 ? 8.32 7.094 16.703 1 92.75 147 LYS B CA 1
ATOM 2782 C C . LYS B 1 147 ? 7.031 7.32 15.914 1 92.75 147 LYS B C 1
ATOM 2784 O O . LYS B 1 147 ? 5.961 7.492 16.5 1 92.75 147 LYS B O 1
ATOM 2789 N N . ARG B 1 148 ? 7.113 7.273 14.594 1 94.19 148 ARG B N 1
ATOM 2790 C CA . ARG B 1 148 ? 5.945 7.453 13.742 1 94.19 148 ARG B CA 1
ATOM 2791 C C . ARG B 1 148 ? 4.949 6.312 13.922 1 94.19 148 ARG B C 1
ATOM 2793 O O . ARG B 1 148 ? 3.738 6.535 13.945 1 94.19 148 ARG B O 1
ATOM 2800 N N . SER B 1 149 ? 5.512 5.141 13.992 1 95.69 149 SER B N 1
ATOM 2801 C CA . SER B 1 149 ? 4.668 3.971 14.211 1 95.69 149 SER B CA 1
ATOM 2802 C C . SER B 1 149 ? 3.922 4.07 15.539 1 95.69 149 SER B C 1
ATOM 2804 O O . SER B 1 149 ? 2.705 3.873 15.586 1 95.69 149 SER B O 1
ATOM 2806 N N . THR B 1 150 ? 4.613 4.395 16.578 1 92.19 150 THR B N 1
ATOM 2807 C CA . THR B 1 150 ? 4.023 4.535 17.906 1 92.19 150 THR B CA 1
ATOM 2808 C C . THR B 1 150 ? 3.01 5.676 17.938 1 92.19 150 THR B C 1
ATOM 2810 O O . THR B 1 150 ? 1.913 5.523 18.484 1 92.19 150 THR B O 1
ATOM 2813 N N . PHE B 1 151 ? 3.383 6.738 17.328 1 87.88 151 PHE B N 1
ATOM 2814 C CA . PHE B 1 151 ? 2.514 7.902 17.219 1 87.88 151 PHE B CA 1
ATOM 2815 C C . PHE B 1 151 ? 1.189 7.527 16.562 1 87.88 151 PHE B C 1
ATOM 2817 O O . PHE B 1 151 ? 0.12 7.832 17.094 1 87.88 151 PHE B O 1
ATOM 2824 N N . ARG B 1 152 ? 1.271 6.898 15.469 1 89.88 152 ARG B N 1
ATOM 2825 C CA . ARG B 1 152 ? 0.074 6.496 14.734 1 89.88 152 ARG B CA 1
ATOM 2826 C C . ARG B 1 152 ? -0.791 5.559 15.578 1 89.88 152 ARG B C 1
ATOM 2828 O O . ARG B 1 152 ? -2.012 5.723 15.633 1 89.88 152 ARG B O 1
ATOM 2835 N N . LYS B 1 153 ? -0.167 4.59 16.156 1 91.31 153 LYS B N 1
ATOM 2836 C CA . LYS B 1 153 ? -0.89 3.625 16.984 1 91.31 153 LYS B CA 1
ATOM 2837 C C . LYS B 1 153 ? -1.601 4.316 18.141 1 91.31 153 LYS B C 1
ATOM 2839 O O . LYS B 1 153 ? -2.771 4.039 18.406 1 91.31 153 LYS B O 1
ATOM 2844 N N . GLU B 1 154 ? -0.965 5.172 18.781 1 85.88 154 GLU B N 1
ATOM 2845 C CA . GLU B 1 154 ? -1.495 5.863 19.953 1 85.88 154 GLU B CA 1
ATOM 2846 C C . GLU B 1 154 ? -2.654 6.781 19.578 1 85.88 154 GLU B C 1
ATOM 2848 O O . GLU B 1 154 ? -3.65 6.859 20.297 1 85.88 154 GLU B O 1
ATOM 2853 N N . PHE B 1 155 ? -2.547 7.406 18.453 1 84.88 155 PHE B N 1
ATOM 2854 C CA . PHE B 1 155 ? -3.506 8.445 18.109 1 84.88 155 PHE B CA 1
ATOM 2855 C C . PHE B 1 155 ? -4.684 7.867 17.344 1 84.88 155 PHE B C 1
ATOM 2857 O O . PHE B 1 155 ? -5.809 8.359 17.438 1 84.88 155 PHE B O 1
ATOM 2864 N N . THR B 1 156 ? -4.469 6.828 16.578 1 89.12 156 THR B N 1
ATOM 2865 C CA . THR B 1 156 ? -5.516 6.355 15.68 1 89.12 156 THR B CA 1
ATOM 2866 C C . THR B 1 156 ? -5.867 4.902 15.977 1 89.12 156 THR B C 1
ATOM 2868 O O . THR B 1 156 ? -6.914 4.41 15.555 1 89.12 156 THR B O 1
ATOM 2871 N N . GLY B 1 157 ? -4.984 4.207 16.688 1 91.5 157 GLY B N 1
ATOM 2872 C CA . GLY B 1 157 ? -5.164 2.777 16.875 1 91.5 157 GLY B CA 1
ATOM 2873 C C . GLY B 1 157 ? -4.801 1.967 15.641 1 91.5 157 GLY B C 1
ATOM 2874 O O . GLY B 1 157 ? -4.883 0.737 15.656 1 91.5 157 GLY B O 1
ATOM 2875 N N . GLU B 1 158 ? -4.402 2.605 14.594 1 94.44 158 GLU B N 1
ATOM 2876 C CA . GLU B 1 158 ? -4.074 1.941 13.336 1 94.44 158 GLU B CA 1
ATOM 2877 C C . GLU B 1 158 ? -2.578 1.645 13.242 1 94.44 158 GLU B C 1
ATOM 2879 O O . GLU B 1 158 ? -1.762 2.354 13.836 1 94.44 158 GLU B O 1
ATOM 2884 N N . GLU B 1 159 ? -2.254 0.638 12.516 1 95.75 159 GLU B N 1
ATOM 2885 C CA . GLU B 1 159 ? -0.857 0.271 12.305 1 95.75 159 GLU B CA 1
ATOM 2886 C C . GLU B 1 159 ? -0.242 1.069 11.164 1 95.75 159 GLU B C 1
ATOM 2888 O O . GLU B 1 159 ? -0.748 1.043 10.039 1 95.75 159 GLU B O 1
ATOM 2893 N N . TRP B 1 160 ? 0.836 1.743 11.492 1 96.75 160 TRP B N 1
ATOM 2894 C CA . TRP B 1 160 ? 1.57 2.551 10.523 1 96.75 160 TRP B CA 1
ATOM 2895 C C . TRP B 1 160 ? 2.109 1.687 9.391 1 96.75 160 TRP B C 1
ATOM 2897 O O . TRP B 1 160 ? 2.707 0.635 9.633 1 96.75 160 TRP B O 1
ATOM 2907 N N . GLY B 1 161 ? 1.784 2.031 8.133 1 97.88 161 GLY B N 1
ATOM 2908 C CA . GLY B 1 161 ? 2.346 1.337 6.984 1 97.88 161 GLY B CA 1
ATOM 2909 C C . GLY B 1 161 ? 1.521 0.141 6.551 1 97.88 161 GLY B C 1
ATOM 2910 O O . GLY B 1 161 ? 1.835 -0.505 5.547 1 97.88 161 GLY B O 1
ATOM 2911 N N . GLN B 1 162 ? 0.464 -0.17 7.301 1 98.12 162 GLN B N 1
ATOM 2912 C CA . GLN B 1 162 ? -0.447 -1.226 6.871 1 98.12 162 GLN B CA 1
ATOM 2913 C C . GLN B 1 162 ? -1.296 -0.772 5.684 1 98.12 162 GLN B C 1
ATOM 2915 O O . GLN B 1 162 ? -1.979 0.252 5.762 1 98.12 162 GLN B O 1
ATOM 2920 N N . SER B 1 163 ? -1.359 -1.548 4.617 1 98.31 163 SER B N 1
ATOM 2921 C CA . SER B 1 163 ? -1.95 -1.146 3.346 1 98.31 163 SER B CA 1
ATOM 2922 C C . SER B 1 163 ? -3.41 -0.744 3.518 1 98.31 163 SER B C 1
ATOM 2924 O O . SER B 1 163 ? -3.875 0.21 2.891 1 98.31 163 SER B O 1
ATOM 2926 N N . LYS B 1 164 ? -4.117 -1.427 4.375 1 97.5 164 LYS B N 1
ATOM 2927 C CA . LYS B 1 164 ? -5.566 -1.268 4.465 1 97.5 164 LYS B CA 1
ATOM 2928 C C . LYS B 1 164 ? -5.938 0.127 4.961 1 97.5 164 LYS B C 1
ATOM 2930 O O . LYS B 1 164 ? -7.098 0.533 4.875 1 97.5 164 LYS B O 1
ATOM 2935 N N . TYR B 1 165 ? -4.969 0.866 5.445 1 97.38 165 TYR B N 1
ATOM 2936 C CA . TYR B 1 165 ? -5.277 2.176 6.008 1 97.38 165 TYR B CA 1
ATOM 2937 C C . TYR B 1 165 ? -4.926 3.287 5.027 1 97.38 165 TYR B C 1
ATOM 2939 O O . TYR B 1 165 ? -5.059 4.473 5.348 1 97.38 165 TYR B O 1
ATOM 2947 N N . TYR B 1 166 ? -4.469 2.963 3.859 1 98.06 166 TYR B N 1
ATOM 2948 C CA . TYR B 1 166 ? -4.09 3.924 2.83 1 98.06 166 TYR B CA 1
ATOM 2949 C C . TYR B 1 166 ? -4.766 3.598 1.503 1 98.06 166 TYR B C 1
ATOM 2951 O O . TYR B 1 166 ? -4.996 2.43 1.189 1 98.06 166 TYR B O 1
ATOM 2959 N N . ASN B 1 167 ? -5.031 4.609 0.735 1 98 167 ASN B N 1
ATOM 2960 C CA . ASN B 1 167 ? -5.629 4.383 -0.578 1 98 167 ASN B CA 1
ATOM 2961 C C . ASN B 1 167 ? -4.617 3.814 -1.565 1 98 167 ASN B C 1
ATOM 2963 O O . ASN B 1 167 ? -4.977 3.039 -2.453 1 98 167 ASN B O 1
ATOM 2967 N N . LEU B 1 168 ? -3.443 4.254 -1.38 1 98.69 168 LEU B N 1
ATOM 2968 C CA . LEU B 1 168 ? -2.34 3.881 -2.26 1 98.69 168 LEU B CA 1
ATOM 2969 C C . LEU B 1 168 ? -1.034 3.773 -1.478 1 98.69 168 LEU B C 1
ATOM 2971 O O . LEU B 1 168 ? -0.741 4.621 -0.632 1 98.69 168 LEU B O 1
ATOM 2975 N N . SER B 1 169 ? -0.298 2.709 -1.667 1 98.88 169 SER B N 1
ATOM 2976 C CA . SER B 1 169 ? 1.061 2.598 -1.146 1 98.88 169 SER B CA 1
ATOM 2977 C C . SER B 1 169 ? 2.062 2.328 -2.264 1 98.88 169 SER B C 1
ATOM 2979 O O . SER B 1 169 ? 1.792 1.534 -3.166 1 98.88 169 SER B O 1
ATOM 2981 N N . ILE B 1 170 ? 3.205 2.982 -2.234 1 98.88 170 ILE B N 1
ATOM 2982 C CA . ILE B 1 170 ? 4.16 2.932 -3.336 1 98.88 170 ILE B CA 1
ATOM 2983 C C . ILE B 1 170 ? 5.555 2.627 -2.797 1 98.88 170 ILE B C 1
ATOM 2985 O O . ILE B 1 170 ? 6.012 3.266 -1.847 1 98.88 170 ILE B O 1
ATOM 2989 N N . ASP B 1 171 ? 6.164 1.656 -3.398 1 98.56 171 ASP B N 1
ATOM 2990 C CA . ASP B 1 171 ? 7.574 1.364 -3.174 1 98.56 171 ASP B CA 1
ATOM 2991 C C . ASP B 1 171 ? 8.461 2.205 -4.09 1 98.56 171 ASP B C 1
ATOM 2993 O O . ASP B 1 171 ? 8.438 2.039 -5.309 1 98.56 171 ASP B O 1
ATOM 2997 N N . THR B 1 172 ? 9.266 3.043 -3.541 1 98.31 172 THR B N 1
ATOM 2998 C CA . THR B 1 172 ? 10.07 3.945 -4.355 1 98.31 172 THR B CA 1
ATOM 2999 C C . THR B 1 172 ? 11.477 3.381 -4.559 1 98.31 172 THR B C 1
ATOM 3001 O O . THR B 1 172 ? 12.367 4.078 -5.051 1 98.31 172 THR B O 1
ATOM 3004 N N . THR B 1 173 ? 11.719 2.145 -4.141 1 97.06 173 THR B N 1
ATOM 3005 C CA . THR B 1 173 ? 13.047 1.543 -4.23 1 97.06 173 THR B CA 1
ATOM 3006 C C . THR B 1 173 ? 13.594 1.653 -5.648 1 97.06 173 THR B C 1
ATOM 3008 O O . THR B 1 173 ? 14.766 1.992 -5.844 1 97.06 173 THR B O 1
ATOM 3011 N N . HIS B 1 174 ? 12.703 1.463 -6.637 1 94 174 HIS B N 1
ATOM 3012 C CA . HIS B 1 174 ? 13.188 1.447 -8.008 1 94 174 HIS B CA 1
ATOM 3013 C C . HIS B 1 174 ? 12.469 2.49 -8.859 1 94 174 HIS B C 1
ATOM 3015 O O . HIS B 1 174 ? 12.516 2.434 -10.094 1 94 174 HIS B O 1
ATOM 3021 N N . LEU B 1 175 ? 11.758 3.355 -8.242 1 96.69 175 LEU B N 1
ATOM 3022 C CA . LEU B 1 175 ? 11.086 4.461 -8.914 1 96.69 175 LEU B CA 1
ATOM 3023 C C . LEU B 1 175 ? 11.719 5.793 -8.539 1 96.69 175 LEU B C 1
ATOM 3025 O O . LEU B 1 175 ? 12.102 6.004 -7.387 1 96.69 175 LEU B O 1
ATOM 3029 N N . SER B 1 176 ? 11.828 6.684 -9.516 1 97.44 176 SER B N 1
ATOM 3030 C CA . SER B 1 176 ? 12.172 8.062 -9.18 1 97.44 176 SER B CA 1
ATOM 3031 C C . SER B 1 176 ? 11.031 8.758 -8.445 1 97.44 176 SER B C 1
ATOM 3033 O O . SER B 1 176 ? 9.883 8.312 -8.516 1 97.44 176 SER B O 1
ATOM 3035 N N . TYR B 1 177 ? 11.422 9.797 -7.754 1 98.31 177 TYR B N 1
ATOM 3036 C CA . TYR B 1 177 ? 10.398 10.562 -7.055 1 98.31 177 TYR B CA 1
ATOM 3037 C C . TYR B 1 177 ? 9.406 11.172 -8.039 1 98.31 177 TYR B C 1
ATOM 3039 O O . TYR B 1 177 ? 8.211 11.289 -7.738 1 98.31 177 TYR B O 1
ATOM 3047 N N . GLN B 1 178 ? 9.883 11.5 -9.25 1 98.5 178 GLN B N 1
ATOM 3048 C CA . GLN B 1 178 ? 9.008 12.016 -10.305 1 98.5 178 GLN B CA 1
ATOM 3049 C C . GLN B 1 178 ? 8.008 10.953 -10.75 1 98.5 178 GLN B C 1
ATOM 3051 O O . GLN B 1 178 ? 6.824 11.242 -10.93 1 98.5 178 GLN B O 1
ATOM 3056 N N . GLN B 1 179 ? 8.461 9.766 -10.859 1 98.31 179 GLN B N 1
ATOM 3057 C CA . GLN B 1 179 ? 7.602 8.664 -11.273 1 98.31 179 GLN B CA 1
ATOM 3058 C C . GLN B 1 179 ? 6.559 8.352 -10.203 1 98.31 179 GLN B C 1
ATOM 3060 O O . GLN B 1 179 ? 5.402 8.062 -10.523 1 98.31 179 GLN B O 1
ATOM 3065 N N . ALA B 1 180 ? 7.008 8.359 -8.969 1 98.69 180 ALA B N 1
ATOM 3066 C CA . ALA B 1 180 ? 6.051 8.156 -7.887 1 98.69 180 ALA B CA 1
ATOM 3067 C C . ALA B 1 180 ? 4.969 9.234 -7.902 1 98.69 180 ALA B C 1
ATOM 3069 O O . ALA B 1 180 ? 3.787 8.938 -7.715 1 98.69 180 ALA B O 1
ATOM 3070 N N . ALA B 1 181 ? 5.363 10.484 -8.156 1 98.81 181 ALA B N 1
ATOM 3071 C CA . ALA B 1 181 ? 4.402 11.586 -8.258 1 98.81 181 ALA B CA 1
ATOM 3072 C C . ALA B 1 181 ? 3.445 11.359 -9.43 1 98.81 181 ALA B C 1
ATOM 3074 O O . ALA B 1 181 ? 2.248 11.633 -9.312 1 98.81 181 ALA B O 1
ATOM 3075 N N . ASP B 1 182 ? 3.994 10.852 -10.547 1 98.56 182 ASP B N 1
ATOM 3076 C CA . ASP B 1 182 ? 3.154 10.523 -11.695 1 98.56 182 ASP B CA 1
ATOM 3077 C C . ASP B 1 182 ? 2.072 9.516 -11.305 1 98.56 182 ASP B C 1
ATOM 3079 O O . ASP B 1 182 ? 0.909 9.672 -11.688 1 98.56 182 ASP B O 1
ATOM 3083 N N . LEU B 1 183 ? 2.449 8.57 -10.578 1 98.44 183 LEU B N 1
ATOM 3084 C CA . LEU B 1 183 ? 1.525 7.516 -10.164 1 98.44 183 LEU B CA 1
ATOM 3085 C C . LEU B 1 183 ? 0.433 8.078 -9.258 1 98.44 183 LEU B C 1
ATOM 3087 O O . LEU B 1 183 ? -0.743 7.746 -9.422 1 98.44 183 LEU B O 1
ATOM 3091 N N . ILE B 1 184 ? 0.792 8.922 -8.32 1 98.62 184 ILE B N 1
ATOM 3092 C CA . ILE B 1 184 ? -0.16 9.516 -7.391 1 98.62 184 ILE B CA 1
ATOM 3093 C C . ILE B 1 184 ? -1.148 10.398 -8.156 1 98.62 184 ILE B C 1
ATOM 3095 O O . ILE B 1 184 ? -2.355 10.344 -7.902 1 98.62 184 ILE B O 1
ATOM 3099 N N . LEU B 1 185 ? -0.658 11.148 -9.086 1 98.19 185 LEU B N 1
ATOM 3100 C CA . LEU B 1 185 ? -1.531 12.016 -9.867 1 98.19 185 LEU B CA 1
ATOM 3101 C C . LEU B 1 185 ? -2.449 11.195 -10.773 1 98.19 185 LEU B C 1
ATOM 3103 O O . LEU B 1 185 ? -3.592 11.586 -11.016 1 98.19 185 LEU B O 1
ATOM 3107 N N . TYR B 1 186 ? -1.947 10.102 -11.297 1 98.06 186 TYR B N 1
ATOM 3108 C CA . TYR B 1 186 ? -2.801 9.211 -12.078 1 98.06 186 TYR B CA 1
ATOM 3109 C C . TYR B 1 186 ? -3.912 8.625 -11.219 1 98.06 186 TYR B C 1
ATOM 3111 O O . TYR B 1 186 ? -5.066 8.555 -11.648 1 98.06 186 TYR B O 1
ATOM 3119 N N . TYR B 1 187 ? -3.561 8.234 -10 1 97.81 187 TYR B N 1
ATOM 3120 C CA . TYR B 1 187 ? -4.578 7.766 -9.07 1 97.81 187 TYR B CA 1
ATOM 3121 C C . TYR B 1 187 ? -5.629 8.844 -8.828 1 97.81 187 TYR B C 1
ATOM 3123 O O . TYR B 1 187 ? -6.828 8.562 -8.805 1 97.81 187 TYR B O 1
ATOM 3131 N N . LYS B 1 188 ? -5.137 10.016 -8.578 1 96.69 188 LYS B N 1
ATOM 3132 C CA . LYS B 1 188 ? -6.043 11.133 -8.359 1 96.69 188 LYS B CA 1
ATOM 3133 C C . LYS B 1 188 ? -7.039 11.266 -9.516 1 96.69 188 LYS B C 1
ATOM 3135 O O . LYS B 1 188 ? -8.234 11.445 -9.289 1 96.69 188 LYS B O 1
ATOM 3140 N N . LYS B 1 189 ? -6.527 11.195 -10.703 1 95.88 189 LYS B N 1
ATOM 3141 C CA . LYS B 1 189 ? -7.371 11.305 -11.891 1 95.88 189 LYS B CA 1
ATOM 3142 C C . LYS B 1 189 ? -8.43 10.211 -11.914 1 95.88 189 LYS B C 1
ATOM 3144 O O . LYS B 1 189 ? -9.602 10.477 -12.188 1 95.88 189 LYS B O 1
ATOM 3149 N N . LEU B 1 190 ? -8.047 8.984 -11.633 1 95.12 190 LEU B N 1
ATOM 3150 C CA . LEU B 1 190 ? -8.969 7.852 -11.633 1 95.12 190 LEU B CA 1
ATOM 3151 C C . LEU B 1 190 ? -10.039 8.031 -10.562 1 95.12 190 LEU B C 1
ATOM 3153 O O . LEU B 1 190 ? -11.219 7.746 -10.797 1 95.12 190 LEU B O 1
ATOM 3157 N N . ALA B 1 191 ? -9.594 8.484 -9.375 1 91.62 191 ALA B N 1
ATOM 3158 C CA . ALA B 1 191 ? -10.516 8.68 -8.258 1 91.62 191 ALA B CA 1
ATOM 3159 C C . ALA B 1 191 ? -11.547 9.758 -8.57 1 91.62 191 ALA B C 1
ATOM 3161 O O . ALA B 1 191 ? -12.703 9.648 -8.164 1 91.62 191 ALA B O 1
ATOM 3162 N N . GLU B 1 192 ? -11.125 10.789 -9.289 1 90.5 192 GLU B N 1
ATOM 3163 C CA . GLU B 1 192 ? -12.031 11.867 -9.672 1 90.5 192 GLU B CA 1
ATOM 3164 C C . GLU B 1 192 ? -13.055 11.383 -10.703 1 90.5 192 GLU B C 1
ATOM 3166 O O . GLU B 1 192 ? -14.211 11.82 -10.688 1 90.5 192 GLU B O 1
ATOM 3171 N N . GLU B 1 193 ? -12.633 10.492 -11.531 1 88.44 193 GLU B N 1
ATOM 3172 C CA . GLU B 1 193 ? -13.523 9.93 -12.539 1 88.44 193 GLU B CA 1
ATOM 3173 C C . GLU B 1 193 ? -14.562 9.008 -11.906 1 88.44 193 GLU B C 1
ATOM 3175 O O . GLU B 1 193 ? -15.688 8.906 -12.398 1 88.44 193 GLU B O 1
ATOM 3180 N N . ALA B 1 194 ? -14.195 8.367 -10.828 1 83.31 194 ALA B N 1
ATOM 3181 C CA . ALA B 1 194 ? -15.078 7.434 -10.141 1 83.31 194 ALA B CA 1
ATOM 3182 C C . ALA B 1 194 ? -16.172 8.18 -9.391 1 83.31 194 ALA B C 1
ATOM 3184 O O . ALA B 1 194 ? -17.266 7.629 -9.156 1 83.31 194 ALA B O 1
ATOM 3185 N N . GLN B 1 195 ? -15.961 9.375 -8.977 1 75.94 195 GLN B N 1
ATOM 3186 C CA . GLN B 1 195 ? -16.922 10.18 -8.227 1 75.94 195 GLN B CA 1
ATOM 3187 C C . GLN B 1 195 ? -17.922 10.836 -9.164 1 75.94 195 GLN B C 1
ATOM 3189 O O . GLN B 1 195 ? -18.969 11.32 -8.727 1 75.94 195 GLN B O 1
ATOM 3194 N N . LYS B 1 196 ? -17.641 10.859 -10.438 1 70.62 196 LYS B N 1
ATOM 3195 C CA . LYS B 1 196 ? -18.562 11.422 -11.406 1 70.62 196 LYS B CA 1
ATOM 3196 C C . LYS B 1 196 ? -19.547 10.375 -11.906 1 70.62 196 LYS B C 1
ATOM 3198 O O . LYS B 1 196 ? -20.719 10.68 -12.164 1 70.62 196 LYS B O 1
#

InterPro domains:
  IPR027417 P-loop containing nucleoside triphosphate hydrolase [G3DSA:3.40.50.300] (1-190)
  IPR027417 P-loop containing nucleoside triphosphate hydrolase [SSF52540] (2-188)

Organism: NCBI:txid88431

Sequence (392 aa):
MEKTIICIGREYGSGGHAIGKILAKRTGYEFYDKERFIAIAKERGFEGEVEEYLEEQPMNSLLYSIAMNYSRPKKKPFPFELVEELAAEKPCIIIGRCAGYLTREQDNAFSVFIHADMDKRIAAVMARDHINSRLKAKRKIEEIDEKRSTFRKEFTGEEWGQSKYYNLSIDTTHLSYQQAADLILYYKKLAEEAQKMEKTIICIGREYGSGGHAIGKILAKRTGYEFYDKERFIAIAKERGFEGEVEEYLEEQPMNSLLYSIAMNYSRPKKKPFPFELVEELAAEKPCIIIGRCAGYLTREQDNAFSVFIHADMDKRIAAVMARDHINSRLKAKRKIEEIDEKRSTFRKEFTGEEWGQSKYYNLSIDTTHLSYQQAADLILYYKKLAEEAQK

Foldseek 3Di:
DDAAEEEEAEFQLLCRQVLQVVLCVVPVAAEAALVNLLVVCVVVVNNPQCVCLSLLAAPDVVVLCVLQPDPDDNPDRPSLVVLVVVSPPGRYYHYASCSLVSCVPPLNYFYEYGYEDLVSSLVSCCVVVVNPDSVVSSVVSVVSRVRNQNSCCSNPVDGRPDPVSGPYYDYCHPPDSVVVSVVVVVVSVVSVVVVD/DDQAEEEEAEFQLLCRQVLQVVLCVVPVAAEAALVNLLVVCVVVVNNPQCVCLSLLADPDVVVLCVLQPDPDDNPDRPSLVVLVVVSPPHRYYHYASCSLVSCVPPLNYFYEYGYEDLVSSLVSQCVPVVNPDSVVSSVVSVVSNVRNQNSCCSNPVDGRPDPVSGPYYDYCHPPDSVVVSVVVVVVSVVSVVVVD